Protein AF-A0A661AIF8-F1 (afdb_monomer)

Solvent-accessible surface area (backbone atoms only — not comparable to full-atom values): 35924 Å² total; per-residue (Å²): 98,77,45,81,47,76,45,78,47,66,63,60,77,74,46,79,47,80,55,96,82,24,40,41,60,45,42,84,80,50,46,64,66,91,54,62,65,46,52,59,51,44,30,36,75,43,85,43,46,78,59,19,40,72,77,43,78,48,73,46,81,78,38,71,49,78,54,89,66,42,64,42,67,14,37,36,91,88,70,48,78,46,82,89,68,74,41,76,70,62,63,56,47,79,78,42,81,46,87,27,39,34,32,35,35,36,39,38,53,30,34,52,93,80,39,40,34,38,45,44,28,38,39,36,38,34,39,21,39,52,62,65,62,43,69,55,76,79,77,84,59,64,65,38,35,41,36,30,32,59,64,61,47,42,34,48,45,46,40,66,46,39,43,65,24,74,44,67,35,66,77,40,33,64,43,14,51,49,34,28,26,40,68,51,70,76,73,61,68,84,52,58,73,59,57,54,60,47,58,39,58,74,37,62,44,46,54,48,76,49,67,83,86,72,60,55,44,48,89,91,25,36,39,35,33,64,46,64,20,27,60,47,83,38,75,38,85,89,66,72,72,54,68,64,26,66,41,59,39,36,61,52,21,35,36,39,37,28,30,81,49,75,76,62,82,66,74,65,46,78,25,65,50,91,67,57,35,89,48,77,28,70,48,74,52,78,50,73,49,75,70,47,44,77,24,66,20,35,60,36,62,24,39,46,75,40,64,9,76,58,52,20,77,50,74,49,76,50,74,42,66,59,45,45,33,51,37,33,41,35,40,38,28,40,48,64,59,88,46,81,41,46,40,39,35,29,49,69,90,40,77,64,49,70,51,80,47,63,36,88,49,52,66,56,68,51,74,48,82,40,69,47,71,75,50,43,50,69,40,37,46,37,41,36,37,66,42,62,81,40,56,44,36,38,35,38,38,33,43,42,36,35,21,48,44,56,37,77,55,52,46,79,47,50,27,89,50,62,46,35,30,39,35,37,35,61,34,78,45,40,30,44,42,65,48,57,59,61,35,35,45,50,36,63,33,78,42,100,60,15,30,23,32,57,44,49,54,80,35,31,35,39,35,25,50,66,71,44,76,58,82,39,55,32,54,55,62,58,64,69,76,81,62,55,52,20,38,34,36,38,40,25,23,74,87,36,45,77,47,48,50,56,54,42,57,49,42,47,76,66,42,86,95,41,96,76,44,41,60,41,82,43,39,49,63,59,36,14,29,46,48,40,27,47,27,57,46,60,54,14,55,30,40,47,47,52,47,37,59,48,63,24,64,52,41,58,63,34,42,33,38,44,24,18,50,38,43,50,46,64,41,75,88,63,51,8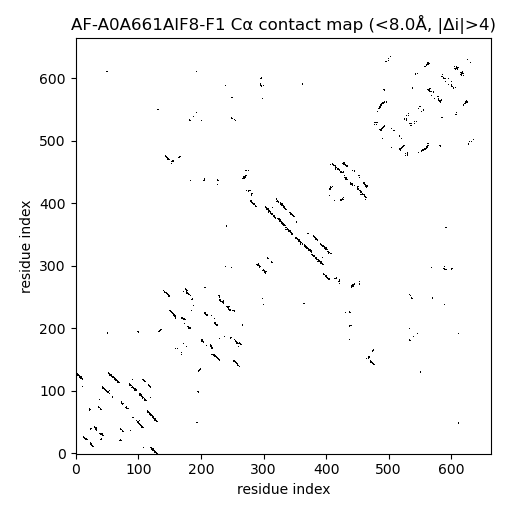3,66,53,54,36,46,34,68,55,47,55,38,46,48,36,55,43,94,91,44,34,72,81,50,23,42,73,46,65,46,60,52,34,27,66,64,75,80,85,50,53,76,42,61,67,50,74,46,78,29,80,47,42,65,55,47,46,59,50,46,53,52,50,54,52,55,73,74,57,85,63,77,66,82,79,62,84,88,87,86,82,83,82,96,77,77,80,91,129

Nearest PDB structures (foldseek):
  7ay3-assembly1_A  TM=5.079E-01  e=3.724E-04  uncultured bacterium
  8a28-assembly1_A  TM=5.120E-01  e=4.647E-04  Limulus polyphemus
  2xon-assembly1_A  TM=4.538E-01  e=6.476E-04  Thermotoga maritima
  8w7n-assembly1_A  TM=2.817E-01  e=7.911E-05  Bacillus thuringiensis
  2dck-assembly1_A  TM=2.478E-01  e=4.647E-04  Bacillus sp. 41M-1

Mean predicted aligned error: 10.21 Å

Radius of gyration: 31.33 Å; Cα contacts (8 Å, |Δi|>4): 1627; chains: 1; bounding box: 88×81×80 Å

Structure (mmCIF, N/CA/C/O backbone):
data_AF-A0A661AIF8-F1
#
_entry.id   AF-A0A661AIF8-F1
#
loop_
_atom_site.group_PDB
_atom_site.id
_atom_site.type_symbol
_atom_site.label_atom_id
_atom_site.label_alt_id
_atom_site.label_comp_id
_atom_site.label_asym_id
_atom_site.label_entity_id
_atom_site.label_seq_id
_atom_site.pdbx_PDB_ins_code
_atom_site.Cartn_x
_atom_site.Cartn_y
_atom_site.Cartn_z
_atom_site.occupancy
_atom_site.B_iso_or_equiv
_atom_site.auth_seq_id
_atom_site.auth_comp_id
_atom_site.auth_asym_id
_atom_site.auth_atom_id
_atom_site.pdbx_PDB_model_num
ATOM 1 N N . MET A 1 1 ? 27.104 -10.804 -14.751 1.00 61.03 1 MET A N 1
ATOM 2 C CA . MET A 1 1 ? 27.526 -9.611 -15.516 1.00 61.03 1 MET A CA 1
ATOM 3 C C . MET A 1 1 ? 28.514 -8.825 -14.665 1.00 61.03 1 MET A C 1
ATOM 5 O O . MET A 1 1 ? 28.313 -8.792 -13.455 1.00 61.03 1 MET A O 1
ATOM 9 N N . ILE A 1 2 ? 29.573 -8.264 -15.255 1.00 67.00 2 ILE A N 1
ATOM 10 C CA . ILE A 1 2 ? 30.492 -7.342 -14.566 1.00 67.00 2 ILE A CA 1
ATOM 11 C C . ILE A 1 2 ? 30.098 -5.927 -14.995 1.00 67.00 2 ILE A C 1
ATOM 13 O O . ILE A 1 2 ? 30.040 -5.660 -16.192 1.00 67.00 2 ILE A O 1
ATOM 17 N N . LEU A 1 3 ? 29.779 -5.063 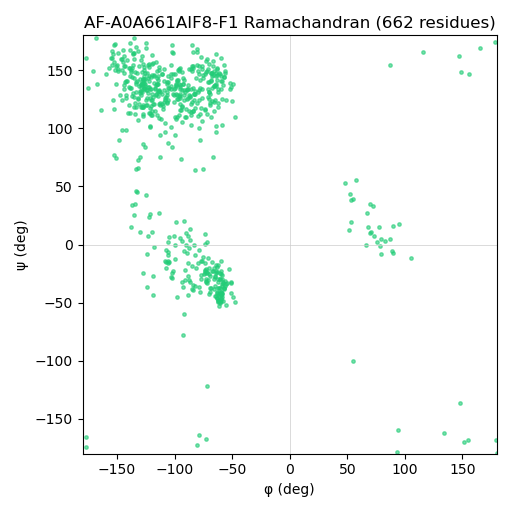-14.036 1.00 66.00 3 LEU A N 1
ATOM 18 C CA . LEU A 1 3 ? 29.579 -3.634 -14.245 1.00 66.00 3 LEU A CA 1
ATOM 19 C C . LEU A 1 3 ? 30.858 -2.869 -13.916 1.00 66.00 3 LEU A C 1
ATOM 21 O O . LEU A 1 3 ? 31.634 -3.286 -13.055 1.00 66.00 3 LEU A O 1
ATOM 25 N N . LEU A 1 4 ? 31.031 -1.734 -14.585 1.00 72.44 4 LEU A N 1
ATOM 26 C CA . LEU A 1 4 ? 32.047 -0.746 -14.260 1.00 72.44 4 LEU A CA 1
ATOM 27 C C . LEU A 1 4 ? 31.346 0.478 -13.678 1.00 72.44 4 LEU A C 1
ATOM 29 O O . LEU A 1 4 ? 30.475 1.050 -14.326 1.00 72.44 4 LEU A O 1
ATOM 33 N N . PHE A 1 5 ? 31.717 0.851 -12.462 1.00 72.25 5 PHE A N 1
ATOM 34 C CA . PHE A 1 5 ? 31.257 2.066 -11.791 1.00 72.25 5 PHE A CA 1
ATOM 35 C C . PHE A 1 5 ? 32.468 2.967 -11.532 1.00 72.25 5 PHE A C 1
ATOM 37 O O . PHE A 1 5 ? 33.556 2.451 -11.278 1.00 72.25 5 PHE A O 1
ATOM 44 N N . SER A 1 6 ? 32.297 4.287 -11.589 1.00 81.94 6 SER A N 1
ATOM 45 C CA . SER A 1 6 ? 33.368 5.255 -11.327 1.00 81.94 6 SER A CA 1
ATOM 46 C C . SER A 1 6 ? 32.898 6.298 -10.318 1.00 81.94 6 SER A C 1
ATOM 48 O O . SER A 1 6 ? 31.872 6.938 -10.520 1.00 81.94 6 SER A O 1
ATOM 50 N N . LEU A 1 7 ? 33.681 6.516 -9.266 1.00 88.25 7 LEU A N 1
ATOM 51 C CA . LEU A 1 7 ? 33.494 7.584 -8.290 1.00 88.25 7 LEU A CA 1
ATOM 52 C C . LEU A 1 7 ? 34.574 8.645 -8.492 1.00 88.25 7 LEU A C 1
ATOM 54 O O . LEU A 1 7 ? 35.765 8.329 -8.467 1.00 88.25 7 LEU A O 1
ATOM 58 N N . LEU A 1 8 ? 34.166 9.904 -8.638 1.00 91.38 8 LEU A N 1
ATOM 59 C CA . LEU A 1 8 ? 35.073 11.043 -8.549 1.00 91.38 8 LEU A CA 1
ATOM 60 C C . LEU A 1 8 ? 34.973 11.640 -7.145 1.00 91.38 8 LEU A C 1
ATOM 62 O O . LEU A 1 8 ? 33.957 12.229 -6.790 1.00 91.38 8 LEU A O 1
ATOM 66 N N . TRP A 1 9 ? 36.021 11.467 -6.345 1.00 94.38 9 TRP A N 1
ATOM 67 C CA . TRP A 1 9 ? 36.119 12.066 -5.021 1.00 94.38 9 TRP A CA 1
ATOM 68 C C . TRP A 1 9 ? 36.920 13.366 -5.088 1.00 94.38 9 TRP A C 1
ATOM 70 O O . TRP A 1 9 ? 38.050 13.372 -5.587 1.00 94.38 9 TRP A O 1
ATOM 80 N N . GLU A 1 10 ? 36.347 14.448 -4.560 1.00 95.25 10 GLU A N 1
ATOM 81 C CA . GLU A 1 10 ? 37.003 15.749 -4.429 1.00 95.25 10 GLU A CA 1
ATOM 82 C C . GLU A 1 10 ? 37.169 16.114 -2.951 1.00 95.25 10 GLU A C 1
ATOM 84 O O . GLU A 1 10 ? 36.264 15.909 -2.142 1.00 95.25 10 GLU A O 1
ATOM 89 N N . LEU A 1 11 ? 38.337 16.653 -2.598 1.00 93.31 11 LEU A N 1
ATOM 90 C CA . LEU A 1 11 ? 38.646 17.086 -1.240 1.00 93.31 11 LEU A CA 1
ATOM 91 C C . LEU A 1 11 ? 37.694 18.224 -0.821 1.00 93.31 11 LEU A C 1
ATOM 93 O O . LEU A 1 11 ? 37.711 19.281 -1.460 1.00 93.31 11 LEU A O 1
ATOM 97 N N . PRO A 1 12 ? 36.924 18.068 0.274 1.00 92.69 12 PRO A N 1
ATOM 98 C CA . PRO A 1 12 ? 36.088 19.148 0.788 1.00 92.69 12 PRO A CA 1
ATOM 99 C C . PRO A 1 12 ? 36.924 20.343 1.279 1.00 92.69 12 PRO A C 1
ATOM 101 O O . PRO A 1 12 ? 38.124 20.195 1.539 1.00 92.69 12 PRO A O 1
ATOM 104 N N . PRO A 1 13 ? 36.313 21.528 1.471 1.00 91.56 13 PRO A N 1
ATOM 105 C CA . PRO A 1 13 ? 37.019 22.715 1.946 1.00 91.56 13 PRO A CA 1
ATOM 106 C C . PRO A 1 13 ? 37.860 22.444 3.201 1.00 91.56 13 PRO A C 1
ATOM 108 O O . PRO A 1 13 ? 37.364 21.978 4.230 1.00 91.56 13 PRO A O 1
ATOM 111 N N . LEU A 1 14 ? 39.157 22.737 3.099 1.00 90.19 14 LEU A N 1
ATOM 112 C CA . LEU A 1 14 ? 40.134 22.406 4.127 1.00 90.19 14 LEU A CA 1
ATOM 113 C C . LEU A 1 14 ? 40.250 23.527 5.161 1.00 90.19 14 LEU A C 1
ATOM 115 O O . LEU A 1 14 ? 40.581 24.666 4.835 1.00 90.19 14 LEU A O 1
ATOM 119 N N . ARG A 1 15 ? 40.063 23.181 6.431 1.00 88.62 15 ARG A N 1
ATOM 120 C CA . ARG A 1 15 ? 40.399 24.020 7.576 1.00 88.62 15 ARG A CA 1
ATOM 121 C C . ARG A 1 15 ? 41.782 23.653 8.103 1.00 88.62 15 ARG A C 1
ATOM 123 O O . ARG A 1 15 ? 42.119 22.478 8.259 1.00 88.62 15 ARG A O 1
ATOM 130 N N . VAL A 1 16 ? 42.562 24.686 8.393 1.00 87.75 16 VAL A N 1
ATOM 131 C CA . VAL A 1 16 ? 43.957 24.583 8.813 1.00 87.75 16 VAL A CA 1
ATOM 132 C C . VAL A 1 16 ? 44.100 25.262 10.171 1.00 87.75 16 VAL A C 1
ATOM 134 O O . VAL A 1 16 ? 43.933 26.476 10.270 1.00 87.75 16 VAL A O 1
ATOM 137 N N . ASP A 1 17 ? 44.394 24.490 11.216 1.00 83.06 17 ASP A N 1
ATOM 138 C CA . ASP A 1 17 ? 44.581 25.004 12.575 1.00 83.06 17 ASP A CA 1
ATOM 139 C C . ASP A 1 17 ? 46.044 24.799 13.013 1.00 83.06 17 ASP A C 1
ATOM 141 O O . ASP A 1 17 ? 46.584 23.692 12.956 1.00 83.06 17 ASP A O 1
ATOM 145 N N . THR A 1 18 ? 46.701 25.859 13.485 1.00 82.94 18 THR A N 1
ATOM 146 C CA . THR A 1 18 ? 48.071 25.770 14.017 1.00 82.94 18 THR A CA 1
ATOM 147 C C . THR A 1 18 ? 48.034 25.388 15.494 1.00 82.94 18 THR A C 1
ATOM 149 O O . THR A 1 18 ? 47.485 26.121 16.318 1.00 82.94 18 THR A O 1
ATOM 152 N N . VAL A 1 19 ? 48.661 24.266 15.858 1.00 76.50 19 VAL A N 1
ATOM 153 C CA . VAL A 1 19 ? 48.765 23.794 17.246 1.00 76.50 19 VAL A CA 1
ATOM 154 C C . VAL A 1 19 ? 50.231 23.707 17.645 1.00 76.50 19 VAL A C 1
ATOM 156 O O . VAL A 1 19 ? 50.983 22.858 17.170 1.00 76.50 19 VAL A O 1
ATOM 159 N N . LYS A 1 20 ? 50.644 24.584 18.567 1.00 79.25 20 LYS A N 1
ATOM 160 C CA . LYS A 1 20 ? 52.051 24.766 18.963 1.00 79.25 20 LYS A CA 1
ATOM 161 C C . LYS A 1 20 ? 52.928 25.065 17.738 1.00 79.25 20 LYS A C 1
ATOM 163 O O . LYS A 1 20 ? 52.922 26.191 17.259 1.00 79.25 20 LYS A O 1
ATOM 168 N N . ASN A 1 21 ? 53.638 24.055 17.234 1.00 79.25 21 ASN A N 1
ATOM 169 C CA . ASN A 1 21 ? 54.608 24.168 16.145 1.00 79.25 21 ASN A CA 1
ATOM 170 C C . ASN A 1 21 ? 54.242 23.301 14.931 1.00 79.25 21 ASN A C 1
ATOM 172 O O . ASN A 1 21 ? 55.091 23.125 14.069 1.00 79.25 21 ASN A O 1
ATOM 176 N N . TYR A 1 22 ? 53.042 22.721 14.869 1.00 79.00 22 TYR A N 1
ATOM 177 C CA . TYR A 1 22 ? 52.587 21.922 13.729 1.00 79.00 22 TYR A CA 1
ATOM 178 C C . TYR A 1 22 ? 51.189 22.338 13.281 1.00 79.00 22 TYR A C 1
ATOM 180 O O . TYR A 1 22 ? 50.478 23.067 13.976 1.00 79.00 22 TYR A O 1
ATOM 188 N N . VAL A 1 23 ? 50.810 21.872 12.098 1.00 82.94 23 VAL A N 1
ATOM 189 C CA . VAL A 1 23 ? 49.530 22.177 11.468 1.00 82.94 23 VAL A CA 1
ATOM 190 C C . VAL A 1 23 ? 48.618 20.957 11.526 1.00 82.94 23 VAL A C 1
ATOM 192 O O . VAL A 1 23 ? 49.027 19.848 11.180 1.00 82.94 23 VAL A O 1
ATOM 195 N N . LEU A 1 24 ? 47.379 21.167 11.963 1.00 83.81 24 LEU A N 1
ATOM 196 C CA . LEU A 1 24 ? 46.298 20.198 11.859 1.00 83.81 24 LEU A CA 1
ATOM 197 C C . LEU A 1 24 ? 45.396 20.554 10.687 1.00 83.81 24 LEU A C 1
ATOM 199 O O . LEU A 1 24 ? 44.969 21.696 10.525 1.00 83.81 24 LEU A O 1
ATOM 203 N N . TYR A 1 25 ? 45.079 19.528 9.910 1.00 87.69 25 TYR A N 1
ATOM 204 C CA . TYR A 1 25 ? 44.157 19.609 8.793 1.00 87.69 25 TYR A CA 1
ATOM 205 C C . TYR A 1 25 ? 42.827 18.993 9.197 1.00 87.69 25 TYR A C 1
ATOM 207 O O . TYR A 1 25 ? 42.788 17.930 9.828 1.00 87.69 25 TYR A O 1
ATOM 215 N N . ARG A 1 26 ? 41.734 19.656 8.835 1.00 88.06 26 ARG A N 1
ATOM 216 C CA . ARG A 1 26 ? 40.372 19.179 9.057 1.00 88.06 26 ARG A CA 1
ATOM 217 C C . ARG A 1 26 ? 39.513 19.520 7.854 1.00 88.06 26 ARG A C 1
ATOM 219 O O . ARG A 1 26 ? 39.620 20.612 7.315 1.00 88.06 26 ARG A O 1
ATOM 226 N N . PHE A 1 27 ? 38.633 18.614 7.478 1.00 91.31 27 PHE A N 1
ATOM 227 C CA . PHE A 1 27 ? 37.577 18.874 6.511 1.00 91.31 27 PHE A CA 1
ATOM 228 C C . PHE A 1 27 ? 36.293 18.200 7.003 1.00 91.31 27 PHE A C 1
ATOM 230 O O . PHE A 1 27 ? 36.312 17.443 7.979 1.00 91.31 27 PHE A O 1
ATOM 237 N N . GLU A 1 28 ? 35.164 18.534 6.395 1.00 85.12 28 GLU A N 1
ATOM 238 C CA . GLU A 1 28 ? 33.870 18.003 6.813 1.00 85.12 28 GLU A CA 1
ATOM 239 C C . GLU A 1 28 ? 33.827 16.468 6.723 1.00 85.12 28 GLU A C 1
ATOM 241 O O . GLU A 1 28 ? 34.287 15.875 5.750 1.00 85.12 28 GLU A O 1
ATOM 246 N N . GLY A 1 29 ? 33.318 15.814 7.773 1.00 83.00 29 GLY A N 1
ATOM 247 C CA . GLY A 1 29 ? 33.211 14.352 7.829 1.00 83.00 29 GLY A CA 1
ATOM 248 C C . GLY A 1 29 ? 34.540 13.595 7.969 1.00 83.00 29 GLY A C 1
ATOM 249 O O . GLY A 1 29 ? 34.555 12.374 7.816 1.00 83.00 29 GLY A O 1
ATOM 250 N N . CYS A 1 30 ? 35.662 14.271 8.251 1.00 89.69 30 CYS A N 1
ATOM 251 C CA . CYS A 1 30 ? 36.952 13.594 8.364 1.00 89.69 30 CYS A CA 1
ATOM 252 C C . CYS A 1 30 ? 37.144 12.847 9.698 1.00 89.69 30 CYS A C 1
ATOM 254 O O . CYS A 1 30 ? 36.814 13.356 10.772 1.00 89.69 30 CYS A O 1
ATOM 256 N N . GLY A 1 31 ? 37.771 11.672 9.637 1.00 88.62 31 GLY A N 1
ATOM 257 C CA . GLY A 1 31 ? 38.291 10.934 10.788 1.00 88.62 31 GLY A CA 1
ATOM 258 C C . GLY A 1 31 ? 39.809 11.073 10.921 1.00 88.62 31 GLY A C 1
ATOM 259 O O . GLY A 1 31 ? 40.490 11.486 9.985 1.00 88.62 31 GLY A O 1
ATOM 260 N N . TYR A 1 32 ? 40.356 10.692 12.078 1.00 86.56 32 TYR A N 1
ATOM 261 C CA . TYR A 1 32 ? 41.802 10.665 12.327 1.00 86.56 32 TYR A CA 1
ATOM 262 C C . TYR A 1 32 ? 42.259 9.259 12.731 1.00 86.56 32 TYR A C 1
ATOM 264 O O . TYR A 1 32 ? 41.517 8.538 13.407 1.00 86.56 32 TYR A O 1
ATOM 272 N N . PRO A 1 33 ? 43.464 8.824 12.327 1.00 75.56 33 PRO A N 1
ATOM 273 C CA . PRO A 1 33 ? 43.963 7.499 12.667 1.00 75.56 33 PRO A CA 1
ATOM 274 C C . PRO A 1 33 ? 44.173 7.373 14.183 1.00 75.56 33 PRO A C 1
ATOM 276 O O . PRO A 1 33 ? 44.925 8.132 14.781 1.00 75.56 33 PRO A O 1
ATOM 279 N N . GLY A 1 34 ? 43.546 6.371 14.804 1.00 64.50 34 GLY A N 1
ATOM 280 C CA . GLY A 1 34 ? 43.712 6.057 16.233 1.00 64.50 34 GLY A CA 1
ATOM 281 C C . GLY A 1 34 ? 44.888 5.126 16.547 1.00 64.50 34 GLY A C 1
ATOM 282 O O . GLY A 1 34 ? 44.936 4.545 17.629 1.00 64.50 34 GLY A O 1
ATOM 283 N N . ARG A 1 35 ? 45.800 4.901 15.591 1.00 68.19 35 ARG A N 1
ATOM 284 C CA . ARG A 1 35 ? 46.923 3.968 15.751 1.00 68.19 35 ARG A CA 1
ATOM 285 C C . ARG A 1 35 ? 48.192 4.716 16.147 1.00 68.19 35 ARG A C 1
ATOM 287 O O . ARG A 1 35 ? 48.579 5.643 15.434 1.00 68.19 35 ARG A O 1
ATOM 294 N N . PRO A 1 36 ? 48.881 4.283 17.213 1.00 66.06 36 PRO A N 1
ATOM 295 C CA . PRO A 1 36 ? 50.170 4.851 17.552 1.00 66.06 36 PRO A CA 1
ATOM 296 C C . PRO A 1 36 ? 51.201 4.704 16.424 1.00 66.06 36 PRO A C 1
ATOM 298 O O . PRO A 1 36 ? 51.259 3.667 15.765 1.00 66.06 36 PRO A O 1
ATOM 301 N N . GLY A 1 37 ? 52.023 5.731 16.214 1.00 68.81 37 GLY A N 1
ATOM 302 C CA . GLY A 1 37 ? 53.075 5.774 15.193 1.00 68.81 37 GLY A CA 1
ATOM 303 C C . GLY A 1 37 ? 52.628 6.255 13.807 1.00 68.81 37 GLY A C 1
ATOM 304 O O . GLY A 1 37 ? 53.441 6.249 12.889 1.00 68.81 37 GLY A O 1
ATOM 305 N N . VAL A 1 38 ? 51.374 6.688 13.646 1.00 75.38 38 VAL A N 1
ATOM 306 C CA . VAL A 1 38 ? 50.842 7.266 12.397 1.00 75.38 38 VAL A CA 1
ATOM 307 C C . VAL A 1 38 ? 50.669 8.782 12.576 1.00 75.38 38 VAL A C 1
ATOM 309 O O . VAL A 1 38 ? 50.213 9.202 13.644 1.00 75.38 38 VAL A O 1
ATOM 312 N N . PRO A 1 39 ? 51.027 9.626 11.587 1.00 76.69 39 PRO A N 1
ATOM 313 C CA . PRO A 1 39 ? 50.783 11.062 11.686 1.00 76.69 39 PRO A CA 1
ATOM 314 C C . PRO A 1 39 ? 49.277 11.350 11.759 1.00 76.69 39 PRO A C 1
ATOM 316 O O . PRO A 1 39 ? 48.473 10.656 11.134 1.00 76.69 39 PRO A O 1
ATOM 319 N N . VAL A 1 40 ? 48.895 12.393 12.503 1.00 82.81 40 VAL A N 1
ATOM 320 C CA . VAL A 1 40 ? 47.491 12.817 12.688 1.00 82.81 40 VAL A CA 1
ATOM 321 C C . VAL A 1 40 ? 46.983 13.533 11.429 1.00 82.81 40 VAL A C 1
ATOM 323 O O . VAL A 1 40 ? 46.726 14.735 11.423 1.00 82.81 40 VAL A O 1
ATOM 326 N N . LEU A 1 41 ? 46.897 12.790 10.329 1.00 88.44 41 LEU A N 1
ATOM 327 C CA . LEU A 1 41 ? 46.400 13.247 9.038 1.00 88.44 41 LEU A CA 1
ATOM 328 C C . LEU A 1 41 ? 44.975 12.724 8.819 1.00 88.44 41 LEU A C 1
ATOM 330 O O . LEU A 1 41 ? 44.724 11.542 9.070 1.00 88.44 41 LEU A O 1
ATOM 334 N N . PRO A 1 42 ? 44.040 13.579 8.376 1.00 91.00 42 PRO A N 1
ATOM 335 C CA . PRO A 1 42 ? 42.644 13.192 8.253 1.00 91.00 42 PRO A CA 1
ATOM 336 C C . PRO A 1 42 ? 42.410 12.233 7.074 1.00 91.00 42 PRO A C 1
ATOM 338 O O . PRO A 1 42 ? 43.072 12.312 6.038 1.00 91.00 42 PRO A O 1
ATOM 341 N N . PHE A 1 43 ? 41.432 11.346 7.225 1.00 93.88 43 PHE A N 1
ATOM 342 C CA . PHE A 1 43 ? 40.876 10.489 6.173 1.00 93.88 43 PHE A CA 1
ATOM 343 C C . PHE A 1 43 ? 39.358 10.693 6.092 1.00 93.88 43 PHE A C 1
ATOM 345 O O . PHE A 1 43 ? 38.773 11.299 6.990 1.00 93.88 43 PHE A O 1
ATOM 352 N N . GLN A 1 44 ? 38.713 10.166 5.054 1.00 94.69 44 GLN A N 1
ATOM 353 C CA . GLN A 1 44 ? 37.250 10.132 4.963 1.00 94.69 44 GLN A CA 1
ATOM 354 C C . GLN A 1 44 ? 36.772 8.700 4.772 1.00 94.69 44 GLN A C 1
ATOM 356 O O . GLN A 1 44 ? 37.316 7.996 3.927 1.00 94.69 44 GLN A O 1
ATOM 361 N N . ASP A 1 45 ? 35.763 8.281 5.527 1.00 93.50 45 ASP A N 1
ATOM 362 C CA . ASP A 1 45 ? 35.069 7.022 5.265 1.00 93.50 45 ASP A CA 1
ATOM 363 C C . ASP A 1 45 ? 33.825 7.321 4.421 1.00 93.50 45 ASP A C 1
ATOM 365 O O . ASP A 1 45 ? 33.060 8.239 4.714 1.00 93.50 45 ASP A O 1
ATOM 369 N N . LEU A 1 46 ? 33.670 6.576 3.333 1.00 89.44 46 LEU A N 1
ATOM 370 C CA . LEU A 1 46 ? 32.548 6.633 2.412 1.00 89.44 46 LEU A CA 1
ATOM 371 C C . LEU A 1 46 ? 31.785 5.318 2.501 1.00 89.44 46 LEU A C 1
ATOM 373 O O . LEU A 1 46 ? 32.377 4.242 2.409 1.00 89.44 46 LEU A O 1
ATOM 377 N N . HIS A 1 47 ? 30.470 5.422 2.620 1.00 86.81 47 HIS A N 1
ATOM 378 C CA . HIS A 1 47 ? 29.560 4.288 2.573 1.00 86.81 47 HIS A C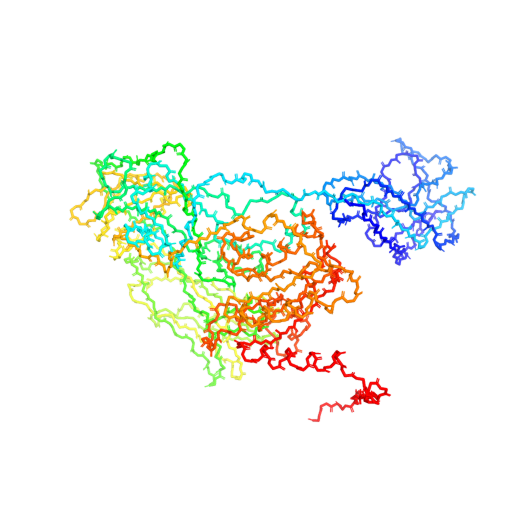A 1
ATOM 379 C C . HIS A 1 47 ? 28.898 4.280 1.198 1.00 86.81 47 HIS A C 1
ATOM 381 O O . HIS A 1 47 ? 28.014 5.086 0.914 1.00 86.81 47 HIS A O 1
ATOM 387 N N . LEU A 1 48 ? 29.389 3.413 0.319 1.00 80.56 48 LEU A N 1
ATOM 388 C CA . LEU A 1 48 ? 28.955 3.299 -1.068 1.00 80.56 48 LEU A CA 1
ATOM 389 C C . LEU A 1 48 ? 28.054 2.080 -1.239 1.00 80.56 48 LEU A C 1
ATOM 391 O O . LEU A 1 48 ? 28.164 1.094 -0.508 1.00 80.56 48 LEU A O 1
ATOM 395 N N . LYS A 1 49 ? 27.189 2.127 -2.250 1.00 72.31 49 LYS A N 1
ATOM 396 C CA . LYS A 1 49 ? 26.241 1.052 -2.549 1.00 72.31 49 LYS A CA 1
ATOM 397 C C . LYS A 1 49 ? 26.301 0.663 -4.027 1.00 72.31 49 LYS A C 1
ATOM 399 O O . LYS A 1 49 ? 25.432 1.029 -4.805 1.00 72.31 49 LYS A O 1
ATOM 404 N N . PRO A 1 50 ? 27.341 -0.075 -4.451 1.00 67.94 50 PRO A N 1
ATOM 405 C CA . PRO A 1 50 ? 27.615 -0.323 -5.868 1.00 67.94 50 PRO A CA 1
ATOM 406 C C . PRO A 1 50 ? 26.658 -1.330 -6.545 1.00 67.94 50 PRO A C 1
ATOM 408 O O . PRO A 1 50 ? 26.940 -1.780 -7.652 1.00 67.94 50 PRO A O 1
ATOM 411 N N . GLY A 1 51 ? 25.567 -1.748 -5.888 1.00 62.88 51 GLY A N 1
ATOM 412 C CA . GLY A 1 51 ? 24.566 -2.667 -6.457 1.00 62.88 51 GLY A CA 1
ATOM 413 C C . GLY A 1 51 ? 25.043 -4.114 -6.659 1.00 62.88 51 GLY A C 1
ATOM 414 O O . GLY A 1 51 ? 24.373 -4.923 -7.294 1.00 62.88 51 GLY A O 1
ATOM 415 N N . GLY A 1 52 ? 26.212 -4.487 -6.138 1.00 70.12 52 GLY A N 1
ATOM 416 C CA . GLY A 1 52 ? 26.752 -5.838 -6.274 1.00 70.12 52 GLY A CA 1
ATOM 417 C C . GLY A 1 52 ? 28.064 -6.022 -5.526 1.00 70.12 52 GLY A C 1
ATOM 418 O O . GLY A 1 52 ? 28.512 -5.135 -4.799 1.00 70.12 52 GLY A O 1
ATOM 419 N N . LYS A 1 53 ? 28.695 -7.186 -5.695 1.00 77.12 53 LYS A N 1
ATOM 420 C CA . LYS A 1 53 ? 29.973 -7.476 -5.042 1.00 77.12 53 LYS A CA 1
ATOM 421 C C . LYS A 1 53 ? 31.110 -6.834 -5.824 1.00 77.12 53 LYS A C 1
ATOM 423 O O . LYS A 1 53 ? 31.319 -7.166 -6.990 1.00 77.12 53 LYS A O 1
ATOM 428 N N . VAL A 1 54 ? 31.879 -5.961 -5.180 1.00 82.88 54 VAL A N 1
ATOM 429 C CA . VAL A 1 54 ? 33.068 -5.372 -5.808 1.00 82.88 54 VAL A CA 1
ATOM 430 C C . VAL A 1 54 ? 34.170 -6.425 -5.875 1.00 82.88 54 VAL A C 1
ATOM 432 O O . VAL A 1 54 ? 34.636 -6.909 -4.844 1.00 82.88 54 VAL A O 1
ATOM 435 N N . GLU A 1 55 ? 34.574 -6.807 -7.085 1.00 86.00 55 GLU A N 1
ATOM 436 C CA . GLU A 1 55 ? 35.646 -7.780 -7.326 1.00 86.00 55 GLU A CA 1
ATOM 437 C C . GLU A 1 55 ? 37.004 -7.097 -7.515 1.00 86.00 55 GLU A C 1
ATOM 439 O O . GLU A 1 55 ? 38.033 -7.652 -7.122 1.00 86.00 55 GLU A O 1
ATOM 444 N N . ARG A 1 56 ? 37.023 -5.884 -8.079 1.00 87.81 56 ARG A N 1
ATOM 445 C CA . ARG A 1 56 ? 38.252 -5.104 -8.259 1.00 87.81 56 ARG A CA 1
ATOM 446 C C . ARG A 1 56 ? 38.005 -3.618 -8.057 1.00 87.81 56 ARG A C 1
ATOM 448 O O . ARG A 1 56 ? 36.947 -3.109 -8.408 1.00 87.81 56 ARG A O 1
ATOM 455 N N . ILE A 1 57 ? 39.020 -2.932 -7.542 1.00 90.31 57 ILE A N 1
ATOM 456 C CA . ILE A 1 57 ? 39.069 -1.474 -7.439 1.00 90.31 57 ILE A CA 1
ATOM 457 C C . ILE A 1 57 ? 40.358 -0.995 -8.102 1.00 90.31 57 ILE A C 1
ATOM 459 O O . ILE A 1 57 ? 41.423 -1.579 -7.885 1.00 90.31 57 ILE A O 1
ATOM 463 N N . LYS A 1 58 ? 40.257 0.052 -8.915 1.00 93.25 58 LYS A N 1
ATOM 464 C CA . LYS A 1 58 ? 41.373 0.815 -9.477 1.00 93.25 58 LYS A CA 1
ATOM 465 C C . LYS A 1 58 ? 41.198 2.276 -9.090 1.00 93.25 58 LYS A C 1
ATOM 467 O O . LYS A 1 58 ? 40.084 2.719 -8.846 1.00 93.25 58 LYS A O 1
ATOM 472 N N . TRP A 1 59 ? 42.290 3.022 -9.026 1.00 94.56 59 TRP A N 1
ATOM 473 C CA . TRP A 1 59 ? 42.238 4.443 -8.705 1.00 94.56 59 TRP A CA 1
ATOM 474 C C . TRP A 1 59 ? 43.282 5.226 -9.490 1.00 94.56 59 TRP A C 1
ATOM 476 O O . TRP A 1 59 ? 44.345 4.705 -9.835 1.00 94.56 59 TRP A O 1
ATOM 486 N N . GLU A 1 60 ? 42.985 6.499 -9.705 1.00 95.81 60 GLU A N 1
ATOM 487 C CA . GLU A 1 60 ? 43.843 7.482 -10.349 1.00 95.81 60 GLU A CA 1
ATOM 488 C C . GLU A 1 60 ? 43.778 8.793 -9.555 1.00 95.81 60 GLU A C 1
ATOM 490 O O . GLU A 1 60 ? 42.697 9.297 -9.250 1.00 95.81 60 GLU A O 1
ATOM 495 N N . VAL A 1 61 ? 44.938 9.341 -9.184 1.00 95.94 61 VAL A N 1
ATOM 496 C CA . VAL A 1 61 ? 45.019 10.672 -8.567 1.00 95.94 61 VAL A CA 1
ATOM 497 C C . VAL A 1 61 ? 45.085 11.693 -9.696 1.00 95.94 61 VAL A C 1
ATOM 499 O O . VAL A 1 61 ? 46.053 11.703 -10.450 1.00 95.94 61 VAL A O 1
ATOM 502 N N . LEU A 1 62 ? 44.053 12.525 -9.813 1.00 95.75 62 LEU A N 1
ATOM 503 C CA . LEU A 1 62 ? 43.914 13.499 -10.898 1.00 95.75 62 LEU A CA 1
ATOM 504 C C . LEU A 1 62 ? 44.517 14.862 -10.543 1.00 95.75 62 LEU A C 1
ATOM 506 O O . LEU A 1 62 ? 44.990 15.576 -11.422 1.00 95.75 62 LEU A O 1
ATOM 510 N N . GLU A 1 63 ? 44.499 15.227 -9.260 1.00 96.75 63 GLU A N 1
ATOM 511 C CA . GLU A 1 63 ? 45.022 16.504 -8.776 1.00 96.75 63 GLU A CA 1
ATOM 512 C C . GLU A 1 63 ? 45.674 16.323 -7.404 1.00 96.75 63 GLU A C 1
ATOM 514 O O . GLU A 1 63 ? 45.101 15.695 -6.509 1.00 96.75 63 GLU A O 1
ATOM 519 N N . GLU A 1 64 ? 46.867 16.887 -7.224 1.00 95.62 64 GLU A N 1
ATOM 520 C CA . GLU A 1 64 ? 47.628 16.837 -5.978 1.00 95.62 64 GLU A CA 1
ATOM 521 C C . GLU A 1 64 ? 48.494 18.088 -5.789 1.00 95.62 64 GLU A C 1
ATOM 523 O O . GLU A 1 64 ? 48.968 18.682 -6.755 1.00 95.62 64 GLU A O 1
ATOM 528 N N . GLU A 1 65 ? 48.730 18.483 -4.539 1.00 94.19 65 GLU A N 1
ATOM 529 C CA . GLU A 1 65 ? 49.586 19.625 -4.208 1.00 94.19 65 GLU A CA 1
ATOM 530 C C . GLU A 1 65 ? 50.348 19.426 -2.895 1.00 94.19 65 GLU A C 1
ATOM 532 O O . GLU A 1 65 ? 49.956 18.631 -2.040 1.00 94.19 65 GLU A O 1
ATOM 537 N N . TYR A 1 66 ? 51.433 20.178 -2.715 1.00 92.38 66 TYR A N 1
ATOM 538 C CA . TYR A 1 66 ? 52.132 20.252 -1.434 1.00 92.38 66 TYR A CA 1
ATOM 539 C C . TYR A 1 66 ? 51.534 21.350 -0.560 1.00 92.38 66 TYR A C 1
ATOM 541 O O . TYR A 1 66 ? 51.358 22.482 -1.009 1.00 92.38 66 TYR A O 1
ATOM 549 N N . LEU A 1 67 ? 51.293 21.025 0.707 1.00 88.69 67 LEU A N 1
ATOM 550 C CA . LEU A 1 67 ? 50.776 21.968 1.688 1.00 88.69 67 LEU A CA 1
ATOM 551 C C . LEU A 1 67 ? 51.910 22.574 2.529 1.00 88.69 67 LEU A C 1
ATOM 553 O O . LEU A 1 67 ? 52.862 21.871 2.890 1.00 88.69 67 LEU A O 1
ATOM 557 N N . PRO A 1 68 ? 51.828 23.875 2.860 1.00 79.19 68 PRO A N 1
ATOM 558 C CA . PRO A 1 68 ? 52.792 24.530 3.732 1.00 79.19 68 PRO A CA 1
ATOM 559 C C . PRO A 1 68 ? 52.564 24.157 5.205 1.00 79.19 68 PRO A C 1
ATOM 561 O O . PRO A 1 68 ? 51.438 23.935 5.639 1.00 79.19 68 PRO A O 1
ATOM 564 N N . GLY A 1 69 ? 53.634 24.167 6.004 1.00 76.06 69 GLY A N 1
ATOM 565 C CA . GLY A 1 69 ? 53.567 23.965 7.455 1.00 76.06 69 GLY A CA 1
ATOM 566 C C . GLY A 1 69 ? 54.276 22.703 7.941 1.00 76.06 69 GLY A C 1
ATOM 567 O O . GLY A 1 69 ? 54.654 21.831 7.162 1.00 76.06 69 GLY A O 1
ATOM 568 N N . ILE A 1 70 ? 54.498 22.634 9.254 1.00 78.31 70 ILE A N 1
ATOM 569 C CA . ILE A 1 70 ? 55.160 21.493 9.895 1.00 78.31 70 ILE A CA 1
ATOM 570 C C . ILE A 1 70 ? 54.111 20.389 10.123 1.00 78.31 70 ILE A C 1
ATOM 572 O O . ILE A 1 70 ? 53.049 20.685 10.683 1.00 78.31 70 ILE A O 1
ATOM 576 N N . PRO A 1 71 ? 54.374 19.136 9.707 1.00 75.62 71 PRO A N 1
ATOM 577 C CA . PRO A 1 71 ? 53.434 18.032 9.866 1.00 75.62 71 PRO A CA 1
ATOM 578 C C . PRO A 1 71 ? 53.149 17.704 11.336 1.00 75.62 71 PRO A C 1
ATOM 580 O O . PRO A 1 71 ? 54.018 17.892 12.191 1.00 75.62 71 PRO A O 1
ATOM 583 N N . PRO A 1 72 ? 51.947 17.186 11.647 1.00 74.12 72 PRO A N 1
ATOM 584 C CA . PRO A 1 72 ? 51.626 16.757 12.997 1.00 74.12 72 PRO A CA 1
ATOM 585 C C . PRO A 1 72 ? 52.543 15.600 13.432 1.00 74.12 72 PRO A C 1
ATOM 587 O O . PRO A 1 72 ? 52.862 14.727 12.617 1.00 74.12 72 PRO A O 1
ATOM 590 N N . PRO A 1 73 ? 52.978 15.570 14.705 1.00 71.44 73 PRO A N 1
ATOM 591 C CA . PRO A 1 73 ? 53.864 14.527 15.201 1.00 71.44 73 PRO A CA 1
ATOM 592 C C . PRO A 1 73 ? 53.168 13.161 15.197 1.00 71.44 73 PRO A C 1
ATOM 594 O O . PRO A 1 73 ? 51.959 13.058 15.411 1.00 71.44 73 PRO A O 1
ATOM 597 N N . CYS A 1 74 ? 53.948 12.100 15.003 1.00 71.00 74 CYS A N 1
ATOM 598 C CA . CYS A 1 74 ? 53.492 10.734 15.242 1.00 71.00 74 CYS A CA 1
ATOM 599 C C . CYS A 1 74 ? 53.532 10.469 16.755 1.00 71.00 74 CYS A C 1
ATOM 601 O O . CYS A 1 74 ? 54.534 10.782 17.397 1.00 71.00 74 CYS A O 1
ATOM 603 N N . VAL A 1 75 ? 52.471 9.902 17.332 1.00 66.44 75 VAL A N 1
ATOM 604 C CA . VAL A 1 75 ? 52.390 9.626 18.781 1.00 66.44 75 VAL A CA 1
ATOM 605 C C . VAL A 1 75 ? 52.498 8.122 19.019 1.00 66.44 75 VAL A C 1
ATOM 607 O O . VAL A 1 75 ? 51.749 7.366 18.411 1.00 66.44 75 VAL A O 1
ATOM 610 N N . SER A 1 76 ? 53.420 7.661 19.860 1.00 58.34 76 SER A N 1
ATOM 611 C CA . SER A 1 76 ? 53.579 6.247 20.246 1.00 58.34 76 SER A CA 1
ATOM 612 C C . SER A 1 76 ? 52.574 5.821 21.333 1.00 58.34 76 SER A C 1
ATOM 614 O O . SER A 1 76 ? 51.897 6.674 21.908 1.00 58.34 76 SER A O 1
ATOM 616 N N . PRO A 1 77 ? 52.423 4.507 21.628 1.00 57.44 77 PRO A N 1
ATOM 617 C CA . PRO A 1 77 ? 51.409 4.028 22.577 1.00 57.44 77 PRO A CA 1
ATOM 618 C C . PRO A 1 77 ? 51.570 4.593 23.996 1.00 57.44 77 PRO A C 1
ATOM 620 O O . PRO A 1 77 ? 50.601 4.667 24.742 1.00 57.44 77 PRO A O 1
ATOM 623 N N . ASP A 1 78 ? 52.790 4.996 24.357 1.00 65.38 78 ASP A N 1
ATOM 624 C CA . ASP A 1 78 ? 53.153 5.628 25.630 1.00 65.38 78 ASP A CA 1
ATOM 625 C C . ASP A 1 78 ? 52.975 7.162 25.636 1.00 65.38 78 ASP A C 1
ATOM 627 O O . ASP A 1 78 ? 53.315 7.822 26.616 1.00 65.38 78 ASP A O 1
ATOM 631 N N . GLY A 1 79 ? 52.443 7.739 24.552 1.00 62.56 79 GLY A N 1
ATOM 632 C CA . GLY A 1 79 ? 52.183 9.172 24.415 1.00 62.56 79 GLY A CA 1
ATOM 633 C C . GLY A 1 79 ? 53.395 10.011 24.001 1.00 62.56 79 GLY A C 1
ATOM 634 O O . GLY A 1 79 ? 53.271 11.234 23.913 1.00 62.56 79 GLY A O 1
ATOM 635 N N . SER A 1 80 ? 54.554 9.398 23.735 1.00 67.69 80 SER A N 1
ATOM 636 C CA . SER A 1 80 ? 55.738 10.125 23.267 1.00 67.69 80 SER A CA 1
ATOM 637 C C . SER A 1 80 ? 55.695 10.422 21.759 1.00 67.69 80 SER A C 1
ATOM 639 O O . SER A 1 80 ? 54.991 9.779 20.980 1.00 67.69 80 SER A O 1
ATOM 641 N N . THR A 1 81 ? 56.392 11.476 21.326 1.00 65.75 81 THR A N 1
ATOM 642 C CA . THR A 1 81 ? 56.478 11.836 19.903 1.00 65.75 81 THR A CA 1
ATOM 643 C C . THR A 1 81 ? 57.590 11.036 19.232 1.00 65.75 81 THR A C 1
ATOM 645 O O . THR A 1 81 ? 58.748 11.146 19.638 1.00 65.75 81 THR A O 1
ATOM 648 N N . VAL A 1 82 ? 57.265 10.282 18.186 1.00 64.69 82 VAL A N 1
ATOM 649 C CA . VAL A 1 82 ? 58.230 9.511 17.386 1.00 64.69 82 VAL A CA 1
ATOM 650 C C . VAL A 1 82 ? 58.661 10.282 16.124 1.00 64.69 82 VAL A C 1
ATOM 652 O O . VAL A 1 82 ? 57.868 11.067 15.596 1.00 64.69 82 VAL A O 1
ATOM 655 N N . PRO A 1 83 ? 59.906 10.090 15.629 1.00 62.00 83 PRO A N 1
ATOM 656 C CA . PRO A 1 83 ? 60.400 10.730 14.406 1.00 62.00 83 PRO A CA 1
ATOM 657 C C . PRO A 1 83 ? 59.518 10.442 13.183 1.00 62.00 83 PRO A C 1
ATOM 659 O O . PRO A 1 83 ? 58.930 9.368 13.077 1.00 62.00 83 PRO A O 1
ATOM 662 N N . TYR A 1 84 ? 59.462 11.392 12.245 1.00 64.56 84 TYR A N 1
ATOM 663 C CA . TYR A 1 84 ? 58.634 11.315 11.039 1.00 64.56 84 TYR A CA 1
ATOM 664 C C . TYR A 1 84 ? 59.074 10.160 10.124 1.00 64.56 84 TYR A C 1
ATOM 666 O O . TYR A 1 84 ? 60.066 10.270 9.406 1.00 64.56 84 TYR A O 1
ATOM 674 N N . GLY A 1 85 ? 58.337 9.050 10.142 1.00 67.56 85 GLY A N 1
ATOM 675 C CA . GLY A 1 85 ? 58.369 8.080 9.049 1.00 67.56 85 GLY A CA 1
ATOM 676 C C . GLY A 1 85 ? 57.562 8.592 7.853 1.00 67.56 85 GLY A C 1
ATOM 677 O O . GLY A 1 85 ? 56.621 9.369 8.031 1.00 67.56 85 GLY A O 1
ATOM 678 N N . ASN A 1 86 ? 57.900 8.146 6.638 1.00 79.94 86 ASN A N 1
ATOM 679 C CA . ASN A 1 86 ? 57.049 8.396 5.473 1.00 79.94 86 ASN A CA 1
ATOM 680 C C . ASN A 1 86 ? 55.686 7.712 5.677 1.00 79.94 86 ASN A C 1
ATOM 682 O O . ASN A 1 86 ? 55.615 6.544 6.063 1.00 79.94 86 ASN A O 1
ATOM 686 N N . TYR A 1 87 ? 54.605 8.434 5.394 1.00 85.25 87 TYR A N 1
ATOM 687 C CA . TYR A 1 87 ? 53.233 7.937 5.426 1.00 85.25 87 TYR A CA 1
ATOM 688 C C . TYR A 1 87 ? 52.615 8.131 4.044 1.00 85.25 87 TYR A C 1
ATOM 690 O O . TYR A 1 87 ? 52.208 9.232 3.695 1.00 85.25 87 TYR A O 1
ATOM 698 N N . SER A 1 88 ? 52.555 7.062 3.252 1.00 88.81 88 SER A N 1
ATOM 699 C CA . SER A 1 88 ? 52.032 7.099 1.881 1.00 88.81 88 SER A CA 1
ATOM 700 C C . SER A 1 88 ? 51.026 5.957 1.674 1.00 88.81 88 SER A C 1
ATOM 702 O O . SER A 1 88 ? 51.353 4.933 1.071 1.00 88.81 88 SER A O 1
ATOM 704 N N . PRO A 1 89 ? 49.812 6.054 2.254 1.00 90.69 89 PRO A N 1
ATOM 705 C CA . PRO A 1 89 ? 48.763 5.059 2.038 1.00 90.69 89 PRO A CA 1
ATOM 706 C C . PRO A 1 89 ? 48.278 5.087 0.577 1.00 90.69 89 PRO A C 1
ATOM 708 O O . PRO A 1 89 ? 48.401 6.125 -0.094 1.00 90.69 89 PRO A O 1
ATOM 711 N N . PRO A 1 90 ? 47.668 3.997 0.069 1.00 93.56 90 PRO A N 1
ATOM 712 C CA . PRO A 1 90 ? 46.959 4.057 -1.207 1.00 93.56 90 PRO A CA 1
ATOM 713 C C . PRO A 1 90 ? 45.859 5.139 -1.153 1.00 93.56 90 PRO A C 1
ATOM 715 O O . PRO A 1 90 ? 45.375 5.444 -0.066 1.00 93.56 90 PRO A O 1
ATOM 718 N N . PRO A 1 91 ? 45.447 5.732 -2.287 1.00 95.06 91 PRO A N 1
ATOM 719 C CA . PRO A 1 91 ? 44.356 6.713 -2.352 1.00 95.06 91 PRO A CA 1
ATOM 720 C C . PRO A 1 91 ? 43.062 6.265 -1.675 1.00 95.06 91 PRO A C 1
ATOM 722 O O . PRO A 1 91 ? 42.377 7.086 -1.070 1.00 95.06 91 PRO A O 1
ATOM 725 N N . CYS A 1 92 ? 42.762 4.967 -1.708 1.00 94.06 92 CYS A N 1
ATOM 726 C CA . CYS A 1 92 ? 41.644 4.393 -0.979 1.00 94.06 92 CYS A CA 1
ATOM 727 C C . CYS A 1 92 ? 41.934 2.975 -0.468 1.00 94.06 92 CYS A C 1
ATOM 729 O O . CYS A 1 92 ? 42.786 2.268 -1.011 1.00 94.06 92 CYS A O 1
ATOM 731 N N . SER A 1 93 ? 41.187 2.528 0.542 1.00 92.62 93 SER A N 1
ATOM 732 C CA . SER A 1 93 ? 41.169 1.137 1.011 1.00 92.62 93 SER A CA 1
ATOM 733 C C . SER A 1 93 ? 39.759 0.671 1.350 1.00 92.62 93 SER A C 1
ATOM 735 O O . SER A 1 93 ? 38.982 1.434 1.916 1.00 92.62 93 SER A O 1
ATOM 737 N N . VAL A 1 94 ? 39.464 -0.601 1.096 1.00 91.50 94 VAL A N 1
ATOM 738 C CA . VAL A 1 94 ? 38.191 -1.224 1.479 1.00 91.50 94 VAL A CA 1
ATOM 739 C C . VAL A 1 94 ? 38.207 -1.578 2.962 1.00 91.50 94 VAL A C 1
ATOM 741 O O . VAL A 1 94 ? 39.096 -2.299 3.415 1.00 91.50 94 VAL A O 1
ATOM 744 N N . LEU A 1 95 ? 37.220 -1.084 3.702 1.00 89.12 95 LEU A N 1
ATOM 745 C CA . LEU A 1 95 ? 36.964 -1.441 5.097 1.00 89.12 95 LEU A CA 1
ATOM 746 C C . LEU A 1 95 ? 35.962 -2.597 5.201 1.00 89.12 95 LEU A C 1
ATOM 748 O O . LEU A 1 95 ? 36.123 -3.478 6.043 1.00 89.12 95 LEU A O 1
ATOM 752 N N . GLY A 1 96 ? 34.969 -2.613 4.312 1.00 85.75 96 GLY A N 1
ATOM 753 C CA . GLY A 1 96 ? 33.901 -3.604 4.256 1.00 85.75 96 GLY A CA 1
ATOM 754 C C . GLY A 1 96 ? 33.400 -3.769 2.825 1.00 85.75 96 GLY A C 1
ATOM 755 O O . GLY A 1 96 ? 33.284 -2.796 2.090 1.00 85.75 96 GLY A O 1
ATOM 756 N N . ASN A 1 97 ? 33.152 -5.009 2.408 1.00 84.44 97 ASN A N 1
ATOM 757 C CA . ASN A 1 97 ? 32.605 -5.340 1.090 1.00 84.44 97 ASN A CA 1
ATOM 758 C C . ASN A 1 97 ? 31.640 -6.511 1.264 1.00 84.44 97 ASN A C 1
ATOM 760 O O . ASN A 1 97 ? 32.056 -7.666 1.397 1.00 84.44 97 ASN A O 1
ATOM 764 N N . SER A 1 98 ? 30.357 -6.185 1.338 1.00 67.81 98 SER A N 1
ATOM 765 C CA . SER A 1 98 ? 29.256 -7.129 1.499 1.00 67.81 98 SER A CA 1
ATOM 766 C C . SER A 1 98 ? 28.241 -6.928 0.369 1.00 67.81 98 SER A C 1
ATOM 768 O O . SER A 1 98 ? 28.395 -6.046 -0.472 1.00 67.81 98 SER A O 1
ATOM 770 N N . HIS A 1 99 ? 27.235 -7.799 0.279 1.00 63.56 99 HIS A N 1
ATOM 771 C CA . HIS A 1 99 ? 26.281 -7.799 -0.833 1.00 63.56 99 HIS A CA 1
ATOM 772 C C . HIS A 1 99 ? 25.554 -6.443 -0.936 1.00 63.56 99 HIS A C 1
ATOM 774 O O . HIS A 1 99 ? 24.667 -6.162 -0.139 1.00 63.56 99 HIS A O 1
ATOM 780 N N . GLY A 1 100 ? 25.958 -5.607 -1.901 1.00 62.81 100 GLY A N 1
ATOM 781 C CA . GLY A 1 100 ? 25.364 -4.291 -2.158 1.00 62.81 100 GLY A CA 1
ATOM 782 C C . GLY A 1 100 ? 25.966 -3.118 -1.375 1.00 62.81 100 GLY A C 1
ATOM 783 O O . GLY A 1 100 ? 25.612 -1.985 -1.681 1.00 62.81 100 GLY A O 1
ATOM 784 N N . TYR A 1 101 ? 26.897 -3.351 -0.441 1.00 74.25 101 TYR A N 1
ATOM 785 C CA . TYR A 1 101 ? 27.526 -2.304 0.376 1.00 74.25 101 TYR A CA 1
ATOM 786 C C . TYR A 1 101 ? 29.051 -2.348 0.280 1.00 74.25 101 TYR A C 1
ATOM 788 O O . TYR A 1 101 ? 29.678 -3.411 0.341 1.00 74.25 101 TYR A O 1
ATOM 796 N N . LEU A 1 102 ? 29.653 -1.169 0.175 1.00 84.81 102 LEU A N 1
ATOM 797 C CA . LEU A 1 102 ? 31.091 -0.972 0.141 1.00 84.81 102 LEU A CA 1
ATOM 798 C C . LEU A 1 102 ? 31.478 0.178 1.071 1.00 84.81 102 LEU A C 1
ATOM 800 O O . LEU A 1 102 ? 31.225 1.342 0.773 1.00 84.81 102 LEU A O 1
ATOM 804 N N . ASP A 1 103 ? 32.176 -0.153 2.148 1.00 89.56 103 ASP A N 1
ATOM 805 C CA . ASP A 1 103 ? 32.792 0.836 3.022 1.00 89.56 103 ASP A CA 1
ATOM 806 C C . ASP A 1 103 ? 34.206 1.108 2.518 1.00 89.56 103 ASP A C 1
ATOM 808 O O . ASP A 1 103 ? 35.066 0.217 2.497 1.00 89.56 103 ASP A O 1
ATOM 812 N N . LEU A 1 104 ? 34.452 2.341 2.093 1.00 93.00 104 LEU A N 1
ATOM 813 C CA . LEU A 1 104 ? 35.698 2.769 1.482 1.00 93.00 104 LEU A CA 1
ATOM 814 C C . LEU A 1 104 ? 36.318 3.897 2.301 1.00 93.00 104 LEU A C 1
ATOM 816 O O . LEU A 1 104 ? 35.713 4.942 2.488 1.00 93.00 104 LEU A O 1
ATOM 820 N N . ARG A 1 105 ? 37.564 3.726 2.731 1.00 94.31 105 ARG A N 1
ATOM 821 C CA . ARG A 1 105 ? 38.354 4.812 3.312 1.00 94.31 105 ARG A CA 1
ATOM 822 C C . ARG A 1 105 ? 39.156 5.512 2.233 1.00 94.31 105 ARG A C 1
ATOM 824 O O . ARG A 1 105 ? 39.958 4.858 1.571 1.00 94.31 105 ARG A O 1
ATOM 831 N N . ILE A 1 106 ? 38.997 6.820 2.104 1.00 95.88 106 ILE A N 1
ATOM 832 C CA . ILE A 1 106 ? 39.811 7.698 1.265 1.00 95.88 106 ILE A CA 1
ATOM 833 C C . ILE A 1 106 ? 40.950 8.288 2.091 1.00 95.88 106 ILE A C 1
ATOM 835 O O . ILE A 1 106 ? 40.730 8.814 3.184 1.00 95.88 106 ILE A O 1
ATOM 839 N N . PHE A 1 107 ? 42.165 8.245 1.545 1.00 94.94 107 PHE A N 1
ATOM 840 C CA . PHE A 1 107 ? 43.354 8.855 2.135 1.00 94.94 107 PHE A CA 1
ATOM 841 C C . PHE A 1 107 ? 43.843 10.027 1.274 1.00 94.94 107 PHE A C 1
ATOM 843 O O . PHE A 1 107 ? 44.631 9.823 0.339 1.00 94.94 107 PHE A O 1
ATOM 850 N N . PRO A 1 108 ? 43.422 11.262 1.597 1.00 95.50 108 PRO A N 1
ATOM 851 C CA . PRO A 1 108 ? 43.851 12.437 0.855 1.00 95.50 108 PRO A CA 1
ATOM 852 C C . PRO A 1 108 ? 45.305 12.810 1.129 1.00 95.50 108 PRO A C 1
ATOM 854 O O . PRO A 1 108 ? 45.961 13.365 0.259 1.00 95.50 108 PRO A O 1
ATOM 857 N N . PHE A 1 109 ? 45.827 12.521 2.320 1.00 92.94 109 PHE A N 1
ATOM 858 C CA . PHE A 1 109 ? 47.103 13.069 2.771 1.00 92.94 109 PHE A CA 1
ATOM 859 C C . PHE A 1 109 ? 48.229 12.040 2.750 1.00 92.94 109 PHE A C 1
ATOM 861 O O . PHE A 1 109 ? 48.066 10.889 3.160 1.00 92.94 109 PHE A O 1
ATOM 868 N N . VAL A 1 110 ? 49.395 12.512 2.328 1.00 91.69 110 VAL A N 1
ATOM 869 C CA . VAL A 1 110 ? 50.661 11.792 2.269 1.00 91.69 110 VAL A CA 1
ATOM 870 C C . VAL A 1 110 ? 51.724 12.636 2.975 1.00 91.69 110 VAL A C 1
ATOM 872 O O . VAL A 1 110 ? 51.745 13.859 2.840 1.00 91.69 110 VAL A O 1
ATOM 875 N N . LEU A 1 111 ? 52.604 11.991 3.735 1.00 87.88 111 LEU A N 1
ATOM 876 C CA . LEU A 1 111 ? 53.792 12.591 4.334 1.00 87.88 111 LEU A CA 1
ATOM 877 C C . LEU A 1 111 ? 55.029 11.943 3.713 1.00 87.88 111 LEU A C 1
ATOM 879 O O . LEU A 1 111 ? 55.303 10.769 3.960 1.00 87.88 111 LEU A O 1
ATOM 883 N N . GLU A 1 112 ? 55.778 12.714 2.936 1.00 86.12 112 GLU A N 1
ATOM 884 C CA . GLU A 1 112 ? 57.006 12.277 2.268 1.00 86.12 112 GLU A CA 1
ATOM 885 C C . GLU A 1 112 ? 58.098 13.318 2.521 1.00 86.12 112 GLU A C 1
ATOM 887 O O . GLU A 1 112 ? 57.889 14.514 2.315 1.00 86.12 112 GLU A O 1
ATOM 892 N N . ASP A 1 113 ? 59.248 12.875 3.034 1.00 83.31 113 ASP A N 1
ATOM 893 C CA . ASP A 1 113 ? 60.414 13.725 3.318 1.00 83.31 113 ASP A CA 1
ATOM 894 C C . ASP A 1 113 ? 60.087 14.953 4.193 1.00 83.31 113 ASP A C 1
ATOM 896 O O . ASP A 1 113 ? 60.590 16.061 3.990 1.00 83.31 113 ASP A O 1
ATOM 900 N N . GLY A 1 114 ? 59.195 14.766 5.173 1.00 80.06 114 GLY A N 1
ATOM 901 C CA . GLY A 1 114 ? 58.759 15.822 6.093 1.00 80.06 114 GLY A CA 1
ATOM 902 C C . GLY A 1 114 ? 57.819 16.864 5.475 1.00 80.06 114 GLY A C 1
ATOM 903 O O . GLY A 1 114 ? 57.492 17.845 6.143 1.00 80.06 114 GLY A O 1
ATOM 904 N N . LYS A 1 115 ? 57.365 16.663 4.232 1.00 86.19 115 LYS A N 1
ATOM 905 C CA . LYS A 1 115 ? 56.395 17.519 3.541 1.00 86.19 115 LYS A CA 1
ATOM 906 C C . LYS A 1 115 ? 55.055 16.818 3.401 1.00 86.19 115 LYS A C 1
ATOM 908 O O . LYS A 1 115 ? 54.985 15.628 3.100 1.00 86.19 115 LYS A O 1
ATOM 913 N N . ILE A 1 116 ? 53.987 17.584 3.584 1.00 89.00 116 ILE A N 1
ATOM 914 C CA . ILE A 1 116 ? 52.625 17.088 3.417 1.00 89.00 116 ILE A CA 1
ATOM 915 C C . ILE A 1 116 ? 52.200 17.337 1.983 1.00 89.00 116 ILE A C 1
ATOM 917 O O . ILE A 1 116 ? 52.286 18.456 1.479 1.00 89.00 116 ILE A O 1
ATOM 921 N N . LYS A 1 117 ? 51.719 16.284 1.345 1.00 92.69 117 LYS A N 1
ATOM 922 C CA . LYS A 1 117 ? 51.123 16.310 0.023 1.00 92.69 117 LYS A CA 1
ATOM 923 C C . LYS A 1 117 ? 49.668 15.882 0.148 1.00 92.69 117 LYS A C 1
ATOM 925 O O . LYS A 1 117 ? 49.368 14.922 0.856 1.00 92.69 117 LYS A O 1
ATOM 930 N N . VAL A 1 118 ? 48.768 16.599 -0.510 1.00 94.75 118 VAL A N 1
ATOM 931 C CA . VAL A 1 118 ? 47.334 16.315 -0.502 1.00 94.75 118 VAL A CA 1
ATOM 932 C C . VAL A 1 118 ? 46.864 15.961 -1.907 1.00 94.75 118 VAL A C 1
ATOM 934 O O . VAL A 1 118 ? 47.206 16.634 -2.874 1.00 94.75 118 VAL A O 1
ATOM 937 N N . ARG A 1 119 ? 46.086 14.889 -2.016 1.00 96.38 119 ARG A N 1
ATOM 938 C CA . ARG A 1 119 ? 45.348 14.463 -3.205 1.00 96.38 119 ARG A CA 1
ATOM 939 C C . ARG A 1 119 ? 44.014 15.204 -3.180 1.00 96.38 119 ARG A C 1
ATOM 941 O O . ARG A 1 119 ? 43.199 14.955 -2.295 1.00 96.38 119 ARG A O 1
ATOM 948 N N . LYS A 1 120 ? 43.815 16.136 -4.107 1.00 95.50 120 LYS A N 1
ATOM 949 C CA . LYS A 1 120 ? 42.602 16.956 -4.215 1.00 95.50 120 LYS A CA 1
ATOM 950 C C . LYS A 1 120 ? 41.490 16.259 -4.978 1.00 95.50 120 LYS A C 1
ATOM 952 O O . LYS A 1 120 ? 40.330 16.436 -4.626 1.00 95.50 120 LYS A O 1
ATOM 957 N N . LYS A 1 121 ? 41.841 15.466 -5.993 1.00 96.62 121 LYS A N 1
ATOM 958 C CA . LYS A 1 121 ? 40.880 14.719 -6.811 1.00 96.62 121 LYS A CA 1
ATOM 959 C C . LYS A 1 121 ? 41.356 13.294 -7.032 1.00 96.62 121 LYS A C 1
ATOM 961 O O . LYS A 1 121 ? 42.482 13.076 -7.486 1.00 96.62 121 LYS A O 1
ATOM 966 N N . ILE A 1 122 ? 40.502 12.326 -6.714 1.00 96.38 122 ILE A N 1
ATOM 967 C CA . ILE A 1 122 ? 40.774 10.896 -6.871 1.00 96.38 122 ILE A CA 1
ATOM 968 C C . ILE A 1 122 ? 39.621 10.286 -7.664 1.00 96.38 122 ILE A C 1
ATOM 970 O O . ILE A 1 122 ? 38.476 10.313 -7.221 1.00 96.38 122 ILE A O 1
ATOM 974 N N . LYS A 1 123 ? 39.925 9.708 -8.825 1.00 94.56 123 LYS A N 1
ATOM 975 C CA . LYS A 1 123 ? 38.990 8.861 -9.563 1.00 94.56 123 LYS A CA 1
ATOM 976 C C . LYS A 1 123 ? 39.149 7.421 -9.095 1.00 94.56 123 LYS A C 1
ATOM 978 O O . LYS A 1 123 ? 40.273 6.933 -8.996 1.00 94.56 123 LYS A O 1
ATOM 983 N N . ILE A 1 124 ? 38.047 6.741 -8.811 1.00 93.56 124 ILE A N 1
ATOM 984 C CA . ILE A 1 124 ? 38.027 5.364 -8.314 1.00 93.56 124 ILE A CA 1
ATOM 985 C C . ILE A 1 124 ? 37.091 4.551 -9.198 1.00 93.56 124 ILE A C 1
ATOM 987 O O . ILE A 1 124 ? 35.906 4.848 -9.267 1.00 93.56 124 ILE A O 1
ATOM 991 N N . ASP A 1 125 ? 37.621 3.533 -9.865 1.00 89.56 125 ASP A N 1
ATOM 992 C CA . ASP A 1 125 ? 36.877 2.640 -10.747 1.00 89.56 125 ASP A CA 1
ATOM 993 C C . ASP A 1 125 ? 36.657 1.283 -10.063 1.00 89.56 125 ASP A C 1
ATOM 995 O O . ASP A 1 125 ? 37.586 0.691 -9.509 1.00 89.56 125 ASP A O 1
ATOM 999 N N . PHE A 1 126 ? 35.439 0.758 -10.141 1.00 86.75 126 PHE A N 1
ATOM 1000 C CA . PHE A 1 126 ? 35.013 -0.484 -9.502 1.00 86.75 126 PHE A CA 1
ATOM 1001 C C . PHE A 1 126 ? 34.572 -1.491 -10.568 1.00 86.75 126 PHE A C 1
ATOM 1003 O O . PHE A 1 126 ? 33.708 -1.188 -11.386 1.00 86.75 126 PHE A O 1
ATOM 1010 N N . GLU A 1 127 ? 35.129 -2.704 -10.539 1.00 86.75 127 GLU A N 1
ATOM 1011 C CA . GLU A 1 127 ? 34.581 -3.863 -11.254 1.00 86.75 127 GLU A CA 1
ATOM 1012 C C . GLU A 1 127 ? 33.622 -4.585 -10.302 1.00 86.75 127 GLU A C 1
ATOM 1014 O O . GLU A 1 127 ? 34.045 -5.177 -9.304 1.00 86.75 127 GLU A O 1
ATOM 1019 N N . VAL A 1 128 ? 32.325 -4.514 -10.590 1.00 78.06 128 VAL A N 1
ATOM 1020 C CA . VAL A 1 128 ? 31.256 -5.028 -9.731 1.00 78.06 128 VAL A CA 1
ATOM 1021 C C . VAL A 1 128 ? 30.615 -6.238 -10.387 1.00 78.06 128 VAL A C 1
ATOM 1023 O O . VAL A 1 128 ? 30.054 -6.151 -11.479 1.00 78.06 128 VAL A O 1
ATOM 1026 N N . ARG A 1 129 ? 30.640 -7.388 -9.718 1.00 75.75 129 ARG A N 1
ATOM 1027 C CA . ARG A 1 129 ? 29.891 -8.558 -10.166 1.00 75.75 129 ARG A CA 1
ATOM 1028 C C . ARG A 1 129 ? 28.443 -8.452 -9.704 1.00 75.75 129 ARG A C 1
ATOM 1030 O O . ARG A 1 129 ? 28.161 -8.492 -8.506 1.00 75.75 129 ARG A O 1
ATOM 1037 N N . LYS A 1 130 ? 27.522 -8.395 -10.673 1.00 68.44 130 LYS A N 1
ATOM 1038 C CA . LYS A 1 130 ? 26.085 -8.547 -10.416 1.00 68.44 130 LYS A CA 1
ATOM 1039 C C . LYS A 1 130 ? 25.783 -9.986 -10.012 1.00 68.44 130 LYS A C 1
ATOM 1041 O O . LYS A 1 130 ? 26.025 -10.914 -10.795 1.00 68.44 130 LYS A O 1
ATOM 1046 N N . GLU A 1 131 ? 25.234 -10.158 -8.818 1.00 72.81 131 GLU A N 1
ATOM 1047 C CA . GLU A 1 131 ? 24.640 -11.416 -8.373 1.00 72.81 131 GLU A CA 1
ATOM 1048 C C . GLU A 1 131 ? 23.138 -11.416 -8.655 1.00 72.81 131 GLU A C 1
ATOM 1050 O O . GLU A 1 131 ? 22.496 -10.372 -8.657 1.00 72.81 131 GLU A O 1
ATOM 1055 N N . ARG A 1 132 ? 22.576 -12.596 -8.929 1.00 81.25 132 ARG A N 1
ATOM 1056 C CA . ARG A 1 132 ? 21.130 -12.741 -9.117 1.00 81.25 132 ARG A CA 1
ATOM 1057 C C . ARG A 1 132 ? 20.402 -12.480 -7.804 1.00 81.25 132 ARG A C 1
ATOM 1059 O O . ARG A 1 132 ? 20.785 -13.048 -6.779 1.00 81.25 132 ARG A O 1
ATOM 1066 N N . ILE A 1 133 ? 19.332 -11.694 -7.870 1.00 84.94 133 ILE A N 1
ATOM 1067 C CA . ILE A 1 133 ? 18.423 -11.486 -6.739 1.00 84.94 133 ILE A CA 1
ATOM 1068 C C . ILE A 1 133 ? 17.643 -12.777 -6.517 1.00 84.94 133 ILE A C 1
ATOM 1070 O O . ILE A 1 133 ? 17.267 -13.460 -7.472 1.00 84.94 133 ILE A O 1
ATOM 1074 N N . ARG A 1 134 ? 17.430 -13.146 -5.257 1.00 86.94 134 ARG A N 1
ATOM 1075 C CA . ARG A 1 134 ? 16.745 -14.390 -4.896 1.00 86.94 134 ARG A CA 1
ATOM 1076 C C . ARG A 1 134 ? 15.392 -14.092 -4.273 1.00 86.94 134 ARG A C 1
ATOM 1078 O O . ARG A 1 134 ? 15.240 -13.138 -3.524 1.00 86.94 134 ARG A O 1
ATOM 1085 N N . ILE A 1 135 ? 14.437 -14.976 -4.519 1.00 86.50 135 ILE A N 1
ATOM 1086 C CA . ILE A 1 135 ? 13.169 -14.976 -3.792 1.00 86.50 135 ILE A CA 1
ATOM 1087 C C . ILE A 1 135 ? 13.318 -15.969 -2.652 1.00 86.50 135 ILE A C 1
ATOM 1089 O O . ILE A 1 135 ? 13.692 -17.130 -2.867 1.00 86.50 135 ILE A O 1
ATOM 1093 N N . LYS A 1 136 ? 13.055 -15.519 -1.432 1.00 84.00 136 LYS A N 1
ATOM 1094 C CA . LYS A 1 136 ? 13.019 -16.398 -0.271 1.00 84.00 136 LYS A CA 1
ATOM 1095 C C . LYS A 1 136 ? 11.773 -17.269 -0.368 1.00 84.00 136 LYS A C 1
ATOM 1097 O O . LYS A 1 136 ? 10.674 -16.769 -0.536 1.00 84.00 136 LYS A O 1
ATOM 1102 N N . GLY A 1 137 ? 11.970 -18.582 -0.268 1.00 68.62 137 GLY A N 1
ATOM 1103 C CA . GLY A 1 137 ? 10.867 -19.528 -0.138 1.00 68.62 137 GLY A CA 1
ATOM 1104 C C . GLY A 1 137 ? 9.850 -19.463 -1.276 1.00 68.62 137 GLY A C 1
ATOM 1105 O O . GLY A 1 137 ? 8.670 -19.318 -0.984 1.00 68.62 137 GLY A O 1
ATOM 1106 N N . LYS A 1 138 ? 10.282 -19.610 -2.545 1.00 78.88 138 LYS A N 1
ATOM 1107 C CA . LYS A 1 138 ? 9.347 -19.809 -3.671 1.00 78.88 138 LYS A CA 1
ATOM 1108 C C . LYS A 1 138 ? 8.338 -20.887 -3.273 1.00 78.88 138 LYS A C 1
ATOM 1110 O O . LYS A 1 138 ? 8.716 -22.053 -3.111 1.00 78.88 138 LYS A O 1
ATOM 1115 N N . ARG A 1 139 ? 7.088 -20.478 -3.055 1.00 82.44 139 ARG A N 1
ATOM 1116 C CA . ARG A 1 139 ? 6.045 -21.369 -2.567 1.00 82.44 139 ARG A CA 1
ATOM 1117 C C . ARG A 1 139 ? 5.726 -22.330 -3.706 1.00 82.44 139 ARG A C 1
ATOM 1119 O O . ARG A 1 139 ? 5.513 -21.917 -4.844 1.00 82.44 139 ARG A O 1
ATOM 1126 N N . LYS A 1 140 ? 5.816 -23.627 -3.420 1.00 73.06 140 LYS A N 1
ATOM 1127 C CA . LYS A 1 140 ? 5.262 -24.646 -4.314 1.00 73.06 140 LYS A CA 1
ATOM 1128 C C . LYS A 1 140 ? 3.748 -24.587 -4.162 1.00 73.06 140 LYS A C 1
ATOM 1130 O O . LYS A 1 140 ? 3.300 -24.310 -3.065 1.00 73.06 140 LYS A O 1
ATOM 1135 N N . GLY A 1 141 ? 3.014 -24.846 -5.224 1.00 66.94 141 GLY A N 1
ATOM 1136 C CA . GLY A 1 141 ? 1.558 -24.858 -5.249 1.00 66.94 141 GLY A CA 1
ATOM 1137 C C . GLY A 1 141 ? 1.123 -25.284 -6.642 1.00 66.94 141 GLY A C 1
ATOM 1138 O O . GLY A 1 141 ? 1.947 -25.254 -7.566 1.00 66.94 141 GLY A O 1
ATOM 1139 N N . GLY A 1 142 ? -0.117 -25.744 -6.767 1.00 78.62 142 GLY A N 1
ATOM 1140 C CA . GLY A 1 142 ? -0.759 -25.925 -8.061 1.00 78.62 142 GLY A CA 1
ATOM 1141 C C . GLY A 1 142 ? -1.096 -24.567 -8.667 1.00 78.62 142 GLY A C 1
ATOM 1142 O O . GLY A 1 142 ? -0.231 -23.712 -8.867 1.00 78.62 142 GLY A O 1
ATOM 1143 N N . GLU A 1 143 ? -2.372 -24.369 -8.942 1.00 91.56 143 GLU A N 1
ATOM 1144 C CA . GLU A 1 143 ? -2.890 -23.096 -9.416 1.00 91.56 143 GLU A CA 1
ATOM 1145 C C . GLU A 1 143 ? -3.093 -22.121 -8.247 1.00 91.56 143 GLU A C 1
ATOM 1147 O O . GLU A 1 143 ? -3.006 -22.495 -7.070 1.00 91.56 143 GLU A O 1
ATOM 1152 N N . TRP A 1 144 ? -3.284 -20.844 -8.573 1.00 95.62 144 TRP A N 1
ATOM 1153 C CA . TRP A 1 144 ? -3.360 -19.769 -7.589 1.00 95.62 144 TRP A CA 1
ATOM 1154 C C . TRP A 1 144 ? -4.612 -18.922 -7.793 1.00 95.62 144 TRP A C 1
ATOM 1156 O O . TRP A 1 144 ? -4.970 -18.559 -8.919 1.00 95.62 144 TRP A O 1
ATOM 1166 N N . ILE A 1 145 ? -5.240 -18.571 -6.674 1.00 97.38 145 ILE A N 1
ATOM 1167 C CA . ILE A 1 145 ? -6.389 -17.675 -6.580 1.00 97.38 145 ILE A CA 1
ATOM 1168 C C . ILE A 1 145 ? -5.968 -16.438 -5.790 1.00 97.38 145 ILE A C 1
ATOM 1170 O O . ILE A 1 145 ? -5.430 -16.547 -4.687 1.00 97.38 145 ILE A O 1
ATOM 1174 N N . LYS A 1 146 ? -6.231 -15.259 -6.350 1.00 97.81 146 LYS A N 1
ATOM 1175 C CA . LYS A 1 146 ? -6.075 -13.958 -5.701 1.00 97.81 146 LYS A CA 1
ATOM 1176 C C . LYS A 1 146 ? -7.416 -13.530 -5.108 1.00 97.81 146 LYS A C 1
ATOM 1178 O O . LYS A 1 146 ? -8.414 -13.480 -5.825 1.00 97.81 146 LYS A O 1
ATOM 1183 N N . ILE A 1 147 ? -7.411 -13.186 -3.825 1.00 98.38 147 ILE A N 1
ATOM 1184 C CA . ILE A 1 147 ? -8.580 -12.794 -3.031 1.00 98.38 147 ILE A CA 1
ATOM 1185 C C . ILE A 1 147 ? -8.363 -11.362 -2.540 1.00 98.38 147 ILE A C 1
ATOM 1187 O O . ILE A 1 147 ? -7.368 -11.096 -1.867 1.00 98.38 147 ILE A O 1
ATOM 1191 N N . GLY A 1 148 ? -9.256 -10.441 -2.895 1.00 97.88 148 GLY A N 1
ATOM 1192 C CA . GLY A 1 148 ? -9.227 -9.046 -2.450 1.00 97.88 148 GLY A CA 1
ATOM 1193 C C . GLY A 1 148 ? -10.112 -8.811 -1.230 1.00 97.88 148 GLY A C 1
ATOM 1194 O O . GLY A 1 148 ? -11.269 -9.233 -1.220 1.00 97.88 148 GLY A O 1
ATOM 1195 N N . VAL A 1 149 ? -9.587 -8.102 -0.230 1.00 97.19 149 VAL A N 1
ATOM 1196 C CA . VAL A 1 149 ? -10.303 -7.718 0.996 1.00 97.19 149 VAL A CA 1
ATOM 1197 C C . VAL A 1 149 ? -10.151 -6.214 1.250 1.00 97.19 149 VAL A C 1
ATOM 1199 O O . VAL A 1 149 ? -9.062 -5.669 1.063 1.00 97.19 149 VAL A O 1
ATOM 1202 N N . LEU A 1 150 ? -11.233 -5.544 1.659 1.00 94.69 150 LEU A N 1
ATOM 1203 C CA . LEU A 1 150 ? -11.229 -4.098 1.950 1.00 94.69 150 LEU A CA 1
ATOM 1204 C C . LEU A 1 150 ? -11.072 -3.800 3.439 1.00 94.69 150 LEU A C 1
ATOM 1206 O O . LEU A 1 150 ? -10.301 -2.933 3.823 1.00 94.69 150 LEU A O 1
ATOM 1210 N N . GLU A 1 151 ? -11.814 -4.522 4.274 1.00 94.12 151 GLU A N 1
ATOM 1211 C CA . GLU A 1 151 ? -11.864 -4.292 5.717 1.00 94.12 151 GLU A CA 1
ATOM 1212 C C . GLU A 1 151 ? -11.263 -5.478 6.464 1.00 94.12 151 GLU A C 1
ATOM 1214 O O . GLU A 1 151 ? -11.407 -6.621 6.026 1.00 94.12 151 GLU A O 1
ATOM 1219 N N . LYS A 1 152 ? -10.672 -5.255 7.637 1.00 94.25 152 LYS A N 1
ATOM 1220 C CA . LYS A 1 152 ? -10.319 -6.362 8.534 1.00 94.25 152 LYS A CA 1
ATOM 1221 C C . LYS A 1 152 ? -11.562 -7.143 8.977 1.00 94.25 152 LYS A C 1
ATOM 1223 O O . LYS A 1 152 ? -12.646 -6.571 9.131 1.00 94.25 152 LYS A O 1
ATOM 1228 N N . GLY A 1 153 ? -11.415 -8.446 9.194 1.00 96.38 153 GLY A N 1
ATOM 1229 C CA . GLY A 1 153 ? -12.494 -9.311 9.675 1.00 96.38 153 GLY A CA 1
ATOM 1230 C C . GLY A 1 153 ? -12.367 -10.762 9.226 1.00 96.38 153 GLY A C 1
ATOM 1231 O O . GLY A 1 153 ? -11.333 -11.169 8.703 1.00 96.38 153 GLY A O 1
ATOM 1232 N N . VAL A 1 154 ? -13.413 -11.562 9.446 1.00 98.06 154 VAL A N 1
ATOM 1233 C CA . VAL A 1 154 ? -13.444 -12.966 8.999 1.00 98.06 154 VAL A CA 1
ATOM 1234 C C . VAL A 1 154 ? -14.109 -13.042 7.632 1.00 98.06 154 VAL A C 1
ATOM 1236 O O . VAL A 1 154 ? -15.280 -12.696 7.503 1.00 98.06 154 VAL A O 1
ATOM 1239 N N . TYR A 1 155 ? -13.375 -13.510 6.628 1.00 98.19 155 TYR A N 1
ATOM 1240 C CA . TYR A 1 155 ? -13.862 -13.682 5.263 1.00 98.19 155 TYR A CA 1
ATOM 1241 C C . TYR A 1 155 ? -14.191 -15.135 4.980 1.00 98.19 155 TYR A C 1
ATOM 1243 O O . TYR A 1 155 ? -13.512 -16.032 5.485 1.00 98.19 155 TYR A O 1
ATOM 1251 N N . ARG A 1 156 ? -15.208 -15.342 4.148 1.00 97.25 156 ARG A N 1
ATOM 1252 C CA . ARG A 1 156 ? -15.618 -16.647 3.639 1.00 97.25 156 ARG A CA 1
ATOM 1253 C C . ARG A 1 156 ? -15.312 -16.756 2.145 1.00 97.25 156 ARG A C 1
ATOM 1255 O O . ARG A 1 156 ? -15.350 -15.758 1.434 1.00 97.25 156 ARG A O 1
ATOM 1262 N N . LEU A 1 157 ? -14.977 -17.964 1.711 1.00 97.81 157 LEU A N 1
ATOM 1263 C CA . LEU A 1 157 ? -14.944 -18.383 0.317 1.00 97.81 157 LEU A CA 1
ATOM 1264 C C . LEU A 1 157 ? -15.833 -19.608 0.176 1.00 97.81 157 LEU A C 1
ATOM 1266 O O . LEU A 1 157 ? -15.636 -20.582 0.907 1.00 97.81 157 LEU A O 1
ATOM 1270 N N . ASP A 1 158 ? -16.773 -19.542 -0.753 1.00 96.31 158 ASP A N 1
ATOM 1271 C CA . ASP A 1 158 ? -17.705 -20.623 -1.065 1.00 96.31 158 ASP A CA 1
ATOM 1272 C C . ASP A 1 158 ? -17.270 -21.365 -2.350 1.00 96.31 158 ASP A C 1
ATOM 1274 O O . ASP A 1 158 ? -16.345 -20.945 -3.058 1.00 96.31 158 ASP A O 1
ATOM 1278 N N . TYR A 1 159 ? -17.939 -22.479 -2.664 1.00 95.94 159 TYR A N 1
ATOM 1279 C CA . TYR A 1 159 ? -17.714 -23.281 -3.877 1.00 95.94 159 TYR A CA 1
ATOM 1280 C C . TYR A 1 159 ? -17.706 -22.415 -5.154 1.00 95.94 159 TYR A C 1
ATOM 1282 O O . TYR A 1 159 ? -16.800 -22.506 -5.988 1.00 95.94 159 TYR A O 1
ATOM 1290 N N . GLU A 1 160 ? -18.666 -21.495 -5.276 1.00 96.38 160 GLU A N 1
ATOM 1291 C CA . GLU A 1 160 ? -18.818 -20.618 -6.438 1.00 96.38 160 GLU A CA 1
ATOM 1292 C C . GLU A 1 160 ? -17.668 -19.616 -6.587 1.00 96.38 160 GLU A C 1
ATOM 1294 O O . GLU A 1 160 ? -17.437 -19.104 -7.682 1.00 96.38 160 GLU A O 1
ATOM 1299 N N . ASP A 1 161 ? -16.933 -19.296 -5.521 1.00 96.81 161 ASP A N 1
ATOM 1300 C CA . ASP A 1 161 ? -15.787 -18.388 -5.616 1.00 96.81 161 ASP A CA 1
ATOM 1301 C C . ASP A 1 161 ? -14.594 -19.049 -6.303 1.00 96.81 161 ASP A C 1
ATOM 1303 O O . ASP A 1 161 ? -13.851 -18.389 -7.036 1.00 96.81 161 ASP A O 1
ATOM 1307 N N . ILE A 1 162 ? -14.442 -20.362 -6.129 1.00 95.94 162 ILE A N 1
ATOM 1308 C CA . ILE A 1 162 ? -13.438 -21.157 -6.834 1.00 95.94 162 ILE A CA 1
ATOM 1309 C C . ILE A 1 162 ? -13.803 -21.264 -8.325 1.00 95.94 162 ILE A C 1
ATOM 1311 O O . ILE A 1 162 ? -12.938 -21.060 -9.181 1.00 95.94 162 ILE A O 1
ATOM 1315 N N . GLU A 1 163 ? -15.089 -21.448 -8.650 1.00 95.81 163 GLU A N 1
ATOM 1316 C CA . GLU A 1 163 ? -15.576 -21.407 -10.038 1.00 95.81 163 GLU A CA 1
ATOM 1317 C C . GLU A 1 163 ? -15.370 -20.032 -10.687 1.00 95.81 163 GLU A C 1
ATOM 1319 O O . GLU A 1 163 ? -14.850 -19.940 -11.802 1.00 95.81 163 GLU A O 1
ATOM 1324 N N . LYS A 1 164 ? -15.718 -18.941 -9.986 1.00 95.06 164 LYS A N 1
ATOM 1325 C CA . LYS A 1 164 ? -15.477 -17.559 -10.447 1.00 95.06 164 LYS A CA 1
ATOM 1326 C C . LYS A 1 164 ? -13.996 -17.294 -10.702 1.00 95.06 164 LYS A C 1
ATOM 1328 O O . LYS A 1 164 ? -13.663 -16.515 -11.595 1.00 95.06 164 LYS A O 1
ATOM 1333 N N . ALA A 1 165 ? -13.108 -17.941 -9.946 1.00 96.12 165 ALA A N 1
ATOM 1334 C CA . ALA A 1 165 ? -11.672 -17.849 -10.164 1.00 96.12 165 ALA A CA 1
ATOM 1335 C C . ALA A 1 165 ? -11.188 -18.577 -11.428 1.00 96.12 165 ALA A C 1
ATOM 1337 O O . ALA A 1 165 ? -10.052 -18.345 -11.848 1.00 96.12 165 ALA A O 1
ATOM 1338 N N . GLY A 1 166 ? -12.046 -19.387 -12.053 1.00 95.81 166 GLY A N 1
ATOM 1339 C CA . GLY A 1 166 ? -11.768 -20.133 -13.276 1.00 95.81 166 GLY A CA 1
ATOM 1340 C C . GLY A 1 166 ? -11.307 -21.571 -13.041 1.00 95.81 166 GLY A C 1
ATOM 1341 O O . GLY A 1 166 ? -10.742 -22.160 -13.961 1.00 95.81 166 GLY A O 1
ATOM 1342 N N . TYR A 1 167 ? -11.530 -22.128 -11.848 1.00 95.69 167 TYR A N 1
ATOM 1343 C CA . TYR A 1 167 ? -11.073 -23.467 -11.469 1.00 95.69 167 TYR A CA 1
ATOM 1344 C C . TYR A 1 167 ? -12.243 -24.387 -11.104 1.00 95.69 167 TYR A C 1
ATOM 1346 O O . TYR A 1 167 ? -13.310 -23.920 -10.716 1.00 95.69 167 TYR A O 1
ATOM 1354 N N . ASN A 1 168 ? -12.042 -25.702 -11.229 1.00 95.25 168 ASN A N 1
ATOM 1355 C CA . ASN A 1 168 ? -13.024 -26.707 -10.820 1.00 95.25 168 ASN A CA 1
ATOM 1356 C C . ASN A 1 168 ? -12.888 -26.986 -9.309 1.00 95.25 168 ASN A C 1
ATOM 1358 O O . ASN A 1 168 ? -11.845 -27.516 -8.910 1.00 95.25 168 ASN A O 1
ATOM 1362 N N . PRO A 1 169 ? -13.888 -26.678 -8.462 1.00 94.62 169 PRO A N 1
ATOM 1363 C CA . PRO A 1 169 ? -13.752 -26.858 -7.016 1.00 94.62 169 PRO A CA 1
ATOM 1364 C C . PRO A 1 169 ? -13.608 -28.331 -6.612 1.00 94.62 169 PRO A C 1
ATOM 1366 O O . PRO A 1 169 ? -12.865 -28.635 -5.682 1.00 94.62 169 PRO A O 1
ATOM 1369 N N . GLU A 1 170 ? -14.186 -29.265 -7.376 1.00 93.31 170 GLU A N 1
ATOM 1370 C CA . GLU A 1 170 ? -14.043 -30.708 -7.127 1.00 93.31 170 GLU A CA 1
ATOM 1371 C C . GLU A 1 170 ? -12.586 -31.207 -7.262 1.00 93.31 170 GLU A C 1
ATOM 1373 O O . GLU A 1 170 ? -12.229 -32.268 -6.747 1.00 93.31 170 GLU A O 1
ATOM 1378 N N . GLU A 1 171 ? -11.712 -30.450 -7.939 1.00 91.94 171 GLU A N 1
ATOM 1379 C CA . GLU A 1 171 ? -10.275 -30.748 -8.063 1.00 91.94 171 GLU A CA 1
ATOM 1380 C C . GLU A 1 171 ? -9.432 -30.126 -6.935 1.00 91.94 171 GLU A C 1
ATOM 1382 O O . GLU A 1 171 ? -8.232 -30.408 -6.807 1.00 91.94 171 GLU A O 1
ATOM 1387 N N . VAL A 1 172 ? -10.042 -29.294 -6.088 1.00 92.75 172 VAL A N 1
ATOM 1388 C CA . VAL A 1 172 ? -9.387 -28.626 -4.966 1.00 92.75 172 VAL A CA 1
ATOM 1389 C C . VAL A 1 172 ? -9.572 -29.463 -3.709 1.00 92.75 172 VAL A C 1
ATOM 1391 O O . VAL A 1 172 ? -10.622 -29.445 -3.086 1.00 92.75 172 VAL A O 1
ATOM 1394 N N . ASN A 1 173 ? -8.514 -30.153 -3.272 1.00 92.75 173 ASN A N 1
ATOM 1395 C CA . ASN A 1 173 ? -8.524 -30.828 -1.971 1.00 92.75 173 ASN A CA 1
ATOM 1396 C C . ASN A 1 173 ? -8.448 -29.791 -0.834 1.00 92.75 173 ASN A C 1
ATOM 1398 O O . ASN A 1 173 ? -7.356 -29.222 -0.642 1.00 92.75 173 ASN A O 1
ATOM 1402 N N . PRO A 1 174 ? -9.510 -29.615 -0.015 1.00 93.31 174 PRO A N 1
ATOM 1403 C CA . PRO A 1 174 ? -9.552 -28.575 1.009 1.00 93.31 174 PRO A CA 1
ATOM 1404 C C . PRO A 1 174 ? -8.416 -28.685 2.024 1.00 93.31 174 PRO A C 1
ATOM 1406 O O . PRO A 1 174 ? -7.817 -27.685 2.399 1.00 93.31 174 PRO A O 1
ATOM 1409 N N . LYS A 1 175 ? -8.003 -29.905 2.392 1.00 92.31 175 LYS A N 1
ATOM 1410 C CA . LYS A 1 175 ? -6.925 -30.147 3.374 1.00 92.31 175 LYS A CA 1
ATOM 1411 C C . LYS A 1 175 ? -5.537 -29.774 2.861 1.00 92.31 175 LYS A C 1
ATOM 1413 O O . LYS A 1 175 ? -4.615 -29.570 3.650 1.00 92.31 175 LYS A O 1
ATOM 1418 N N . SER A 1 176 ? -5.374 -29.683 1.543 1.00 93.56 176 SER A N 1
ATOM 1419 C CA . SER A 1 176 ? -4.109 -29.321 0.897 1.00 93.56 176 SER A CA 1
ATOM 1420 C C . SER A 1 176 ? -3.952 -27.816 0.669 1.00 93.56 176 SER A C 1
ATOM 1422 O O . SER A 1 176 ? -2.927 -27.385 0.135 1.00 93.56 176 SER A O 1
ATOM 1424 N N . ILE A 1 177 ? -4.948 -27.018 1.067 1.00 95.00 177 ILE A N 1
ATOM 1425 C CA . ILE A 1 177 ? -4.956 -25.572 0.863 1.00 95.00 177 ILE A CA 1
ATOM 1426 C C . ILE A 1 177 ? -3.871 -24.895 1.705 1.00 95.00 177 ILE A C 1
ATOM 1428 O O . ILE A 1 177 ? -3.565 -25.295 2.837 1.00 95.00 177 ILE A O 1
ATOM 1432 N N . ARG A 1 178 ? -3.285 -23.838 1.145 1.00 96.12 178 ARG A N 1
ATOM 1433 C CA . ARG A 1 178 ? -2.528 -22.809 1.858 1.00 96.12 178 ARG A CA 1
ATOM 1434 C C . ARG A 1 178 ? -2.993 -21.436 1.398 1.00 96.12 178 ARG A C 1
ATOM 1436 O O . ARG A 1 178 ? -3.205 -21.222 0.208 1.00 96.12 178 ARG A O 1
ATOM 1443 N N . ILE A 1 179 ? -3.091 -20.511 2.348 1.00 97.62 179 ILE A N 1
ATOM 1444 C CA . ILE A 1 179 ? -3.358 -19.098 2.087 1.00 97.62 179 ILE A CA 1
ATOM 1445 C C . ILE A 1 179 ? -2.118 -18.306 2.487 1.00 97.62 179 ILE A C 1
ATOM 1447 O O . ILE A 1 179 ? -1.558 -18.518 3.565 1.00 97.62 179 ILE A O 1
ATOM 1451 N N . PHE A 1 180 ? -1.679 -17.403 1.620 1.00 97.25 180 PHE A N 1
ATOM 1452 C CA . PHE A 1 180 ? -0.529 -16.538 1.839 1.00 97.25 180 PHE A CA 1
ATOM 1453 C C . PHE A 1 180 ? -0.913 -15.063 1.734 1.00 97.25 180 PHE A C 1
ATOM 1455 O O . PHE A 1 180 ? -1.869 -14.715 1.048 1.00 97.25 180 PHE A O 1
ATOM 1462 N N . SER A 1 181 ? -0.151 -14.186 2.383 1.00 96.31 181 SER A N 1
ATOM 1463 C CA . SER A 1 181 ? -0.326 -12.733 2.270 1.00 96.31 181 SER A CA 1
ATOM 1464 C C . SER A 1 181 ? 1.021 -12.025 2.167 1.00 96.31 181 SER A C 1
ATOM 1466 O O . SER A 1 181 ? 2.015 -12.478 2.746 1.00 96.31 181 SER A O 1
ATOM 1468 N N . GLY A 1 182 ? 1.031 -10.906 1.434 1.00 93.06 182 GLY A N 1
ATOM 1469 C CA . GLY A 1 182 ? 2.157 -9.972 1.358 1.00 93.06 182 GLY A CA 1
ATOM 1470 C C . GLY A 1 182 ? 2.307 -9.085 2.596 1.00 93.06 182 GLY A C 1
ATOM 1471 O O . GLY A 1 182 ? 3.340 -8.443 2.765 1.00 93.06 182 GLY A O 1
ATOM 1472 N N . GLY A 1 183 ? 1.313 -9.091 3.487 1.00 92.31 183 GLY A N 1
ATOM 1473 C CA . GLY A 1 183 ? 1.203 -8.142 4.589 1.00 92.31 183 GLY A CA 1
ATOM 1474 C C . GLY A 1 183 ? 0.340 -6.938 4.217 1.00 92.31 183 GLY A C 1
ATOM 1475 O O . GLY A 1 183 ? -0.189 -6.865 3.119 1.00 92.31 183 GLY A O 1
ATOM 1476 N N . ALA A 1 184 ? 0.203 -5.991 5.144 1.00 88.81 184 ALA A N 1
ATOM 1477 C CA . ALA A 1 184 ? -0.660 -4.814 4.980 1.00 88.81 184 ALA A CA 1
ATOM 1478 C C . ALA A 1 184 ? 0.110 -3.506 4.709 1.00 88.81 184 ALA A C 1
ATOM 1480 O O . ALA A 1 184 ? -0.485 -2.456 4.476 1.00 88.81 184 ALA A O 1
ATOM 1481 N N . ARG A 1 185 ? 1.446 -3.541 4.785 1.00 87.81 185 ARG A N 1
ATOM 1482 C CA . ARG A 1 185 ? 2.285 -2.339 4.721 1.00 87.81 185 ARG A CA 1
ATOM 1483 C C . ARG A 1 185 ? 2.844 -2.115 3.323 1.00 87.81 185 ARG A C 1
ATOM 1485 O O . ARG A 1 185 ? 3.293 -3.053 2.670 1.00 87.81 185 ARG A O 1
ATOM 1492 N N . ALA A 1 186 ? 2.866 -0.848 2.929 1.00 87.75 186 ALA A N 1
ATOM 1493 C CA . ALA A 1 186 ? 3.588 -0.349 1.773 1.00 87.75 186 ALA A CA 1
ATOM 1494 C C . ALA A 1 186 ? 5.068 -0.718 1.877 1.00 87.75 186 ALA A C 1
ATOM 1496 O O . ALA A 1 186 ? 5.649 -0.808 2.965 1.00 87.75 186 ALA A O 1
ATOM 1497 N N . ILE A 1 187 ? 5.671 -0.943 0.722 1.00 88.31 187 ILE A N 1
ATOM 1498 C CA . ILE A 1 187 ? 7.062 -1.343 0.621 1.00 88.31 187 ILE A CA 1
ATOM 1499 C C . ILE A 1 187 ? 7.941 -0.157 1.019 1.00 88.31 187 ILE A C 1
ATOM 1501 O O . ILE A 1 187 ? 7.780 0.952 0.511 1.00 88.31 187 ILE A O 1
ATOM 1505 N N . ASN A 1 188 ? 8.919 -0.392 1.895 1.00 81.75 188 ASN A N 1
ATOM 1506 C CA . ASN A 1 188 ? 9.894 0.638 2.220 1.00 81.75 188 ASN A CA 1
ATOM 1507 C C . ASN A 1 188 ? 10.789 0.911 0.997 1.00 81.75 188 ASN A C 1
ATOM 1509 O O . ASN A 1 188 ? 11.637 0.098 0.620 1.00 81.75 188 ASN A O 1
ATOM 1513 N N . MET A 1 189 ? 10.616 2.090 0.394 1.00 76.44 189 MET A N 1
ATOM 1514 C CA . MET A 1 189 ? 11.337 2.530 -0.805 1.00 76.44 189 MET A CA 1
ATOM 1515 C C . MET A 1 189 ? 12.862 2.495 -0.650 1.00 76.44 189 MET A C 1
ATOM 1517 O O . MET A 1 189 ? 13.579 2.235 -1.617 1.00 76.44 189 MET A O 1
ATOM 1521 N N . SER A 1 190 ? 13.372 2.728 0.562 1.00 68.56 190 SER A N 1
ATOM 1522 C CA . SER A 1 190 ? 14.810 2.706 0.831 1.00 68.56 190 SER A CA 1
ATOM 1523 C C . SER A 1 190 ? 15.395 1.292 0.855 1.00 68.56 190 SER A C 1
ATOM 1525 O O . SER A 1 190 ? 16.582 1.135 0.582 1.00 68.56 190 SER A O 1
ATOM 1527 N N . GLU A 1 191 ? 14.584 0.265 1.129 1.00 71.44 191 GLU A N 1
ATOM 1528 C CA . GLU A 1 191 ? 15.019 -1.138 1.163 1.00 71.44 191 GLU A CA 1
ATOM 1529 C C . GLU A 1 191 ? 15.069 -1.754 -0.240 1.00 71.44 191 GLU A C 1
ATOM 1531 O O . GLU A 1 191 ? 15.998 -2.492 -0.566 1.00 71.44 191 GLU A O 1
ATOM 1536 N N . VAL A 1 192 ? 14.135 -1.363 -1.115 1.00 77.94 192 VAL A N 1
ATOM 1537 C CA . VAL A 1 192 ? 13.974 -1.908 -2.477 1.00 77.94 192 VAL A CA 1
ATOM 1538 C C . VAL A 1 192 ? 15.269 -1.913 -3.285 1.00 77.94 192 VAL A C 1
ATOM 1540 O O . VAL A 1 192 ? 15.552 -2.881 -3.989 1.00 77.94 192 VAL A O 1
ATOM 1543 N N . LEU A 1 193 ? 16.055 -0.839 -3.193 1.00 72.94 193 LEU A N 1
ATOM 1544 C CA . LEU A 1 193 ? 17.311 -0.694 -3.935 1.00 72.94 193 LEU A CA 1
ATOM 1545 C C . LEU A 1 193 ? 18.372 -1.732 -3.538 1.00 72.94 193 LEU A C 1
ATOM 1547 O O . LEU A 1 193 ? 19.258 -2.035 -4.335 1.00 72.94 193 LEU A O 1
ATOM 1551 N N . TYR A 1 194 ? 18.296 -2.276 -2.322 1.00 68.00 194 TYR A N 1
ATOM 1552 C CA . TYR A 1 194 ? 19.349 -3.107 -1.729 1.00 68.00 194 TYR A CA 1
ATOM 1553 C C . TYR A 1 194 ? 18.898 -4.542 -1.434 1.00 68.00 194 TYR A C 1
ATOM 1555 O O . TYR A 1 194 ? 19.715 -5.369 -1.014 1.00 68.00 194 TYR A O 1
ATOM 1563 N N . ASP A 1 195 ? 17.631 -4.866 -1.696 1.00 73.62 195 ASP A N 1
ATOM 1564 C CA . ASP A 1 195 ? 17.067 -6.201 -1.525 1.00 73.62 195 ASP A CA 1
ATOM 1565 C C . ASP A 1 195 ? 17.742 -7.212 -2.468 1.00 73.62 195 ASP A C 1
ATOM 1567 O O . ASP A 1 195 ? 17.388 -7.385 -3.634 1.00 73.62 195 ASP A O 1
ATOM 1571 N N . THR A 1 196 ? 18.724 -7.945 -1.945 1.00 73.00 196 THR A N 1
ATOM 1572 C CA . THR A 1 196 ? 19.338 -9.086 -2.655 1.00 73.00 196 THR A CA 1
ATOM 1573 C C . THR A 1 196 ? 18.550 -10.382 -2.463 1.00 73.00 196 THR A C 1
ATOM 1575 O O . THR A 1 196 ? 18.689 -11.333 -3.243 1.00 73.00 196 THR A O 1
ATOM 1578 N N . ILE A 1 197 ? 17.703 -10.417 -1.434 1.00 81.38 197 ILE A N 1
ATOM 1579 C CA . ILE A 1 197 ? 16.760 -11.488 -1.136 1.00 81.38 197 ILE A CA 1
ATOM 1580 C C . ILE A 1 197 ? 15.481 -10.844 -0.601 1.00 81.38 197 ILE A C 1
ATOM 1582 O O . ILE A 1 197 ? 15.553 -10.128 0.390 1.00 81.38 197 ILE A O 1
ATOM 1586 N N . PHE A 1 198 ? 14.324 -11.149 -1.186 1.00 85.62 198 PHE A N 1
ATOM 1587 C CA . PHE A 1 198 ? 13.033 -10.699 -0.654 1.00 85.62 198 PHE A CA 1
ATOM 1588 C C . PHE A 1 198 ? 11.993 -11.823 -0.646 1.00 85.62 198 PHE A C 1
ATOM 1590 O O . PHE A 1 198 ? 12.140 -12.835 -1.336 1.00 85.62 198 PHE A O 1
ATOM 1597 N N . ASP A 1 199 ? 10.957 -11.651 0.171 1.00 89.88 199 ASP A N 1
ATOM 1598 C CA . ASP A 1 199 ? 9.774 -12.509 0.240 1.00 89.88 199 ASP A CA 1
ATOM 1599 C C . ASP A 1 199 ? 8.544 -11.612 0.105 1.00 89.88 199 ASP A C 1
ATOM 1601 O O . ASP A 1 199 ? 8.298 -10.777 0.971 1.00 89.88 199 ASP A O 1
ATOM 1605 N N . PHE A 1 200 ? 7.813 -11.738 -0.998 1.00 91.50 200 PHE A N 1
ATOM 1606 C CA . PHE A 1 200 ? 6.618 -10.932 -1.256 1.00 91.50 200 PHE A CA 1
ATOM 1607 C C . PHE A 1 200 ? 5.333 -11.615 -0.752 1.00 91.50 200 PHE A C 1
ATOM 1609 O O . PHE A 1 200 ? 4.274 -11.001 -0.797 1.00 91.50 200 PHE A O 1
ATOM 1616 N N . LEU A 1 201 ? 5.426 -12.864 -0.265 1.00 94.19 201 LEU A N 1
ATOM 1617 C CA . LEU A 1 201 ? 4.358 -13.608 0.416 1.00 94.19 201 LEU A CA 1
ATOM 1618 C C . LEU A 1 201 ? 4.915 -14.268 1.697 1.00 94.19 201 LEU A C 1
ATOM 1620 O O . LEU A 1 201 ? 5.008 -15.504 1.791 1.00 94.19 201 LEU A O 1
ATOM 1624 N N . PRO A 1 202 ? 5.343 -13.461 2.689 1.00 93.56 202 PRO A N 1
ATOM 1625 C CA . PRO A 1 202 ? 6.011 -13.976 3.879 1.00 93.56 202 PRO A CA 1
ATOM 1626 C C . PRO A 1 202 ? 5.058 -14.667 4.860 1.00 93.56 202 PRO A C 1
ATOM 1628 O O . PRO A 1 202 ? 5.501 -15.533 5.620 1.00 93.56 202 PRO A O 1
ATOM 1631 N N . TYR A 1 203 ? 3.769 -14.320 4.846 1.00 95.62 203 TYR A N 1
ATOM 1632 C CA . TYR A 1 203 ? 2.788 -14.802 5.817 1.00 95.62 203 TYR A CA 1
ATOM 1633 C C . TYR A 1 203 ? 2.020 -16.012 5.291 1.00 95.62 203 TYR A C 1
ATOM 1635 O O . TYR A 1 203 ? 1.616 -16.036 4.134 1.00 95.62 203 TYR A O 1
ATOM 1643 N N . THR A 1 204 ? 1.805 -17.014 6.148 1.00 95.88 204 THR A N 1
ATOM 1644 C CA . THR A 1 204 ? 0.906 -18.152 5.894 1.00 95.88 204 THR A CA 1
ATOM 1645 C C . THR A 1 204 ? -0.265 -18.060 6.860 1.00 95.88 204 THR A C 1
ATOM 1647 O O . THR A 1 204 ? -0.053 -18.074 8.071 1.00 95.88 204 THR A O 1
ATOM 1650 N N . ILE A 1 205 ? -1.475 -17.978 6.321 1.00 98.00 205 ILE A N 1
ATOM 1651 C CA . ILE A 1 205 ? -2.681 -17.596 7.049 1.00 98.00 205 ILE A CA 1
ATOM 1652 C C . ILE A 1 205 ? -3.452 -18.853 7.466 1.00 98.00 205 ILE A C 1
ATOM 1654 O O . ILE A 1 205 ? -3.750 -19.689 6.605 1.00 98.00 205 ILE A O 1
ATOM 1658 N N . PRO A 1 206 ? -3.761 -19.023 8.764 1.00 98.25 206 PRO A N 1
ATOM 1659 C CA . PRO A 1 206 ? -4.673 -20.062 9.220 1.00 98.25 206 PRO A CA 1
ATOM 1660 C C . PRO A 1 206 ? -6.063 -19.913 8.600 1.00 98.25 206 PRO A C 1
ATOM 1662 O O . PRO A 1 206 ? -6.584 -18.805 8.486 1.00 98.25 206 PRO A O 1
ATOM 1665 N N . TYR A 1 207 ? -6.672 -21.039 8.247 1.00 97.62 207 TYR A N 1
ATOM 1666 C CA . TYR A 1 207 ? -8.050 -21.102 7.770 1.00 97.62 207 TYR A CA 1
ATOM 1667 C C . TYR A 1 207 ? -8.786 -22.255 8.446 1.00 97.62 207 TYR A C 1
ATOM 1669 O O . TYR A 1 207 ? -8.172 -23.169 9.009 1.00 97.62 207 TYR A O 1
ATOM 1677 N N . TYR A 1 208 ? -10.106 -22.224 8.337 1.00 96.81 208 TYR A N 1
ATOM 1678 C CA . TYR A 1 208 ? -10.995 -23.277 8.790 1.00 96.81 208 TYR A CA 1
ATOM 1679 C C . TYR A 1 208 ? -11.945 -23.647 7.657 1.00 96.81 208 TYR A C 1
ATOM 1681 O O . TYR A 1 208 ? -12.436 -22.776 6.944 1.00 96.81 208 TYR A O 1
ATOM 1689 N N . PHE A 1 209 ? -12.170 -24.945 7.479 1.00 95.44 209 PHE A N 1
ATOM 1690 C CA . PHE A 1 209 ? -13.082 -25.475 6.473 1.00 95.44 209 PHE A CA 1
ATOM 1691 C C . PHE A 1 209 ? -14.354 -25.975 7.154 1.00 95.44 209 PHE A C 1
ATOM 1693 O O . PHE A 1 209 ? -14.285 -26.632 8.200 1.00 95.44 209 PHE A O 1
ATOM 1700 N N . HIS A 1 210 ? -15.500 -25.629 6.584 1.00 94.88 210 HIS A N 1
ATOM 1701 C CA . HIS A 1 210 ? -16.810 -26.125 6.957 1.00 94.88 210 HIS A CA 1
ATOM 1702 C C . HIS A 1 210 ? -17.337 -26.983 5.816 1.00 94.88 210 HIS A C 1
ATOM 1704 O O . HIS A 1 210 ? -17.718 -26.480 4.765 1.00 94.88 210 HIS A O 1
ATOM 1710 N N . GLY A 1 211 ? -17.348 -28.279 6.062 1.00 91.56 211 GLY A N 1
ATOM 1711 C CA . GLY A 1 211 ? -17.710 -29.294 5.098 1.00 91.56 211 GLY A CA 1
ATOM 1712 C C . GLY A 1 211 ? -17.574 -30.656 5.749 1.00 91.56 211 GLY A C 1
ATOM 1713 O O . GLY A 1 211 ? -17.420 -30.761 6.978 1.00 91.56 211 GLY A O 1
ATOM 1714 N N . ASP A 1 212 ? -17.633 -31.699 4.944 1.00 87.50 212 ASP A N 1
ATOM 1715 C CA . ASP A 1 212 ? -17.391 -33.042 5.413 1.00 87.50 212 ASP A CA 1
ATOM 1716 C C . ASP A 1 212 ? -15.877 -33.332 5.559 1.00 87.50 212 ASP A C 1
ATOM 1718 O O . ASP A 1 212 ? -15.046 -32.439 5.748 1.00 87.50 212 ASP A O 1
ATOM 1722 N N . THR A 1 213 ? -15.508 -34.608 5.664 1.00 81.69 213 THR A N 1
ATOM 1723 C CA . THR A 1 213 ? -14.112 -35.006 5.925 1.00 81.69 213 THR A CA 1
ATOM 1724 C C . THR A 1 213 ? -13.408 -35.563 4.702 1.00 81.69 213 THR A C 1
ATOM 1726 O O . THR A 1 213 ? -12.280 -36.067 4.832 1.00 81.69 213 THR A O 1
ATOM 1729 N N . ASP A 1 214 ? -14.050 -35.512 3.546 1.00 85.56 214 ASP A N 1
ATOM 1730 C CA . ASP A 1 214 ? -13.491 -35.976 2.304 1.00 85.56 214 ASP A CA 1
ATOM 1731 C C . ASP A 1 214 ? -12.397 -35.005 1.801 1.00 85.56 214 ASP A C 1
ATOM 1733 O O . ASP A 1 214 ? -11.776 -34.260 2.574 1.00 85.56 214 ASP A O 1
ATOM 1737 N N . LYS A 1 215 ? -11.983 -35.175 0.549 1.00 89.62 215 LYS A N 1
ATOM 1738 C CA . LYS A 1 215 ? -10.916 -34.378 -0.074 1.00 89.62 215 LYS A CA 1
ATOM 1739 C C . LYS A 1 215 ? -11.426 -33.662 -1.321 1.00 89.62 215 LYS A C 1
ATOM 1741 O O . LYS A 1 215 ? -10.629 -33.408 -2.223 1.00 89.62 215 LYS A O 1
ATOM 1746 N N . ILE A 1 216 ? -12.721 -33.401 -1.375 1.00 91.69 216 ILE A N 1
ATOM 1747 C CA . ILE A 1 216 ? -13.435 -32.756 -2.467 1.00 91.69 216 ILE A CA 1
ATOM 1748 C C . ILE A 1 216 ? -14.064 -31.498 -1.864 1.00 91.69 216 ILE A C 1
ATOM 1750 O O . ILE A 1 216 ? -14.393 -31.477 -0.687 1.00 91.69 216 ILE A O 1
ATOM 1754 N N . TRP A 1 217 ? -14.123 -30.410 -2.626 1.00 94.56 217 TRP A N 1
ATOM 1755 C CA . TRP A 1 217 ? -14.902 -29.246 -2.221 1.00 94.56 217 TRP A CA 1
ATOM 1756 C C . TRP A 1 217 ? -16.260 -29.336 -2.910 1.00 94.56 217 TRP A C 1
ATOM 1758 O O . TRP A 1 217 ? -16.328 -29.214 -4.132 1.00 94.56 217 TRP A O 1
ATOM 1768 N N . GLU A 1 218 ? -17.323 -29.564 -2.142 1.00 94.81 218 GLU A N 1
ATOM 1769 C CA . GLU A 1 218 ? -18.694 -29.728 -2.636 1.00 94.81 218 GLU A CA 1
ATOM 1770 C C . GLU A 1 218 ? -19.554 -28.457 -2.463 1.00 94.81 218 GLU A C 1
ATOM 1772 O O . GLU A 1 218 ? -19.218 -27.524 -1.728 1.00 94.81 218 GLU A O 1
ATOM 1777 N N . GLU A 1 219 ? -20.694 -28.402 -3.159 1.00 95.06 219 GLU A N 1
ATOM 1778 C CA . GLU A 1 219 ? -21.645 -27.289 -3.057 1.00 95.06 219 GLU A CA 1
ATOM 1779 C C . GLU A 1 219 ? -22.208 -27.172 -1.626 1.00 95.06 219 GLU A C 1
ATOM 1781 O O . GLU A 1 219 ? -22.677 -28.146 -1.034 1.00 95.06 219 GLU A O 1
ATOM 1786 N N . GLY A 1 220 ? -22.186 -25.960 -1.064 1.00 94.00 220 GLY A N 1
ATOM 1787 C CA . GLY A 1 220 ? -22.586 -25.689 0.322 1.00 94.00 220 GLY A CA 1
ATOM 1788 C C . GLY A 1 220 ? -21.455 -25.802 1.351 1.00 94.00 220 GLY A C 1
ATOM 1789 O O . GLY A 1 220 ? -21.656 -25.420 2.508 1.00 94.00 220 GLY A O 1
ATOM 1790 N N . GLU A 1 221 ? -20.272 -26.265 0.946 1.00 96.50 221 GLU A N 1
ATOM 1791 C CA . GLU A 1 221 ? -19.060 -26.208 1.758 1.00 96.50 221 GLU A CA 1
ATOM 1792 C C . GLU A 1 221 ? -18.313 -24.892 1.564 1.00 96.50 221 GLU A C 1
ATOM 1794 O O . GLU A 1 221 ? -18.344 -24.273 0.494 1.00 96.50 221 GLU A O 1
ATOM 1799 N N . TYR A 1 222 ? -17.600 -24.467 2.604 1.00 96.88 222 TYR A N 1
ATOM 1800 C CA . TYR A 1 222 ? -16.905 -23.190 2.584 1.00 96.88 222 TYR A CA 1
ATOM 1801 C C . TYR A 1 222 ? -15.653 -23.168 3.448 1.00 96.88 222 TYR A C 1
ATOM 1803 O O . TYR A 1 222 ? -15.523 -23.849 4.467 1.00 96.88 222 TYR A O 1
ATOM 1811 N N . LEU A 1 223 ? -14.731 -22.298 3.065 1.00 97.00 223 LEU A N 1
ATOM 1812 C CA . LEU A 1 223 ? -13.541 -21.959 3.825 1.00 97.00 223 LEU A CA 1
ATOM 1813 C C . LEU A 1 223 ? -13.719 -20.574 4.445 1.00 97.00 223 LEU A C 1
ATOM 1815 O O . LEU A 1 223 ? -14.270 -19.679 3.815 1.00 97.00 223 LEU A O 1
ATOM 1819 N N . TYR A 1 224 ? -13.196 -20.354 5.649 1.00 98.00 224 TYR A N 1
ATOM 1820 C CA . TYR A 1 224 ? -13.110 -19.018 6.233 1.00 98.00 224 TYR A CA 1
ATOM 1821 C C . TYR A 1 224 ? -11.778 -18.766 6.937 1.00 98.00 224 TYR A C 1
ATOM 1823 O O . TYR A 1 224 ? -11.128 -19.679 7.453 1.00 98.00 224 TYR A O 1
ATOM 1831 N N . PHE A 1 225 ? -11.358 -17.504 6.953 1.00 98.38 225 PHE A N 1
ATOM 1832 C CA . PHE A 1 225 ? -10.109 -17.060 7.567 1.00 98.38 225 PHE A CA 1
ATOM 1833 C C . PHE A 1 225 ? -10.213 -15.604 8.025 1.00 98.38 225 PHE A C 1
ATOM 1835 O O . PHE A 1 225 ? -11.028 -14.834 7.523 1.00 98.38 225 PHE A O 1
ATOM 1842 N N . TYR A 1 226 ? -9.381 -15.221 8.991 1.00 98.38 226 TYR A N 1
ATOM 1843 C CA . TYR A 1 226 ? -9.263 -13.827 9.406 1.00 98.38 226 TYR A CA 1
ATOM 1844 C C . TYR A 1 226 ? -8.296 -13.079 8.479 1.00 98.38 226 TYR A C 1
ATOM 1846 O O . TYR A 1 226 ? -7.206 -13.572 8.179 1.00 98.38 226 TYR A O 1
ATOM 1854 N N . ALA A 1 227 ? -8.690 -11.884 8.051 1.00 97.56 227 ALA A N 1
ATOM 1855 C CA . ALA A 1 227 ? -7.929 -11.017 7.169 1.00 97.56 227 ALA A CA 1
ATOM 1856 C C . ALA A 1 227 ? -7.762 -9.615 7.774 1.00 97.56 227 ALA A C 1
ATOM 1858 O O . ALA A 1 227 ? -8.624 -9.126 8.504 1.00 97.56 227 ALA A O 1
ATOM 1859 N N . GLU A 1 228 ? -6.653 -8.967 7.431 1.00 95.69 228 GLU A N 1
ATOM 1860 C CA . GLU A 1 228 ? -6.348 -7.571 7.734 1.00 95.69 228 GLU A CA 1
ATOM 1861 C C . GLU A 1 228 ? -6.632 -6.709 6.503 1.00 95.69 228 GLU A C 1
ATOM 1863 O O . GLU A 1 228 ? -6.412 -7.132 5.364 1.00 95.69 228 GLU A O 1
ATOM 1868 N N . ASP A 1 229 ? -7.060 -5.477 6.745 1.00 94.06 229 ASP A N 1
ATOM 1869 C CA . ASP A 1 229 ? -7.084 -4.404 5.757 1.00 94.06 229 ASP A CA 1
ATOM 1870 C C . ASP A 1 229 ? -5.692 -3.766 5.599 1.00 94.06 229 ASP A C 1
ATOM 1872 O O . ASP A 1 229 ? -4.686 -4.267 6.106 1.00 94.06 229 ASP A O 1
ATOM 1876 N N . LEU A 1 230 ? -5.618 -2.670 4.842 1.00 92.44 230 LEU A N 1
ATOM 1877 C CA . LEU A 1 230 ? -4.399 -1.881 4.643 1.00 92.44 230 LEU A CA 1
ATOM 1878 C C . LEU A 1 230 ? -4.252 -0.724 5.648 1.00 92.44 230 LEU A C 1
ATOM 1880 O O . LEU A 1 230 ? -3.493 0.220 5.410 1.00 92.44 230 LEU A O 1
ATOM 1884 N N . GLU A 1 231 ? -4.958 -0.805 6.777 1.00 87.75 231 GLU A N 1
ATOM 1885 C CA . GLU A 1 231 ? -4.979 0.214 7.824 1.00 87.75 231 GLU A CA 1
ATOM 1886 C C . GLU A 1 231 ? -4.661 -0.392 9.195 1.00 87.75 231 GLU A C 1
ATOM 1888 O O . GLU A 1 231 ? -5.090 -1.489 9.549 1.00 87.75 231 GLU A O 1
ATOM 1893 N N . GLY A 1 232 ? -3.926 0.323 10.040 1.00 77.50 232 GLY A N 1
ATOM 1894 C CA . GLY A 1 232 ? -3.623 -0.190 11.372 1.00 77.50 232 GLY A CA 1
ATOM 1895 C C . GLY A 1 232 ? -2.770 0.732 12.217 1.00 77.50 232 GLY A C 1
ATOM 1896 O O . GLY A 1 232 ? -2.368 1.804 11.797 1.00 77.50 232 GLY A O 1
ATOM 1897 N N . TRP A 1 233 ? -2.459 0.309 13.437 1.00 68.62 233 TRP A N 1
ATOM 1898 C CA . TRP A 1 233 ? -1.630 1.103 14.344 1.00 68.62 233 TRP A CA 1
ATOM 1899 C C . TRP A 1 233 ? -0.138 0.922 14.037 1.00 68.62 233 TRP A C 1
ATOM 1901 O O . TRP A 1 233 ? 0.358 -0.203 13.913 1.00 68.62 233 TRP A O 1
ATOM 1911 N N . GLY A 1 234 ? 0.600 2.028 13.950 1.00 61.72 234 GLY A N 1
ATOM 1912 C CA . GLY A 1 234 ? 2.037 2.028 13.685 1.00 61.72 234 GLY A CA 1
ATOM 1913 C C . GLY A 1 234 ? 2.496 3.243 12.884 1.00 61.72 234 GLY A C 1
ATOM 1914 O O . GLY A 1 234 ? 1.705 3.917 12.237 1.00 61.72 234 GLY A O 1
ATOM 1915 N N . LYS A 1 235 ? 3.806 3.512 12.911 1.00 54.53 235 LYS A N 1
ATOM 1916 C CA . LYS A 1 235 ? 4.387 4.601 12.121 1.00 54.53 235 LYS A CA 1
ATOM 1917 C C . LYS A 1 235 ? 4.360 4.253 10.635 1.00 54.53 235 LYS A C 1
ATOM 1919 O O . LYS A 1 235 ? 4.848 3.192 10.248 1.00 54.53 235 LYS A O 1
ATOM 1924 N N . ASN A 1 236 ? 3.872 5.180 9.817 1.00 61.19 236 ASN A N 1
ATOM 1925 C CA . ASN A 1 236 ? 4.128 5.168 8.384 1.00 61.19 236 ASN A CA 1
ATOM 1926 C C . ASN A 1 236 ? 5.547 5.703 8.125 1.00 61.19 236 ASN A C 1
ATOM 1928 O O . ASN A 1 236 ? 5.834 6.877 8.362 1.00 61.19 236 ASN A O 1
ATOM 1932 N N . GLU A 1 237 ? 6.448 4.836 7.665 1.00 59.28 237 GLU A N 1
ATOM 1933 C CA . GLU A 1 237 ? 7.842 5.200 7.367 1.00 59.28 237 GLU A CA 1
ATOM 1934 C C . GLU A 1 237 ? 7.964 6.149 6.160 1.00 59.28 237 GLU A C 1
ATOM 1936 O O . GLU A 1 237 ? 8.998 6.791 6.003 1.00 59.28 237 GLU A O 1
ATOM 1941 N N . ILE A 1 238 ? 6.904 6.290 5.353 1.00 62.59 238 ILE A N 1
ATOM 1942 C CA . ILE A 1 238 ? 6.855 7.163 4.172 1.00 62.59 238 ILE A CA 1
ATOM 1943 C C . ILE A 1 238 ? 6.495 8.609 4.560 1.00 62.59 238 ILE A C 1
ATOM 1945 O O . ILE A 1 238 ? 7.078 9.548 4.029 1.00 62.59 238 ILE A O 1
ATOM 1949 N N . THR A 1 239 ? 5.571 8.808 5.509 1.00 57.62 239 THR A N 1
ATOM 1950 C CA . THR A 1 239 ? 5.060 10.144 5.903 1.00 57.62 239 THR A CA 1
ATOM 1951 C C . THR A 1 239 ? 5.555 10.618 7.279 1.00 57.62 239 THR A C 1
ATOM 1953 O O . THR A 1 239 ? 5.335 11.764 7.672 1.00 57.62 239 THR A O 1
ATOM 1956 N N . SER A 1 240 ? 6.294 9.762 7.996 1.00 54.22 240 SER A N 1
ATOM 1957 C CA . SER A 1 240 ? 7.127 10.004 9.193 1.00 54.22 240 SER A CA 1
ATOM 1958 C C . SER A 1 240 ? 6.509 10.748 10.392 1.00 54.22 240 SER A C 1
ATOM 1960 O O . SER A 1 240 ? 7.195 11.055 11.365 1.00 54.22 240 SER A O 1
ATOM 1962 N N . SER A 1 241 ? 5.198 10.933 10.420 1.00 53.38 241 SER A N 1
ATOM 1963 C CA . SER A 1 241 ? 4.466 11.509 11.548 1.00 53.38 241 SER A CA 1
ATOM 1964 C C . SER A 1 241 ? 3.054 10.951 11.494 1.00 53.38 241 SER A C 1
ATOM 1966 O O . SER A 1 241 ? 2.427 11.171 10.472 1.00 53.38 241 SER A O 1
ATOM 1968 N N . ILE A 1 242 ? 2.625 10.185 12.515 1.00 50.22 242 ILE A N 1
ATOM 1969 C CA . ILE A 1 242 ? 1.242 9.780 12.894 1.00 50.22 242 ILE A CA 1
ATOM 1970 C C . ILE A 1 242 ? 1.254 8.381 13.573 1.00 50.22 242 ILE A C 1
ATOM 1972 O O . ILE A 1 242 ? 2.135 7.550 13.325 1.00 50.22 242 ILE A O 1
ATOM 1976 N N . SER A 1 243 ? 0.318 8.170 14.506 1.00 53.47 243 SER A N 1
ATOM 1977 C CA . SER A 1 243 ? 0.047 6.945 15.281 1.00 53.47 243 SER A CA 1
ATOM 1978 C C . SER A 1 243 ? -0.711 5.862 14.493 1.00 53.47 243 SER A C 1
ATOM 1980 O O . SER A 1 243 ? -0.486 4.672 14.746 1.00 53.47 243 SER A O 1
ATOM 1982 N N . LEU A 1 244 ? -1.550 6.254 13.529 1.00 69.25 244 LEU A N 1
ATOM 1983 C CA . LEU A 1 244 ? -2.258 5.372 12.600 1.00 69.25 244 LEU A CA 1
ATOM 1984 C C . LEU A 1 244 ? -1.582 5.302 11.214 1.00 69.25 244 LEU A C 1
ATOM 1986 O O . LEU A 1 244 ? -1.300 6.299 10.555 1.00 69.25 244 LEU A O 1
ATOM 1990 N N . TYR A 1 245 ? -1.334 4.085 10.757 1.00 78.31 245 TYR A N 1
ATOM 1991 C CA . TYR A 1 245 ? -0.897 3.763 9.412 1.00 78.31 245 TYR A CA 1
ATOM 1992 C C . TYR A 1 245 ? -2.109 3.565 8.494 1.00 78.31 245 TYR A C 1
ATOM 1994 O O . TYR A 1 245 ? -2.948 2.703 8.754 1.00 78.31 245 TYR A O 1
ATOM 2002 N N . LYS A 1 246 ? -2.122 4.292 7.378 1.00 84.44 246 LYS A N 1
ATOM 2003 C CA . LYS A 1 246 ? -3.004 4.079 6.229 1.00 84.44 246 LYS A CA 1
ATOM 2004 C C . LYS A 1 246 ? -2.145 3.922 4.987 1.00 84.44 246 LYS A C 1
ATOM 2006 O O . LYS A 1 246 ? -1.200 4.695 4.790 1.00 84.44 246 LYS A O 1
ATOM 2011 N N . ASN A 1 247 ? -2.419 2.908 4.172 1.00 89.50 247 ASN A N 1
ATOM 2012 C CA . ASN A 1 247 ? -1.653 2.708 2.950 1.00 89.50 247 ASN A CA 1
ATOM 2013 C C . ASN A 1 247 ? -1.931 3.855 1.954 1.00 89.50 247 ASN A C 1
ATOM 2015 O O . ASN A 1 247 ? -3.087 4.091 1.604 1.00 89.50 247 ASN A O 1
ATOM 2019 N N . PRO A 1 248 ? -0.898 4.585 1.490 1.00 88.00 248 PRO A N 1
ATOM 2020 C CA . PRO A 1 248 ? -1.101 5.751 0.629 1.00 88.00 248 PRO A CA 1
ATOM 2021 C C . PRO A 1 248 ? -1.521 5.379 -0.801 1.00 88.00 248 PRO A C 1
ATOM 2023 O O . PRO A 1 248 ? -2.095 6.207 -1.508 1.00 88.00 248 PRO A O 1
ATOM 2026 N N . TYR A 1 249 ? -1.251 4.144 -1.231 1.00 92.00 249 TYR A N 1
ATOM 2027 C CA . TYR A 1 249 ? -1.331 3.736 -2.634 1.00 92.00 249 TYR A CA 1
ATOM 2028 C C . TYR A 1 249 ? -2.528 2.837 -2.957 1.00 92.00 249 TYR A C 1
ATOM 2030 O O . TYR A 1 249 ? -2.906 2.728 -4.124 1.00 92.00 249 TYR A O 1
ATOM 2038 N N . ALA A 1 250 ? -3.116 2.186 -1.952 1.00 93.31 250 ALA A N 1
ATOM 2039 C CA . ALA A 1 250 ? -4.168 1.192 -2.135 1.00 93.31 250 ALA A CA 1
ATOM 2040 C C . ALA A 1 250 ? -5.131 1.147 -0.942 1.00 93.31 250 ALA A C 1
ATOM 2042 O O . ALA A 1 250 ? -4.748 1.453 0.183 1.00 93.31 250 ALA A O 1
ATOM 2043 N N . ASP A 1 251 ? -6.358 0.701 -1.199 1.00 92.50 251 ASP A N 1
ATOM 2044 C CA . ASP A 1 251 ? -7.408 0.422 -0.207 1.00 92.50 251 ASP A CA 1
ATOM 2045 C C . ASP A 1 251 ? -7.682 -1.085 -0.027 1.00 92.50 251 ASP A C 1
ATOM 2047 O O . ASP A 1 251 ? -8.308 -1.498 0.942 1.00 92.50 251 ASP A O 1
ATOM 2051 N N . THR A 1 252 ? -7.191 -1.917 -0.949 1.00 95.81 252 THR A N 1
ATOM 2052 C CA . THR A 1 252 ? -7.495 -3.349 -1.010 1.00 95.81 252 THR A CA 1
ATOM 2053 C C . THR A 1 252 ? -6.261 -4.187 -0.691 1.00 95.81 252 THR A C 1
ATOM 2055 O O . THR A 1 252 ? -5.257 -4.138 -1.410 1.00 95.81 252 THR A O 1
ATOM 2058 N N . ASN A 1 253 ? -6.348 -5.005 0.358 1.00 97.19 253 ASN A N 1
ATOM 2059 C CA . ASN A 1 253 ? -5.343 -6.014 0.679 1.00 97.19 253 ASN A CA 1
ATOM 2060 C C . ASN A 1 253 ? -5.610 -7.306 -0.108 1.00 97.19 253 ASN A C 1
ATOM 2062 O O . ASN A 1 253 ? -6.751 -7.604 -0.469 1.00 97.19 253 ASN A O 1
ATOM 2066 N N . PHE A 1 254 ? -4.566 -8.092 -0.370 1.00 97.88 254 PHE A N 1
ATOM 2067 C CA . PHE A 1 254 ? -4.673 -9.311 -1.162 1.00 97.88 254 PHE A CA 1
ATOM 2068 C C . PHE A 1 254 ? -4.086 -10.538 -0.470 1.00 97.88 254 PHE A C 1
ATOM 2070 O O . PHE A 1 254 ? -3.004 -10.522 0.123 1.00 97.88 254 PHE A O 1
ATOM 2077 N N . TYR A 1 255 ? -4.823 -11.632 -0.615 1.00 98.25 255 TYR A N 1
ATOM 2078 C CA . TYR A 1 255 ? -4.491 -12.959 -0.127 1.00 98.25 255 TYR A CA 1
ATOM 2079 C C . TYR A 1 255 ? -4.408 -13.921 -1.311 1.00 98.25 255 TYR A C 1
ATOM 2081 O O . TYR A 1 255 ? -5.132 -13.782 -2.296 1.00 98.25 255 TYR A O 1
ATOM 2089 N N . TRP A 1 256 ? -3.504 -14.889 -1.222 1.00 97.88 256 TRP A N 1
ATOM 2090 C CA . TRP A 1 256 ? -3.217 -15.844 -2.285 1.00 97.88 256 TRP A CA 1
ATOM 2091 C C . TRP A 1 256 ? -3.477 -17.258 -1.798 1.00 97.88 256 TRP A C 1
ATOM 2093 O O . TRP A 1 256 ? -2.749 -17.761 -0.942 1.00 97.88 256 TRP A O 1
ATOM 2103 N N . LEU A 1 257 ? -4.505 -17.893 -2.348 1.00 97.25 257 LEU A N 1
ATOM 2104 C CA . LEU A 1 257 ? -4.861 -19.278 -2.073 1.00 97.25 257 LEU A CA 1
ATOM 2105 C C . LEU A 1 257 ? -4.252 -20.190 -3.141 1.00 97.25 257 LEU A C 1
ATOM 2107 O O . LEU A 1 257 ? -4.291 -19.885 -4.330 1.00 97.25 257 LEU A O 1
ATOM 2111 N N . THR A 1 258 ? -3.699 -21.319 -2.712 1.00 96.19 258 THR A N 1
ATOM 2112 C CA . THR A 1 258 ? -3.262 -22.419 -3.582 1.00 96.19 258 THR A CA 1
ATOM 2113 C C . THR A 1 258 ? -3.504 -23.758 -2.886 1.00 96.19 258 THR A C 1
ATOM 2115 O O . THR A 1 258 ? -3.753 -23.801 -1.679 1.00 96.19 258 THR A O 1
ATOM 2118 N N . TRP A 1 259 ? -3.410 -24.859 -3.626 1.00 93.75 259 TRP A N 1
ATOM 2119 C CA . TRP A 1 259 ? -3.599 -26.223 -3.127 1.00 93.75 259 TRP A CA 1
ATOM 2120 C C . TRP A 1 259 ? -2.514 -27.176 -3.652 1.00 93.75 259 TRP A C 1
ATOM 2122 O O . TRP A 1 259 ? -1.609 -26.783 -4.394 1.00 93.75 259 TRP A O 1
ATOM 2132 N N . GLY A 1 260 ? -2.566 -28.440 -3.221 1.00 91.56 260 GLY A N 1
ATOM 2133 C CA . GLY A 1 260 ? -1.564 -29.461 -3.555 1.00 91.56 260 GLY A CA 1
ATOM 2134 C C . GLY A 1 260 ? -0.392 -29.551 -2.569 1.00 91.56 260 GLY A C 1
ATOM 2135 O O . GLY A 1 260 ? 0.640 -30.146 -2.886 1.00 91.56 260 GLY A O 1
ATOM 2136 N N . HIS A 1 261 ? -0.531 -28.966 -1.377 1.00 92.00 261 HIS A N 1
ATOM 2137 C CA . HIS A 1 261 ? 0.394 -29.174 -0.264 1.00 92.00 261 HIS A CA 1
ATOM 2138 C C . HIS A 1 261 ? 0.055 -30.428 0.550 1.00 92.00 261 HIS A C 1
ATOM 2140 O O . HIS A 1 261 ? -1.006 -31.027 0.390 1.00 92.00 261 HIS A O 1
ATOM 2146 N N . ASP A 1 262 ? 0.945 -30.786 1.479 1.00 92.19 262 ASP A N 1
ATOM 2147 C CA . ASP A 1 262 ? 0.628 -31.765 2.519 1.00 92.19 262 ASP A CA 1
ATOM 2148 C C . ASP A 1 262 ? -0.606 -31.319 3.321 1.00 92.19 262 ASP A C 1
ATOM 2150 O O . ASP A 1 262 ? -0.785 -30.119 3.583 1.00 92.19 262 ASP A O 1
ATOM 2154 N N . ASP A 1 263 ? -1.424 -32.294 3.727 1.00 92.44 263 ASP A N 1
ATOM 2155 C CA . ASP A 1 263 ? -2.621 -32.061 4.536 1.00 92.44 263 ASP A CA 1
ATOM 2156 C C . ASP A 1 263 ? -2.271 -31.213 5.782 1.00 92.44 263 ASP A C 1
ATOM 2158 O O . ASP A 1 263 ? -1.279 -31.475 6.473 1.00 92.44 263 ASP A O 1
ATOM 2162 N N . ILE A 1 264 ? -3.075 -30.187 6.073 1.00 92.06 264 ILE A N 1
ATOM 2163 C CA . ILE A 1 264 ? -2.945 -29.349 7.272 1.00 92.06 264 ILE A CA 1
ATOM 2164 C C . ILE A 1 264 ? -4.294 -29.161 7.954 1.00 92.06 264 ILE A C 1
ATOM 2166 O O . ILE A 1 264 ? -5.328 -29.069 7.301 1.00 92.06 264 ILE A O 1
ATOM 2170 N N . GLU A 1 265 ? -4.254 -29.046 9.275 1.00 91.69 265 GLU A N 1
ATOM 2171 C CA . GLU A 1 265 ? -5.382 -28.602 10.080 1.00 91.69 265 GLU A CA 1
ATOM 2172 C C . GLU A 1 265 ? -4.864 -27.611 11.123 1.00 91.69 265 GLU A C 1
ATOM 2174 O O . GLU A 1 265 ? -3.864 -27.868 11.804 1.00 91.69 265 GLU A O 1
ATOM 2179 N N . TYR A 1 266 ? -5.518 -26.456 11.226 1.00 94.88 266 TYR A N 1
ATOM 2180 C CA . TYR A 1 266 ? -5.166 -25.442 12.210 1.00 94.88 266 TYR A CA 1
ATOM 2181 C C . TYR A 1 266 ? -5.932 -25.691 13.513 1.00 94.88 266 TYR A C 1
ATOM 2183 O O . TYR A 1 266 ? -7.143 -25.924 13.489 1.00 94.88 266 TYR A O 1
ATOM 2191 N N . PRO A 1 267 ? -5.263 -25.644 14.678 1.00 96.38 267 PRO A N 1
ATOM 2192 C CA . PRO A 1 267 ? -5.932 -25.900 15.942 1.00 96.38 267 PRO A CA 1
ATOM 2193 C C . PRO A 1 267 ? -6.921 -24.778 16.279 1.00 96.38 267 PRO A C 1
ATOM 2195 O O . PRO A 1 267 ? -6.676 -23.602 16.002 1.00 96.38 267 PRO A O 1
ATOM 2198 N N . ARG A 1 268 ? -8.010 -25.140 16.964 1.00 96.56 268 ARG A N 1
ATOM 2199 C CA . ARG A 1 268 ? -8.870 -24.184 17.673 1.00 96.56 268 ARG A CA 1
ATOM 2200 C C . ARG A 1 268 ? -8.430 -24.056 19.126 1.00 96.56 268 ARG A C 1
ATOM 2202 O O . ARG A 1 268 ? -8.057 -25.040 19.769 1.00 96.56 268 ARG A O 1
ATOM 2209 N N . ILE A 1 269 ? -8.517 -22.852 19.678 1.00 96.62 269 ILE A N 1
ATOM 2210 C CA . ILE A 1 269 ? -8.227 -22.595 21.090 1.00 96.62 269 ILE A CA 1
ATOM 2211 C C . ILE A 1 269 ? -9.501 -22.861 21.897 1.00 96.62 269 ILE A C 1
ATOM 2213 O O . ILE A 1 269 ? -10.424 -22.052 21.911 1.00 96.62 269 ILE A O 1
ATOM 2217 N N . TYR A 1 270 ? -9.580 -23.998 22.589 1.00 95.50 270 TYR A N 1
ATOM 2218 C CA . TYR A 1 270 ? -10.722 -24.270 23.468 1.00 95.50 270 TYR A CA 1
ATOM 2219 C C . TYR A 1 270 ? -10.751 -23.295 24.655 1.00 95.50 270 TYR A C 1
ATOM 2221 O O . TYR A 1 270 ? -9.788 -23.215 25.422 1.00 95.50 270 TYR A O 1
ATOM 2229 N N . SER A 1 271 ? -11.856 -22.560 24.809 1.00 93.19 271 SER A N 1
ATOM 2230 C CA . SER A 1 271 ? -11.931 -21.388 25.689 1.00 93.19 271 SER A CA 1
ATOM 2231 C C . SER A 1 271 ? -13.212 -21.306 26.524 1.00 93.19 271 SER A C 1
ATOM 2233 O O . SER A 1 271 ? -13.669 -20.213 26.833 1.00 93.19 271 SER A O 1
ATOM 2235 N N . LYS A 1 272 ? -13.780 -22.442 26.954 1.00 88.56 272 LYS A N 1
ATOM 2236 C CA . LYS A 1 272 ? -15.011 -22.451 27.766 1.00 88.56 272 LYS A CA 1
ATOM 2237 C C . LYS A 1 272 ? -14.805 -21.822 29.159 1.00 88.56 272 LYS A C 1
ATOM 2239 O O . LYS A 1 272 ? -14.063 -22.399 29.972 1.00 88.56 272 LYS A O 1
ATOM 2244 N N . PRO A 1 273 ? -15.454 -20.688 29.480 1.00 91.00 273 PRO A N 1
ATOM 2245 C CA . PRO A 1 273 ? -15.354 -20.055 30.794 1.00 91.00 273 PRO A CA 1
ATOM 2246 C C . PRO A 1 273 ? -16.063 -20.861 31.884 1.00 91.00 273 PRO A C 1
ATOM 2248 O O . PRO A 1 273 ? -16.986 -21.630 31.623 1.00 91.00 273 PRO A O 1
ATOM 2251 N N . SER A 1 274 ? -15.630 -20.688 33.130 1.00 89.75 274 SER A N 1
ATOM 2252 C CA . SER A 1 274 ? -16.275 -21.255 34.320 1.00 89.75 274 SER A CA 1
ATOM 2253 C C . SER A 1 274 ? -17.101 -20.218 35.082 1.00 89.75 274 SER A C 1
ATOM 2255 O O . SER A 1 274 ? -18.073 -20.584 35.735 1.00 89.75 274 SER A O 1
ATOM 2257 N N . ASN A 1 275 ? -16.721 -18.940 35.019 1.00 91.31 275 ASN A N 1
ATOM 2258 C CA . ASN A 1 275 ? -17.440 -17.842 35.662 1.00 91.31 275 ASN A CA 1
ATOM 2259 C C . ASN A 1 275 ? -17.250 -16.532 34.870 1.00 91.31 275 ASN A C 1
ATOM 2261 O O . ASN A 1 275 ? -16.450 -15.696 35.300 1.00 91.31 275 ASN A O 1
ATOM 2265 N N . PRO A 1 276 ? -17.915 -16.371 33.708 1.00 90.56 276 PRO A N 1
ATOM 2266 C CA . PRO A 1 276 ? -17.766 -15.188 32.866 1.00 90.56 276 PRO A CA 1
ATOM 2267 C C . PRO A 1 276 ? -18.286 -13.929 33.568 1.00 90.56 276 PRO A C 1
ATOM 2269 O O . PRO A 1 276 ? -19.334 -13.953 34.213 1.00 90.56 276 PRO A O 1
ATOM 2272 N N . ARG A 1 277 ? -17.539 -12.827 33.454 1.00 91.06 277 ARG A N 1
ATOM 2273 C CA . ARG A 1 277 ? -17.840 -11.537 34.095 1.00 91.06 277 ARG A CA 1
ATOM 2274 C C . ARG A 1 277 ? -17.815 -10.396 33.089 1.00 91.06 277 ARG A C 1
ATOM 2276 O O . ARG A 1 277 ? -17.223 -10.523 32.018 1.00 91.06 277 ARG A O 1
ATOM 2283 N N . ASP A 1 278 ? -18.425 -9.283 33.476 1.00 90.62 278 ASP A N 1
ATOM 2284 C CA . ASP A 1 278 ? -18.267 -8.004 32.790 1.00 90.62 278 ASP A CA 1
ATOM 2285 C C . ASP A 1 278 ? -16.825 -7.499 32.923 1.00 90.62 278 ASP A C 1
ATOM 2287 O O . ASP A 1 278 ? -16.231 -7.557 34.004 1.00 90.62 278 ASP A O 1
ATOM 2291 N N . PHE A 1 279 ? -16.275 -7.005 31.817 1.00 90.88 279 PHE A N 1
ATOM 2292 C CA . PHE A 1 279 ? -14.962 -6.371 31.754 1.00 90.88 279 PHE A CA 1
ATOM 2293 C C . PHE A 1 279 ? -15.072 -5.008 31.079 1.00 90.88 279 PHE A C 1
ATOM 2295 O O . PHE A 1 279 ? -15.895 -4.796 30.185 1.00 90.88 279 PHE A O 1
ATOM 2302 N N . LEU A 1 280 ? -14.195 -4.110 31.518 1.00 91.88 280 LEU A N 1
ATOM 2303 C CA . LEU A 1 280 ? -13.932 -2.835 30.876 1.00 91.88 280 LEU A CA 1
ATOM 2304 C C . LEU A 1 280 ? -12.679 -2.959 30.013 1.00 91.88 280 LEU A C 1
ATOM 2306 O O . LEU A 1 280 ? -11.674 -3.541 30.436 1.00 91.88 280 LEU A O 1
ATOM 2310 N N . PHE A 1 281 ? -12.745 -2.402 28.812 1.00 93.19 281 PHE A N 1
ATOM 2311 C CA . PHE A 1 281 ? -11.692 -2.498 27.815 1.00 93.19 281 PHE A CA 1
ATOM 2312 C C . PHE A 1 281 ? -11.204 -1.112 27.425 1.00 93.19 281 PHE A C 1
ATOM 2314 O O . PHE A 1 281 ? -12.029 -0.304 26.998 1.00 93.19 281 PHE A O 1
ATOM 2321 N N . PRO A 1 282 ? -9.892 -0.836 27.516 1.00 91.94 282 PRO A N 1
ATOM 2322 C CA . PRO A 1 282 ? -9.346 0.330 26.847 1.00 91.94 282 PRO A CA 1
ATOM 2323 C C . PRO A 1 282 ? -9.513 0.142 25.340 1.00 91.94 282 PRO A C 1
ATOM 2325 O O . PRO A 1 282 ? -9.245 -0.942 24.806 1.00 91.94 282 PRO A O 1
ATOM 2328 N N . ASP A 1 283 ? -9.945 1.195 24.667 1.00 90.00 283 ASP A N 1
ATOM 2329 C CA . ASP A 1 283 ? -10.143 1.203 23.231 1.00 90.00 283 ASP A CA 1
ATOM 2330 C C . ASP A 1 283 ? -9.719 2.543 22.630 1.00 90.00 283 ASP A C 1
ATOM 2332 O O . ASP A 1 283 ? -9.597 3.567 23.311 1.00 90.00 283 ASP A O 1
ATOM 2336 N N . THR A 1 284 ? -9.451 2.514 21.332 1.00 90.31 284 THR A N 1
ATOM 2337 C CA . THR A 1 284 ? -9.112 3.706 20.567 1.00 90.31 284 THR A CA 1
A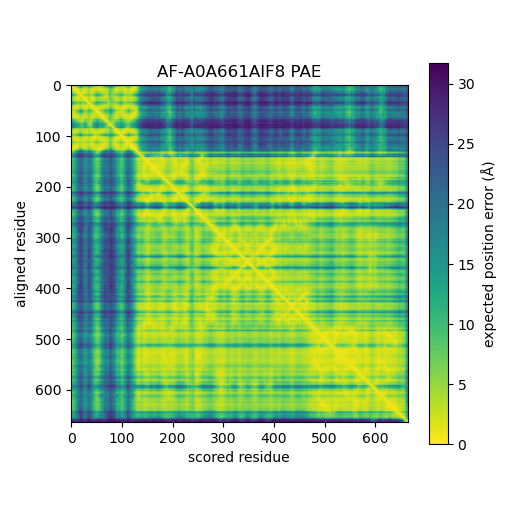TOM 2338 C C . THR A 1 284 ? -9.808 3.631 19.225 1.00 90.31 284 THR A C 1
ATOM 2340 O O . THR A 1 284 ? -9.566 2.701 18.454 1.00 90.31 284 THR A O 1
ATOM 2343 N N . VAL A 1 285 ? -10.666 4.611 18.946 1.00 90.19 285 VAL A N 1
ATOM 2344 C CA . VAL A 1 285 ? -11.294 4.761 17.629 1.00 90.19 285 VAL A CA 1
ATOM 2345 C C . VAL A 1 285 ? -10.661 5.945 16.926 1.00 90.19 285 VAL A C 1
ATOM 2347 O O . VAL A 1 285 ? -10.577 7.031 17.496 1.00 90.19 285 VAL A O 1
ATOM 2350 N N . HIS A 1 286 ? -10.219 5.715 15.697 1.00 90.31 286 HIS A N 1
ATOM 2351 C CA . HIS A 1 286 ? -9.696 6.742 14.814 1.00 90.31 286 HIS A CA 1
ATOM 2352 C C . HIS A 1 286 ? -10.783 7.170 13.827 1.00 90.31 286 HIS A C 1
ATOM 2354 O O . HIS A 1 286 ? -11.505 6.326 13.293 1.00 90.31 286 HIS A O 1
ATOM 2360 N N . PHE A 1 287 ? -10.889 8.473 13.592 1.00 91.88 287 PHE A N 1
ATOM 2361 C CA . PHE A 1 287 ? -11.835 9.072 12.665 1.00 91.88 287 PHE A CA 1
ATOM 2362 C C . PHE A 1 287 ? -11.089 9.983 11.695 1.00 91.88 287 PHE A C 1
ATOM 2364 O O . PHE A 1 287 ? -10.503 10.988 12.096 1.00 91.88 287 PHE A O 1
ATOM 2371 N N . GLU A 1 288 ? -11.170 9.637 10.417 1.00 90.25 288 GLU A N 1
ATOM 2372 C CA . GLU A 1 288 ? -10.563 10.350 9.299 1.00 90.25 288 GLU A CA 1
ATOM 2373 C C . GLU A 1 288 ? -11.379 10.053 8.040 1.00 90.25 288 GLU A C 1
ATOM 2375 O O . GLU A 1 288 ? -12.027 9.009 7.925 1.00 90.25 288 GLU A O 1
ATOM 2380 N N . GLN A 1 289 ? -11.335 10.959 7.074 1.00 90.88 289 GLN A N 1
ATOM 2381 C CA . GLN A 1 289 ? -11.778 10.692 5.715 1.00 90.88 289 GLN A CA 1
ATOM 2382 C C . GLN A 1 289 ? -10.830 11.412 4.775 1.00 90.88 289 GLN A C 1
ATOM 2384 O O . GLN A 1 289 ? -10.659 12.611 4.908 1.00 90.88 289 GLN A O 1
ATOM 2389 N N . ASP A 1 290 ? -10.267 10.734 3.786 1.00 90.44 290 ASP A N 1
ATOM 2390 C CA . ASP A 1 290 ? -9.414 11.431 2.826 1.00 90.44 290 ASP A CA 1
ATOM 2391 C C . ASP A 1 290 ? -10.297 12.194 1.842 1.00 90.44 290 ASP A C 1
ATOM 2393 O O . ASP A 1 290 ? -11.095 11.585 1.128 1.00 90.44 290 ASP A O 1
ATOM 2397 N N . SER A 1 291 ? -10.185 13.522 1.817 1.00 91.31 291 SER A N 1
ATOM 2398 C CA . SER A 1 291 ? -11.000 14.369 0.936 1.00 91.31 291 SER A CA 1
ATOM 2399 C C . SER A 1 291 ? -10.164 15.263 0.032 1.00 91.31 291 SER A C 1
ATOM 2401 O O . SER A 1 291 ? -10.528 15.492 -1.119 1.00 91.31 291 SER A O 1
ATOM 2403 N N . THR A 1 292 ? -9.036 15.765 0.531 1.00 90.06 292 THR A N 1
ATOM 2404 C CA . THR A 1 292 ? -8.155 16.681 -0.194 1.00 90.06 292 THR A CA 1
ATOM 2405 C C . THR A 1 292 ? -6.701 16.312 0.053 1.00 90.06 292 THR A C 1
ATOM 2407 O O . THR A 1 292 ? -6.362 15.755 1.094 1.00 90.06 292 THR A O 1
ATOM 2410 N N . CYS A 1 293 ? -5.829 16.624 -0.907 1.00 90.38 293 CYS A N 1
ATOM 2411 C CA . CYS A 1 293 ? -4.387 16.434 -0.780 1.00 90.38 293 CYS A CA 1
ATOM 2412 C C . CYS A 1 293 ? -3.671 17.764 -1.060 1.00 90.38 293 CYS A C 1
ATOM 2414 O O . CYS A 1 293 ? -3.240 17.986 -2.190 1.00 90.38 293 CYS A O 1
ATOM 2416 N N . PRO A 1 294 ? -3.537 18.665 -0.066 1.00 88.38 294 PRO A N 1
ATOM 2417 C CA . PRO A 1 294 ? -2.942 19.991 -0.275 1.00 88.38 294 PRO A CA 1
ATOM 2418 C C . PRO A 1 294 ? -1.495 19.954 -0.784 1.00 88.38 294 PRO A C 1
ATOM 2420 O O . PRO A 1 294 ? -1.016 20.911 -1.379 1.00 88.38 294 PRO A O 1
ATOM 2423 N N . SER A 1 295 ? -0.801 18.840 -0.545 1.00 87.38 295 SER A N 1
ATOM 2424 C CA . SER A 1 295 ? 0.566 18.616 -1.021 1.00 87.38 295 SER A CA 1
ATOM 2425 C C . SER A 1 295 ? 0.658 18.188 -2.489 1.00 87.38 295 SER A C 1
ATOM 2427 O O . SER A 1 295 ? 1.748 18.225 -3.050 1.00 87.38 295 SER A O 1
ATOM 2429 N N . PHE A 1 296 ? -0.442 17.744 -3.108 1.00 88.94 296 PHE A N 1
ATOM 2430 C CA . PHE A 1 296 ? -0.450 17.145 -4.450 1.00 88.94 296 PHE A CA 1
ATOM 2431 C C . PHE A 1 296 ? 0.539 15.975 -4.643 1.00 88.94 296 PHE A C 1
ATOM 2433 O O . PHE A 1 296 ? 0.841 15.618 -5.774 1.00 88.94 296 PHE A O 1
ATOM 2440 N N . SER A 1 297 ? 1.013 15.340 -3.562 1.00 88.62 297 SER A N 1
ATOM 2441 C CA . SER A 1 297 ? 1.941 14.198 -3.625 1.00 88.62 297 SER A CA 1
ATOM 2442 C C . SER A 1 297 ? 1.256 12.841 -3.455 1.00 88.62 297 SER A C 1
ATOM 2444 O O . SER A 1 297 ? 1.863 11.793 -3.669 1.00 88.62 297 SER A O 1
ATOM 2446 N N . GLY A 1 298 ? -0.007 12.834 -3.015 1.00 88.81 298 GLY A N 1
ATOM 2447 C CA . GLY A 1 298 ? -0.725 11.607 -2.662 1.00 88.81 298 GLY A CA 1
ATOM 2448 C C . GLY A 1 298 ? -0.304 11.023 -1.313 1.00 88.81 298 GLY A C 1
ATOM 2449 O O . GLY A 1 298 ? -0.799 9.973 -0.910 1.00 88.81 298 GLY A O 1
ATOM 2450 N N . LEU A 1 299 ? 0.604 11.698 -0.598 1.00 87.56 299 LEU A N 1
ATOM 2451 C CA . LEU A 1 299 ? 1.153 11.246 0.683 1.00 87.56 299 LEU A CA 1
ATOM 2452 C C . LEU A 1 299 ? 0.591 12.023 1.881 1.00 87.56 299 LEU A C 1
ATOM 2454 O O . LEU A 1 299 ? 0.747 11.586 3.018 1.00 87.56 299 LEU A O 1
ATOM 2458 N N . ARG A 1 300 ? -0.062 13.167 1.652 1.00 86.94 300 ARG A N 1
ATOM 2459 C CA . ARG A 1 300 ? -0.755 13.939 2.694 1.00 86.94 300 ARG A CA 1
ATOM 2460 C C . ARG A 1 300 ? -2.181 14.222 2.264 1.00 86.94 300 ARG A C 1
ATOM 2462 O O . ARG A 1 300 ? -2.441 15.257 1.648 1.00 86.94 300 ARG A O 1
ATOM 2469 N N . PHE A 1 301 ? -3.067 13.282 2.556 1.00 89.31 301 PHE A N 1
ATOM 2470 C CA . PHE A 1 301 ? -4.498 13.541 2.538 1.00 89.31 301 PHE A CA 1
ATOM 2471 C C . PHE A 1 301 ? -4.925 14.115 3.886 1.00 89.31 301 PHE A C 1
ATOM 2473 O O . PHE A 1 301 ? -4.264 13.864 4.887 1.00 89.31 301 PHE A O 1
ATOM 2480 N N . ILE A 1 302 ? -5.972 14.932 3.875 1.00 89.94 302 ILE A N 1
ATOM 2481 C CA . ILE A 1 302 ? -6.608 15.488 5.071 1.00 89.94 302 ILE A CA 1
ATOM 2482 C C . ILE A 1 302 ? -8.129 15.391 4.924 1.00 89.94 302 ILE A C 1
ATOM 2484 O O . ILE A 1 302 ? -8.646 15.238 3.807 1.00 89.94 302 ILE A O 1
ATOM 2488 N N . TRP A 1 303 ? -8.843 15.542 6.038 1.00 92.94 303 TRP A N 1
ATOM 2489 C CA . TRP A 1 303 ? -10.299 15.462 6.075 1.00 92.94 303 TRP A CA 1
ATOM 2490 C C . TRP A 1 303 ? -11.007 16.704 5.579 1.00 92.94 303 TRP A C 1
ATOM 2492 O O . TRP A 1 303 ? -12.000 16.588 4.860 1.00 92.94 303 TRP A O 1
ATOM 2502 N N . ASP A 1 304 ? -10.536 17.894 5.915 1.00 91.88 304 ASP A N 1
ATOM 2503 C CA . ASP A 1 304 ? -11.220 19.107 5.474 1.00 91.88 304 ASP A CA 1
ATOM 2504 C C . ASP A 1 304 ? -10.284 20.307 5.464 1.00 91.88 304 ASP A C 1
ATOM 2506 O O . ASP A 1 304 ? -9.351 20.383 6.267 1.00 91.88 304 ASP A O 1
ATOM 2510 N N . ASN A 1 305 ? -10.562 21.274 4.595 1.00 91.56 305 ASN A N 1
ATOM 2511 C CA . ASN A 1 305 ? -9.911 22.572 4.628 1.00 91.56 305 ASN A CA 1
ATOM 2512 C C . ASN A 1 305 ? -10.946 23.699 4.633 1.00 91.56 305 ASN A C 1
ATOM 2514 O O . ASN A 1 305 ? -11.735 23.873 3.710 1.00 91.56 305 ASN A O 1
ATOM 2518 N N . ILE A 1 306 ? -10.948 24.493 5.701 1.00 92.88 306 ILE A N 1
ATOM 2519 C CA . ILE A 1 306 ? -11.982 25.506 5.923 1.00 92.88 306 ILE A CA 1
ATOM 2520 C C . ILE A 1 306 ? -11.315 26.861 6.118 1.00 92.88 306 ILE A C 1
ATOM 2522 O O . ILE A 1 306 ? -10.536 27.051 7.051 1.00 92.88 306 ILE A O 1
ATOM 2526 N N . MET A 1 307 ? -11.644 27.817 5.249 1.00 93.50 307 MET A N 1
ATOM 2527 C CA . MET A 1 307 ? -11.235 29.211 5.414 1.00 93.50 307 MET A CA 1
ATOM 2528 C C . MET A 1 307 ? -12.152 29.919 6.417 1.00 93.50 307 MET A C 1
ATOM 2530 O O . MET A 1 307 ? -13.377 29.860 6.311 1.00 93.50 307 MET A O 1
ATOM 2534 N N . ALA A 1 308 ? -11.568 30.614 7.387 1.00 93.06 308 ALA A N 1
ATOM 2535 C CA . ALA A 1 308 ? -12.308 31.326 8.418 1.00 93.06 308 ALA A CA 1
ATOM 2536 C C . ALA A 1 308 ? -12.916 32.636 7.891 1.00 93.06 308 ALA A C 1
ATOM 2538 O O . ALA A 1 308 ? -12.209 33.505 7.376 1.00 93.06 308 ALA A O 1
ATOM 2539 N N . SER A 1 309 ? -14.232 32.801 8.072 1.00 91.31 309 SER A N 1
ATOM 2540 C CA . SER A 1 309 ? -14.960 34.033 7.737 1.00 91.31 309 SER A CA 1
ATOM 2541 C C . SER A 1 309 ? -16.153 34.268 8.682 1.00 91.31 309 SER A C 1
ATOM 2543 O O . SER A 1 309 ? -17.259 33.798 8.413 1.00 91.31 309 SER A O 1
ATOM 2545 N N . PRO A 1 310 ? -15.980 34.980 9.814 1.00 92.50 310 PRO A N 1
ATOM 2546 C CA . PRO A 1 310 ? -14.720 35.306 10.496 1.00 92.50 310 PRO A CA 1
ATOM 2547 C C . PRO A 1 310 ? -14.126 34.119 11.281 1.00 92.50 310 PRO A C 1
ATOM 2549 O O . PRO A 1 310 ? -12.965 34.168 11.674 1.00 92.50 310 PRO A O 1
ATOM 2552 N N . VAL A 1 311 ? -14.911 33.058 11.503 1.00 94.88 311 VAL A N 1
ATOM 2553 C CA . VAL A 1 311 ? -14.516 31.833 12.216 1.00 94.88 311 VAL A CA 1
ATOM 2554 C C . VAL A 1 311 ? -14.714 30.642 11.280 1.00 94.88 311 VAL A C 1
ATOM 2556 O O . VAL A 1 311 ? -15.745 30.558 10.613 1.00 94.88 311 VAL A O 1
ATOM 2559 N N . ALA A 1 312 ? -13.748 29.728 11.215 1.00 94.50 312 ALA A N 1
ATOM 2560 C CA . ALA A 1 312 ? -13.933 28.423 10.577 1.00 94.50 312 ALA A CA 1
ATOM 2561 C C . ALA A 1 312 ? -14.399 27.414 11.629 1.00 94.50 312 ALA A C 1
ATOM 2563 O O . ALA A 1 312 ? -13.818 27.348 12.709 1.00 94.50 312 ALA A O 1
ATOM 2564 N N . VAL A 1 313 ? -15.435 26.633 11.316 1.00 96.00 313 VAL A N 1
ATOM 2565 C CA . VAL A 1 313 ? -16.014 25.634 12.224 1.00 96.00 313 VAL A CA 1
ATOM 2566 C C . VAL A 1 313 ? -15.942 24.264 11.566 1.00 96.00 313 VAL A C 1
ATOM 2568 O O . VAL A 1 313 ? -16.630 24.008 10.581 1.00 96.00 313 VAL A O 1
ATOM 2571 N N . PHE A 1 314 ? -15.132 23.377 12.133 1.00 95.31 314 PHE A N 1
ATOM 2572 C CA . PHE A 1 314 ? -15.128 21.958 11.808 1.00 95.31 314 PHE A CA 1
ATOM 2573 C C . PHE A 1 314 ? -16.004 21.220 12.819 1.00 95.31 314 PHE A C 1
ATOM 2575 O O . PHE A 1 314 ? -15.740 21.274 14.017 1.00 95.31 314 PHE A O 1
ATOM 2582 N N . GLU A 1 315 ? -17.040 20.527 12.353 1.00 96.62 315 GLU A N 1
ATOM 2583 C CA . GLU A 1 315 ? -17.933 19.740 13.209 1.00 96.62 315 GLU A CA 1
ATOM 2584 C C . GLU A 1 315 ? -18.104 18.325 12.647 1.00 96.62 315 GLU A C 1
ATOM 2586 O O . GLU A 1 315 ? -18.357 18.146 11.450 1.00 96.62 315 GLU A O 1
ATOM 2591 N N . ARG A 1 316 ? -17.967 17.306 13.504 1.00 96.94 316 ARG A N 1
ATOM 2592 C CA . ARG A 1 316 ? -18.171 15.896 13.146 1.00 96.94 316 ARG A CA 1
ATOM 2593 C C . ARG A 1 316 ? -18.944 15.154 14.223 1.00 96.94 316 ARG A C 1
ATOM 2595 O O . ARG A 1 316 ? -18.636 15.241 15.410 1.00 96.94 316 ARG A O 1
ATOM 2602 N N . LYS A 1 317 ? -19.932 14.377 13.779 1.00 97.75 317 LYS A N 1
ATOM 2603 C CA . LYS A 1 317 ? -20.670 13.437 14.623 1.00 97.75 317 LYS A CA 1
ATOM 2604 C C . LYS A 1 317 ? -20.014 12.070 14.558 1.00 97.75 317 LYS A C 1
ATOM 2606 O O . LYS A 1 317 ? -19.650 11.625 13.473 1.00 97.75 317 LYS A O 1
ATOM 2611 N N . PHE A 1 318 ? -19.905 11.400 15.696 1.00 97.06 318 PHE A N 1
ATOM 2612 C CA . PHE A 1 318 ? -19.319 10.067 15.775 1.00 97.06 318 PHE A CA 1
ATOM 2613 C C . PHE A 1 318 ? -20.020 9.208 16.823 1.00 97.06 318 PHE A C 1
ATOM 2615 O O . PHE A 1 318 ? -20.659 9.724 17.745 1.00 97.06 318 PHE A O 1
ATOM 2622 N N . LYS A 1 319 ? -19.903 7.889 16.661 1.00 96.12 319 LYS A N 1
ATOM 2623 C CA . LYS A 1 319 ? -20.492 6.903 17.566 1.00 96.12 319 LYS A CA 1
ATOM 2624 C C . LYS A 1 319 ? -19.421 6.103 18.285 1.00 96.12 319 LYS A C 1
ATOM 2626 O O . LYS A 1 319 ? -18.382 5.803 17.704 1.00 96.12 319 LYS A O 1
ATOM 2631 N N . LEU A 1 320 ? -19.703 5.749 19.532 1.00 95.25 320 LEU A N 1
ATOM 2632 C CA . LEU A 1 320 ? -18.892 4.843 20.341 1.00 95.25 320 LEU A CA 1
ATOM 2633 C C . LEU A 1 320 ? -19.781 3.720 20.868 1.00 95.25 320 LEU A C 1
ATOM 2635 O O . LEU A 1 320 ? -20.941 3.947 21.210 1.00 95.25 320 LEU A O 1
ATOM 2639 N N . VAL A 1 321 ? -19.233 2.512 20.970 1.00 92.88 321 VAL A N 1
ATOM 2640 C CA . VAL A 1 321 ? -19.982 1.354 21.468 1.00 92.88 321 VAL A CA 1
ATOM 2641 C C . VAL A 1 321 ? -19.812 1.266 22.979 1.00 92.88 321 VAL A C 1
ATOM 2643 O O . VAL A 1 321 ? -18.735 0.929 23.461 1.00 92.88 321 VAL A O 1
ATOM 2646 N N . SER A 1 322 ? -20.886 1.552 23.719 1.00 94.31 322 SER A N 1
ATOM 2647 C CA . SER A 1 322 ? -20.947 1.453 25.185 1.00 94.31 322 SER A CA 1
ATOM 2648 C C . SER A 1 322 ? -19.757 2.105 25.927 1.00 94.31 322 SER A C 1
ATOM 2650 O O . SER A 1 322 ? -19.108 1.423 26.733 1.00 94.31 322 SER A O 1
ATOM 2652 N N . PRO A 1 323 ? -19.441 3.389 25.659 1.00 96.56 323 PRO A N 1
ATOM 2653 C CA . PRO A 1 323 ? -18.322 4.080 26.294 1.00 96.56 323 PRO A CA 1
ATOM 2654 C C . PRO A 1 323 ? -18.604 4.405 27.767 1.00 96.56 323 PRO A C 1
ATOM 2656 O O . PRO A 1 323 ? -19.736 4.709 28.144 1.00 96.56 323 PRO A O 1
ATOM 2659 N N . GLU A 1 324 ? -17.551 4.427 28.577 1.00 97.38 324 GLU A N 1
ATOM 2660 C CA . GLU A 1 324 ? -17.527 5.188 29.826 1.00 97.38 324 GLU A CA 1
ATOM 2661 C C . GLU A 1 324 ? -17.467 6.702 29.519 1.00 97.38 324 GLU A C 1
ATOM 2663 O O . GLU A 1 324 ? -16.912 7.086 28.484 1.00 97.38 324 GLU A O 1
ATOM 2668 N N . PRO A 1 325 ? -18.001 7.586 30.387 1.00 97.19 325 PRO A N 1
ATOM 2669 C CA . PRO A 1 325 ? -18.028 9.029 30.120 1.00 97.19 325 PRO A CA 1
ATOM 2670 C C . PRO A 1 325 ? -16.644 9.688 30.046 1.00 97.19 325 PRO A C 1
ATOM 2672 O O . PRO A 1 325 ? -16.491 10.714 29.382 1.00 97.19 325 PRO A O 1
ATOM 2675 N N . GLU A 1 326 ? -15.651 9.126 30.739 1.00 97.94 326 GLU A N 1
ATOM 2676 C CA . GLU A 1 326 ? -14.284 9.649 30.805 1.00 97.94 326 GLU A CA 1
ATOM 2677 C C . GLU A 1 326 ? -13.400 9.106 29.671 1.00 97.94 326 GLU A C 1
ATOM 2679 O O . GLU A 1 326 ? -13.403 7.910 29.365 1.00 97.94 326 GLU A O 1
ATOM 2684 N N . GLY A 1 327 ? -12.593 9.985 29.080 1.00 97.00 327 GLY A N 1
ATOM 2685 C CA . GLY A 1 327 ? -11.621 9.638 28.047 1.00 97.00 327 GLY A CA 1
ATOM 2686 C C . GLY A 1 327 ? -10.778 10.833 27.611 1.00 97.00 327 GLY A C 1
ATOM 2687 O O . GLY A 1 327 ? -10.772 11.885 28.253 1.00 97.00 327 GLY A O 1
ATOM 2688 N N . GLU A 1 328 ? -10.081 10.692 26.492 1.00 97.75 328 GLU A N 1
ATOM 2689 C CA . GLU A 1 328 ? -9.265 11.739 25.881 1.00 97.75 328 GLU A CA 1
ATOM 2690 C C . GLU A 1 328 ? -9.541 11.806 24.375 1.00 97.75 328 GLU A C 1
ATOM 2692 O O . GLU A 1 328 ? -9.683 10.778 23.709 1.00 97.75 328 GLU A O 1
ATOM 2697 N N . ILE A 1 329 ? -9.604 13.019 23.829 1.00 97.00 329 ILE A N 1
ATOM 2698 C CA . ILE A 1 329 ? -9.693 13.265 22.390 1.00 97.00 329 ILE A CA 1
ATOM 2699 C C . ILE A 1 329 ? -8.346 13.783 21.911 1.00 97.00 329 ILE A C 1
ATOM 2701 O O . ILE A 1 329 ? -7.852 14.804 22.393 1.00 97.00 329 ILE A O 1
ATOM 2705 N N . PHE A 1 330 ? -7.769 13.083 20.946 1.00 94.69 330 PHE A N 1
ATOM 2706 C CA . PHE A 1 330 ? -6.583 13.515 20.231 1.00 94.69 330 PHE A CA 1
ATOM 2707 C C . PHE A 1 330 ? -6.977 14.123 18.888 1.00 94.69 330 PHE A C 1
ATOM 2709 O O . PHE A 1 330 ? -7.799 13.552 18.179 1.00 94.69 330 PHE A O 1
ATOM 2716 N N . ILE A 1 331 ? -6.401 15.265 18.524 1.00 94.25 331 ILE A N 1
ATOM 2717 C CA . ILE A 1 331 ? -6.723 15.994 17.290 1.00 94.25 331 ILE A CA 1
ATOM 2718 C C . ILE A 1 331 ? -5.430 16.315 16.546 1.00 94.25 331 ILE A C 1
ATOM 2720 O O . ILE A 1 331 ? -4.497 16.842 17.154 1.00 94.25 331 ILE A O 1
ATOM 2724 N N . SER A 1 332 ? -5.407 16.042 15.240 1.00 91.75 332 SER A N 1
ATOM 2725 C CA . SER A 1 332 ? -4.332 16.392 14.306 1.00 91.75 332 SER A CA 1
ATOM 2726 C C . SER A 1 332 ? -4.839 17.413 13.286 1.00 91.75 332 SER A C 1
ATOM 2728 O O . SER A 1 332 ? -5.917 17.247 12.711 1.00 91.75 332 SER A O 1
ATOM 2730 N N . LEU A 1 333 ? -4.085 18.489 13.061 1.00 91.94 333 LEU A N 1
ATOM 2731 C CA . LEU A 1 333 ? -4.402 19.514 12.061 1.00 91.94 333 LEU A CA 1
ATOM 2732 C C . LEU A 1 333 ? -3.142 20.240 11.577 1.00 91.94 333 LEU A C 1
ATOM 2734 O O . LEU A 1 333 ? -2.127 20.268 12.266 1.00 91.94 333 LEU A O 1
ATOM 2738 N N . HIS A 1 334 ? -3.213 20.887 10.418 1.00 89.50 334 HIS A N 1
ATOM 2739 C CA . HIS A 1 334 ? -2.164 21.750 9.879 1.00 89.50 334 HIS A CA 1
ATOM 2740 C C . HIS A 1 334 ? -2.640 23.207 9.781 1.00 89.50 334 HIS A C 1
ATOM 2742 O O . HIS A 1 334 ? -3.822 23.489 9.576 1.00 89.50 334 HIS A O 1
ATOM 2748 N N . LEU A 1 335 ? -1.692 24.136 9.921 1.00 87.69 335 LEU A N 1
ATOM 2749 C CA . LEU A 1 335 ? -1.886 25.581 9.780 1.00 87.69 335 LEU A CA 1
ATOM 2750 C C . LEU A 1 335 ? -0.719 26.168 8.980 1.00 87.69 335 LEU A C 1
ATOM 2752 O O . LEU A 1 335 ? 0.403 25.656 9.060 1.00 87.69 335 LEU A O 1
ATOM 2756 N N . GLU A 1 336 ? -0.963 27.266 8.264 1.00 83.50 336 GLU A N 1
ATOM 2757 C CA . GLU A 1 336 ? 0.086 27.968 7.511 1.00 83.50 336 GLU A CA 1
ATOM 2758 C C . GLU A 1 336 ? 1.149 28.533 8.462 1.00 83.50 336 GLU A C 1
ATOM 2760 O O . GLU A 1 336 ? 0.845 28.954 9.589 1.00 83.50 336 GLU A O 1
ATOM 2765 N N . THR A 1 337 ? 2.399 28.591 8.011 1.00 82.12 337 THR A N 1
ATOM 2766 C CA . THR A 1 337 ? 3.496 29.088 8.844 1.00 82.12 337 THR A CA 1
ATOM 2767 C C . THR A 1 337 ? 3.460 30.602 9.061 1.00 82.12 337 THR A C 1
ATOM 2769 O O . THR A 1 337 ? 2.823 31.370 8.340 1.00 82.12 337 THR A O 1
ATOM 2772 N N . GLY A 1 338 ? 4.137 31.056 10.119 1.00 76.62 338 GLY A N 1
ATOM 2773 C CA . GLY A 1 338 ? 4.419 32.481 10.331 1.00 76.62 338 GLY A CA 1
ATOM 2774 C C . GLY A 1 338 ? 3.266 33.327 10.888 1.00 76.62 338 GLY A C 1
ATOM 2775 O O . GLY A 1 338 ? 3.434 34.535 11.044 1.00 76.62 338 GLY A O 1
ATOM 2776 N N . SER A 1 339 ? 2.123 32.724 11.230 1.00 82.94 339 SER A N 1
ATOM 2777 C CA . SER A 1 339 ? 0.988 33.400 11.885 1.00 82.94 339 SER A CA 1
ATOM 2778 C C . SER A 1 339 ? 0.675 32.790 13.260 1.00 82.94 339 SER A C 1
ATOM 2780 O O . SER A 1 339 ? 0.999 31.631 13.523 1.00 82.94 339 SER A O 1
ATOM 2782 N N . GLN A 1 340 ? 0.046 33.573 14.144 1.00 90.12 340 GLN A N 1
ATOM 2783 C CA . GLN A 1 340 ? -0.573 33.062 15.374 1.00 90.12 340 GLN A CA 1
ATOM 2784 C C . GLN A 1 340 ? -2.049 32.756 15.129 1.00 90.12 340 GLN A C 1
ATOM 2786 O O . GLN A 1 340 ? -2.748 33.558 14.511 1.00 90.12 340 GLN A O 1
ATOM 2791 N N . TYR A 1 341 ? -2.519 31.632 15.659 1.00 92.44 341 TYR A N 1
ATOM 2792 C CA . TYR A 1 341 ? -3.866 31.108 15.488 1.00 92.44 341 TYR A CA 1
ATOM 2793 C C . TYR A 1 341 ? -4.523 30.852 16.838 1.00 92.44 341 TYR A C 1
ATOM 2795 O O . TYR A 1 341 ? -3.859 30.380 17.756 1.00 92.44 341 TYR A O 1
ATOM 2803 N N . VAL A 1 342 ? -5.819 31.128 16.948 1.00 96.12 342 VAL A N 1
ATOM 2804 C CA . VAL A 1 342 ? -6.632 30.853 18.135 1.00 96.12 342 VAL A CA 1
ATOM 2805 C C . VAL A 1 342 ? -7.606 29.729 17.807 1.00 96.12 342 VAL A C 1
ATOM 2807 O O . VAL A 1 342 ? -8.444 29.873 16.912 1.00 96.12 342 VAL A O 1
ATOM 2810 N N . LEU A 1 343 ? -7.491 28.621 18.540 1.00 97.25 343 LEU A N 1
ATOM 2811 C CA . LEU A 1 343 ? -8.306 27.420 18.373 1.00 97.25 343 LEU A CA 1
ATOM 2812 C C . LEU A 1 343 ? -9.154 27.166 19.619 1.00 97.25 343 LEU A C 1
ATOM 2814 O O . LEU A 1 343 ? -8.652 27.260 20.735 1.00 97.25 343 LEU A O 1
ATOM 2818 N N . SER A 1 344 ? -10.423 26.805 19.438 1.00 98.12 344 SER A N 1
ATOM 2819 C CA . SER A 1 344 ? -11.305 26.327 20.514 1.00 98.12 344 SER A CA 1
ATOM 2820 C C . SER A 1 344 ? -11.854 24.941 20.197 1.00 98.12 344 SER A C 1
ATOM 2822 O O . SER A 1 344 ? -12.217 24.663 19.056 1.00 98.12 344 SER A O 1
ATOM 2824 N N . PHE A 1 345 ? -11.948 24.090 21.218 1.00 98.31 345 PHE A N 1
ATOM 2825 C CA . PHE A 1 345 ? -12.343 22.688 21.086 1.00 98.31 345 PHE A CA 1
ATOM 2826 C C . PHE A 1 345 ? -13.552 22.380 21.967 1.00 98.31 345 PHE A C 1
ATOM 2828 O O . PHE A 1 345 ? -13.583 22.766 23.139 1.00 98.31 345 PHE A O 1
ATOM 2835 N N . TYR A 1 346 ? -14.524 21.650 21.423 1.00 98.44 346 TYR A N 1
ATOM 2836 C CA . TYR A 1 346 ? -15.760 21.290 22.111 1.00 98.44 346 TYR A CA 1
ATOM 2837 C C . TYR A 1 346 ? -16.138 19.828 21.869 1.00 98.44 346 TYR A C 1
ATOM 2839 O O . TYR A 1 346 ? -15.995 19.320 20.757 1.00 98.44 346 TYR A O 1
ATOM 2847 N N . LEU A 1 347 ? -16.706 19.186 22.887 1.00 98.50 347 LEU A N 1
ATOM 2848 C CA . LEU A 1 347 ? -17.367 17.886 22.799 1.00 98.50 347 LEU A CA 1
ATOM 2849 C C . LEU A 1 347 ? -18.787 18.025 23.342 1.00 98.50 347 LEU A C 1
ATOM 2851 O O . LEU A 1 347 ? -18.965 18.416 24.490 1.00 98.50 347 LEU A O 1
ATOM 2855 N N . ASN A 1 348 ? -19.804 17.670 22.555 1.00 97.62 348 ASN A N 1
ATOM 2856 C CA . ASN A 1 348 ? -21.205 17.690 23.003 1.00 97.62 348 ASN A CA 1
ATOM 2857 C C . ASN A 1 348 ? -21.619 19.051 23.609 1.00 97.62 348 ASN A C 1
ATOM 2859 O O . ASN A 1 348 ? -22.257 19.096 24.662 1.00 97.62 348 ASN A O 1
ATOM 2863 N N . ASP A 1 349 ? -21.206 20.141 22.948 1.00 95.44 349 ASP A N 1
ATOM 2864 C CA . ASP A 1 349 ? -21.348 21.551 23.359 1.00 95.44 349 ASP A CA 1
ATOM 2865 C C . ASP A 1 349 ? -20.565 21.980 24.618 1.00 95.44 349 ASP A C 1
ATOM 2867 O O . ASP A 1 349 ? -20.576 23.156 24.989 1.00 95.44 349 ASP A O 1
ATOM 2871 N N . GLU A 1 350 ? -19.822 21.073 25.249 1.00 97.00 350 GLU A N 1
ATOM 2872 C CA . GLU A 1 350 ? -18.924 21.366 26.364 1.00 97.00 350 GLU A CA 1
ATOM 2873 C C . GLU A 1 350 ? -17.540 21.780 25.851 1.00 97.00 350 GLU A C 1
ATOM 2875 O O . GLU A 1 350 ? -16.938 21.080 25.037 1.00 97.00 350 GLU A O 1
ATOM 2880 N N . LYS A 1 351 ? -17.017 22.922 26.317 1.00 97.56 351 LYS A N 1
ATOM 2881 C CA . LYS A 1 351 ? -15.687 23.409 25.918 1.00 97.56 351 LYS A CA 1
ATOM 2882 C C . LYS A 1 351 ? -14.601 22.571 26.595 1.00 97.56 351 LYS A C 1
ATOM 2884 O O . LYS A 1 351 ? -14.467 22.622 27.814 1.00 97.56 351 LYS A O 1
ATOM 2889 N N . LEU A 1 352 ? -13.804 21.863 25.799 1.00 97.56 352 LEU A N 1
ATOM 2890 C CA . LEU A 1 352 ? -12.650 21.088 26.266 1.00 97.56 352 LEU A CA 1
ATOM 2891 C C . LEU A 1 352 ? -11.438 21.985 26.539 1.00 97.56 352 LEU A C 1
ATOM 2893 O O . LEU A 1 352 ? -10.683 21.752 27.478 1.00 97.56 352 LEU A O 1
ATOM 2897 N N . GLY A 1 353 ? -11.249 23.021 25.717 1.00 96.50 353 GLY A N 1
ATOM 2898 C CA . GLY A 1 353 ? -10.108 23.924 25.831 1.00 96.50 353 GLY A CA 1
ATOM 2899 C C . GLY A 1 353 ? -10.067 25.006 24.756 1.00 96.50 353 GLY A C 1
ATOM 2900 O O . GLY A 1 353 ? -10.879 25.029 23.830 1.00 96.50 353 GLY A O 1
ATOM 2901 N N . GLU A 1 354 ? -9.111 25.916 24.908 1.00 97.19 354 GLU A N 1
ATOM 2902 C CA . GLU A 1 354 ? -8.726 26.930 23.925 1.00 97.19 354 GLU A CA 1
ATOM 2903 C C . GLU A 1 354 ? -7.210 27.092 23.977 1.00 97.19 354 GLU A C 1
ATOM 2905 O O . GLU A 1 354 ? -6.633 27.061 25.066 1.00 97.19 354 GLU A O 1
ATOM 2910 N N . ASP A 1 355 ? -6.582 27.261 22.819 1.00 96.19 355 ASP A N 1
ATOM 2911 C CA . ASP A 1 355 ? -5.139 27.454 22.719 1.00 96.19 355 ASP A CA 1
ATOM 2912 C C . ASP A 1 355 ? -4.788 28.513 21.666 1.00 96.19 355 ASP A C 1
ATOM 2914 O O . ASP A 1 355 ? -5.521 28.728 20.696 1.00 96.19 355 ASP A O 1
ATOM 2918 N N . THR A 1 356 ? -3.656 29.187 21.865 1.00 95.44 356 THR A N 1
ATOM 2919 C CA . THR A 1 356 ? -3.064 30.115 20.898 1.00 95.44 356 THR A CA 1
ATOM 2920 C C . THR A 1 356 ? -1.750 29.534 20.394 1.00 95.44 356 THR A C 1
ATOM 2922 O O . THR A 1 356 ? -0.752 29.503 21.112 1.00 95.44 356 THR A O 1
ATOM 2925 N N . VAL A 1 357 ? -1.741 29.103 19.137 1.00 92.75 357 VAL A N 1
ATOM 2926 C CA . VAL A 1 357 ? -0.650 28.328 18.535 1.00 92.75 357 VAL A CA 1
ATOM 2927 C C . VAL A 1 357 ? -0.034 29.048 17.341 1.00 92.75 357 VAL A C 1
ATOM 2929 O O . VAL A 1 357 ? -0.615 29.964 16.768 1.00 92.75 357 VAL A O 1
ATOM 2932 N N . SER A 1 358 ? 1.158 28.631 16.935 1.00 87.31 358 SER A N 1
ATOM 2933 C CA . SER A 1 358 ? 1.787 29.071 15.687 1.00 87.31 358 SER A CA 1
ATOM 2934 C C . SER A 1 358 ? 2.458 27.880 15.022 1.00 87.31 358 SER A C 1
ATOM 2936 O O . SER A 1 358 ? 3.168 27.136 15.701 1.00 87.31 358 SER A O 1
ATOM 2938 N N . SER A 1 359 ? 2.277 27.719 13.713 1.00 81.38 359 SER A N 1
ATOM 2939 C CA . SER A 1 359 ? 3.000 26.705 12.942 1.00 81.38 359 SER A CA 1
ATOM 2940 C C . SER A 1 359 ? 4.383 27.227 12.545 1.00 81.38 359 SER A C 1
ATOM 2942 O O . SER A 1 359 ? 4.513 28.338 12.021 1.00 81.38 359 SER A O 1
ATOM 2944 N N . SER A 1 360 ? 5.424 26.436 12.814 1.00 76.81 360 SER A N 1
ATOM 2945 C CA . SER A 1 360 ? 6.810 26.724 12.419 1.00 76.81 360 SER A CA 1
ATOM 2946 C C . SER A 1 360 ? 7.288 25.883 11.234 1.00 76.81 360 SER A C 1
ATOM 2948 O O . SER A 1 360 ? 8.315 26.217 10.646 1.00 76.81 360 SER A O 1
ATOM 2950 N N . VAL A 1 361 ? 6.569 24.808 10.887 1.00 77.44 361 VAL A N 1
ATOM 2951 C CA . VAL A 1 361 ? 6.929 23.871 9.816 1.00 77.44 361 VAL A CA 1
ATOM 2952 C C . VAL A 1 361 ? 5.658 23.351 9.140 1.00 77.44 361 VAL A C 1
ATOM 2954 O O . VAL A 1 361 ? 4.805 22.766 9.797 1.00 77.44 361 VAL A O 1
ATOM 2957 N N . GLU A 1 362 ? 5.551 23.504 7.822 1.00 76.94 362 GLU A N 1
ATOM 2958 C CA . GLU A 1 362 ? 4.349 23.145 7.038 1.00 76.94 362 GLU A CA 1
ATOM 2959 C C . GLU A 1 362 ? 4.156 21.635 6.858 1.00 76.94 362 GLU A C 1
ATOM 2961 O O . GLU A 1 362 ? 3.069 21.175 6.516 1.00 76.94 362 GLU A O 1
ATOM 2966 N N . THR A 1 363 ? 5.196 20.842 7.114 1.00 76.44 363 THR A N 1
ATOM 2967 C CA . THR A 1 363 ? 5.156 19.378 7.002 1.00 76.44 363 THR A CA 1
ATOM 2968 C C . THR A 1 363 ? 4.703 18.679 8.283 1.00 76.44 363 THR A C 1
ATOM 2970 O O . THR A 1 363 ? 4.353 17.500 8.226 1.00 76.44 363 THR A O 1
ATOM 2973 N N . VAL A 1 364 ? 4.711 19.364 9.434 1.00 80.81 364 VAL A N 1
ATOM 2974 C CA . VAL A 1 364 ? 4.428 18.757 10.744 1.00 80.81 364 VAL A CA 1
ATOM 2975 C C . VAL A 1 364 ? 3.036 19.177 11.227 1.00 80.81 364 VAL A C 1
ATOM 2977 O O . VAL A 1 364 ? 2.784 20.378 11.336 1.00 80.81 364 VAL A O 1
ATOM 2980 N N . PRO A 1 365 ? 2.135 18.228 11.543 1.00 85.69 365 PRO A N 1
ATOM 2981 C CA . PRO A 1 365 ? 0.835 18.567 12.109 1.00 85.69 365 PRO A CA 1
ATOM 2982 C C . PRO A 1 365 ? 0.969 19.119 13.534 1.00 85.69 365 PRO A C 1
ATOM 2984 O O . PRO A 1 365 ? 1.817 18.685 14.319 1.00 85.69 365 PRO A O 1
ATOM 2987 N N . LEU A 1 366 ? 0.075 20.036 13.892 1.00 89.00 366 LEU A N 1
ATOM 2988 C CA . LEU A 1 366 ? -0.215 20.405 15.271 1.00 89.00 366 LEU A CA 1
ATOM 2989 C C . LEU A 1 366 ? -1.113 19.341 15.898 1.00 89.00 366 LEU A C 1
ATOM 2991 O O . LEU A 1 366 ? -2.094 18.905 15.295 1.00 89.00 366 LEU A O 1
ATOM 2995 N N . GLN A 1 367 ? -0.763 18.937 17.117 1.00 91.06 367 GLN A N 1
ATOM 2996 C CA . GLN A 1 367 ? -1.407 17.835 17.821 1.00 91.06 367 GLN A CA 1
ATOM 2997 C C . GLN A 1 367 ? -1.884 18.285 19.197 1.00 91.06 367 GLN A C 1
ATOM 2999 O O . GLN A 1 367 ? -1.129 18.905 19.949 1.00 91.06 367 GLN A O 1
ATOM 3004 N N . PHE A 1 368 ? -3.121 17.935 19.536 1.00 93.88 368 PHE A N 1
ATOM 3005 C CA . PHE A 1 368 ? -3.752 18.260 20.814 1.00 93.88 368 PHE A CA 1
ATOM 3006 C C . PHE A 1 368 ? -4.261 16.981 21.463 1.00 93.88 368 PHE A C 1
ATOM 3008 O O . PHE A 1 368 ? -4.874 16.168 20.783 1.00 93.88 368 PHE A O 1
ATOM 3015 N N . LEU A 1 369 ? -4.036 16.820 22.767 1.00 95.75 369 LEU A N 1
ATOM 3016 C CA . LEU A 1 369 ? -4.623 15.752 23.576 1.00 95.75 369 LEU A CA 1
ATOM 3017 C C . LEU A 1 369 ? -5.459 16.399 24.680 1.00 95.75 369 LEU A C 1
ATOM 3019 O O . LEU A 1 369 ? -4.924 17.120 25.524 1.00 95.75 369 LEU A O 1
ATOM 3023 N N . LEU A 1 370 ? -6.770 16.185 24.634 1.00 97.25 370 LEU A N 1
ATOM 3024 C CA . LEU A 1 370 ? -7.749 16.901 25.444 1.00 97.25 370 LEU A CA 1
ATOM 3025 C C . LEU A 1 370 ? -8.553 15.907 26.294 1.00 97.25 370 LEU A C 1
ATOM 3027 O O . LEU A 1 370 ? -9.268 15.081 25.724 1.00 97.25 370 LEU A O 1
ATOM 3031 N N . PRO A 1 371 ? -8.485 15.968 27.635 1.00 97.69 371 PRO A N 1
ATOM 3032 C CA . PRO A 1 371 ? -9.320 15.128 28.485 1.00 97.69 371 PRO A CA 1
ATOM 3033 C C . PRO A 1 371 ? -10.796 15.524 28.360 1.00 97.69 371 PRO A C 1
ATOM 3035 O O . PRO A 1 371 ? -11.129 16.697 28.182 1.00 97.69 371 PRO A O 1
ATOM 3038 N N . CYS A 1 372 ? -11.691 14.550 28.490 1.00 96.75 372 CYS A N 1
ATOM 3039 C CA . CYS A 1 372 ? -13.135 14.745 28.434 1.00 96.75 372 CYS A CA 1
ATOM 3040 C C . CYS A 1 372 ? -13.862 13.820 29.424 1.00 96.75 372 CYS A C 1
ATOM 3042 O O . CYS A 1 372 ? -13.355 12.763 29.794 1.00 96.75 372 CYS A O 1
ATOM 3044 N N . THR A 1 373 ? -15.046 14.235 29.879 1.00 96.56 373 THR A N 1
ATOM 3045 C CA . THR A 1 373 ? -15.840 13.540 30.919 1.00 96.56 373 THR A CA 1
ATOM 3046 C C . THR A 1 373 ? -17.299 13.313 30.508 1.00 96.56 373 THR A C 1
ATOM 3048 O O . THR A 1 373 ? -18.142 12.944 31.325 1.00 96.56 373 THR A O 1
ATOM 3051 N N . ASN A 1 374 ? -17.612 13.553 29.234 1.00 96.44 374 ASN A N 1
ATOM 3052 C CA . ASN A 1 374 ? -18.968 13.586 28.695 1.00 96.44 374 ASN A CA 1
ATOM 3053 C C . ASN A 1 374 ? -19.072 12.808 27.370 1.00 96.44 374 ASN A C 1
ATOM 3055 O O . ASN A 1 374 ? -19.803 13.212 26.460 1.00 96.44 374 ASN A O 1
ATOM 3059 N N . LEU A 1 375 ? -18.320 11.707 27.247 1.00 98.12 375 LEU A N 1
ATOM 3060 C CA . LEU A 1 375 ? -18.477 10.748 26.154 1.00 98.12 375 LEU A CA 1
ATOM 3061 C C . LEU A 1 375 ? -19.811 10.004 26.277 1.00 98.12 375 LEU A C 1
ATOM 3063 O O . LEU A 1 375 ? -20.279 9.671 27.366 1.00 98.12 375 LEU A O 1
ATOM 3067 N N . ARG A 1 376 ? -20.446 9.769 25.131 1.00 97.31 376 ARG A N 1
ATOM 3068 C CA . ARG A 1 376 ? -21.757 9.121 24.995 1.00 97.31 376 ARG A CA 1
ATOM 3069 C C . ARG A 1 376 ? -21.732 8.152 23.817 1.00 97.31 376 ARG A C 1
ATOM 3071 O O . ARG A 1 376 ? -20.769 8.127 23.059 1.00 97.31 376 ARG A O 1
ATOM 3078 N N . GLU A 1 377 ? -22.792 7.373 23.616 1.00 95.88 377 GLU A N 1
ATOM 3079 C CA . GLU A 1 377 ? -22.900 6.545 22.403 1.00 95.88 377 GLU A CA 1
ATOM 3080 C C . GLU A 1 377 ? -22.952 7.398 21.125 1.00 95.88 377 GLU A C 1
ATOM 3082 O O . GLU A 1 377 ? -22.406 6.998 20.102 1.00 95.88 377 GLU A O 1
ATOM 3087 N N . GLU A 1 378 ? -23.538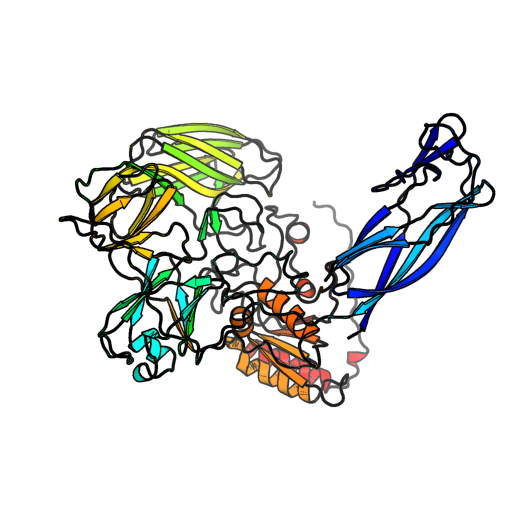 8.599 21.192 1.00 97.81 378 GLU A N 1
ATOM 3088 C CA . GLU A 1 378 ? -23.542 9.587 20.109 1.00 97.81 378 GLU A CA 1
ATOM 3089 C C . GLU A 1 378 ? -22.873 10.881 20.571 1.00 97.81 378 GLU A C 1
ATOM 3091 O O . GLU A 1 378 ? -23.282 11.480 21.568 1.00 97.81 378 GLU A O 1
ATOM 3096 N N . ASN A 1 379 ? -21.857 11.324 19.831 1.00 98.38 379 ASN A N 1
ATOM 3097 C CA . ASN A 1 379 ? -21.063 12.499 20.167 1.00 98.38 379 ASN A CA 1
ATOM 3098 C C . ASN A 1 379 ? -20.954 13.471 18.996 1.00 98.38 379 ASN A C 1
ATOM 3100 O O . ASN A 1 379 ? -21.095 13.088 17.834 1.00 98.38 379 ASN A O 1
ATOM 3104 N N . THR A 1 380 ? -20.645 14.727 19.307 1.00 98.44 380 THR A N 1
ATOM 3105 C CA . THR A 1 380 ? -20.269 15.760 18.336 1.00 98.44 380 THR A CA 1
ATOM 3106 C C . THR A 1 380 ? -18.969 16.428 18.779 1.00 98.44 380 THR A C 1
ATOM 3108 O O . THR A 1 380 ? -18.930 17.028 19.854 1.00 98.44 380 THR A O 1
ATOM 3111 N N . LEU A 1 381 ? -17.919 16.321 17.962 1.00 98.38 381 LEU A N 1
ATOM 3112 C CA . LEU A 1 381 ? -16.676 17.084 18.098 1.00 98.38 381 LEU A CA 1
ATOM 3113 C C . LEU A 1 381 ? -16.802 18.374 17.285 1.00 98.38 381 LEU A C 1
ATOM 3115 O O . LEU A 1 381 ? -17.165 18.311 16.108 1.00 98.38 381 LEU A O 1
ATOM 3119 N N . ARG A 1 382 ? -16.462 19.519 17.883 1.00 98.19 382 ARG A N 1
ATOM 3120 C CA . ARG A 1 382 ? -16.380 20.809 17.188 1.00 98.19 382 ARG A CA 1
ATOM 3121 C C . ARG A 1 382 ? -15.036 21.490 17.447 1.00 98.19 382 ARG A C 1
ATOM 3123 O O . ARG A 1 382 ? -14.615 21.609 18.597 1.00 98.19 382 ARG A O 1
ATOM 3130 N N . VAL A 1 383 ? -14.386 21.950 16.382 1.00 97.94 383 VAL A N 1
ATOM 3131 C CA . VAL A 1 383 ? -13.139 22.725 16.409 1.00 97.94 383 VAL A CA 1
ATOM 3132 C C . VAL A 1 383 ? -13.361 24.047 15.689 1.00 97.94 383 VAL A C 1
ATOM 3134 O O . VAL A 1 383 ? -13.881 24.074 14.576 1.00 97.94 383 VAL A O 1
ATOM 3137 N N . GLU A 1 384 ? -12.977 25.145 16.328 1.00 97.62 384 GLU A N 1
ATOM 3138 C CA . GLU A 1 384 ? -13.174 26.499 15.815 1.00 97.62 384 GLU A CA 1
ATOM 3139 C C . GLU A 1 384 ? -11.830 27.209 15.646 1.00 97.62 384 GLU A C 1
ATOM 3141 O O . GLU A 1 384 ? -11.046 27.254 16.593 1.00 97.62 384 GLU A O 1
ATOM 3146 N N . LEU A 1 385 ? -11.588 27.795 14.471 1.00 96.50 385 LEU A N 1
ATOM 3147 C CA . LEU A 1 385 ? -10.455 28.680 14.194 1.00 96.50 385 LEU A CA 1
ATOM 3148 C C . LEU A 1 385 ? -10.939 30.132 14.086 1.00 96.50 385 LEU A C 1
ATOM 3150 O O . LEU A 1 385 ? -11.749 30.445 13.215 1.00 96.50 385 LEU A O 1
ATOM 3154 N N . HIS A 1 386 ? -10.400 31.028 14.917 1.00 95.88 386 HIS A N 1
ATOM 3155 C CA . HIS A 1 386 ? -10.882 32.415 15.080 1.00 95.88 386 HIS A CA 1
ATOM 3156 C C . HIS A 1 386 ? -10.079 33.472 14.298 1.00 95.88 386 HIS A C 1
ATOM 3158 O O . HIS A 1 386 ? -10.121 34.660 14.618 1.00 95.88 386 HIS A O 1
ATOM 3164 N N . ASN A 1 387 ? -9.324 33.056 13.279 1.00 93.38 387 ASN A N 1
ATOM 3165 C CA . ASN A 1 387 ? -8.445 33.928 12.498 1.00 93.38 387 ASN A CA 1
ATOM 3166 C C . ASN A 1 387 ? -9.002 34.165 11.093 1.00 93.38 387 ASN A C 1
ATOM 3168 O O . ASN A 1 387 ? -8.762 33.358 10.202 1.00 93.38 387 ASN A O 1
ATOM 3172 N N . GLU A 1 388 ? -9.701 35.280 10.883 1.00 93.50 388 GLU A N 1
ATOM 3173 C CA . GLU A 1 388 ? -10.294 35.632 9.585 1.00 93.50 388 GLU A CA 1
ATOM 3174 C C . GLU A 1 388 ? -9.284 35.553 8.422 1.00 93.50 388 GLU A C 1
ATOM 3176 O O . GLU A 1 388 ? -8.145 36.016 8.524 1.00 93.50 388 GLU A O 1
ATOM 3181 N N . GLY A 1 389 ? -9.712 34.952 7.307 1.00 90.94 389 GLY A N 1
ATOM 3182 C CA . GLY A 1 389 ? -8.915 34.793 6.089 1.00 90.94 389 GLY A CA 1
ATOM 3183 C C . GLY A 1 389 ? -7.887 33.661 6.133 1.00 90.94 389 GLY A C 1
ATOM 3184 O O . GLY A 1 389 ? -7.200 33.439 5.140 1.00 90.94 389 GLY A O 1
ATOM 3185 N N . LYS A 1 390 ? -7.772 32.936 7.252 1.00 91.12 390 LYS A N 1
ATOM 3186 C CA . LYS A 1 390 ? -6.866 31.790 7.390 1.00 91.12 390 LYS A CA 1
ATOM 3187 C C . LYS A 1 390 ? -7.561 30.457 7.168 1.00 91.12 390 LYS A C 1
ATOM 3189 O O . LYS A 1 390 ? -8.745 30.317 7.468 1.00 91.12 390 LYS A O 1
ATOM 3194 N N . ILE A 1 391 ? -6.808 29.480 6.670 1.00 90.00 391 ILE A N 1
ATOM 3195 C CA . ILE A 1 391 ? -7.297 28.128 6.392 1.00 90.00 391 ILE A CA 1
ATOM 3196 C C . ILE A 1 391 ? -6.912 27.184 7.537 1.00 90.00 391 ILE A C 1
ATOM 3198 O O . ILE A 1 391 ? -5.754 27.120 7.950 1.00 90.00 391 ILE A O 1
ATOM 3202 N N . LEU A 1 392 ? -7.897 26.441 8.038 1.00 91.44 392 LEU A N 1
ATOM 3203 C CA . LEU A 1 392 ? -7.713 25.283 8.906 1.00 91.44 392 LEU A CA 1
ATOM 3204 C C . LEU A 1 392 ? -7.672 24.024 8.040 1.00 91.44 392 LEU A C 1
ATOM 3206 O O . LEU A 1 392 ? -8.675 23.722 7.403 1.00 91.44 392 LEU A O 1
ATOM 3210 N N . TYR A 1 393 ? -6.568 23.279 8.063 1.00 92.12 393 TYR A N 1
ATOM 3211 C CA . TYR A 1 393 ? -6.447 21.974 7.409 1.00 92.12 393 TYR A CA 1
ATOM 3212 C C . TYR A 1 393 ? -6.633 20.873 8.463 1.00 92.12 393 TYR A C 1
ATOM 3214 O O . TYR A 1 393 ? -5.692 20.530 9.179 1.00 92.12 393 TYR A O 1
ATOM 3222 N N . PHE A 1 394 ? -7.851 20.363 8.623 1.00 93.44 394 PHE A N 1
ATOM 3223 C CA . PHE A 1 394 ? -8.165 19.338 9.617 1.00 93.44 394 PHE A CA 1
ATOM 3224 C C . PHE A 1 394 ? -7.819 17.949 9.079 1.00 93.44 394 PHE A C 1
ATOM 3226 O O . PHE A 1 394 ? -8.320 17.558 8.028 1.00 93.44 394 PHE A O 1
ATOM 3233 N N . ASP A 1 395 ? -6.986 17.210 9.807 1.00 90.94 395 ASP A N 1
ATOM 3234 C CA . ASP A 1 395 ? -6.459 15.910 9.392 1.00 90.94 395 ASP A CA 1
ATOM 3235 C C . ASP A 1 395 ? -7.358 14.783 9.925 1.00 90.94 395 ASP A C 1
ATOM 3237 O O . ASP A 1 395 ? -8.253 14.317 9.228 1.00 90.94 395 ASP A O 1
ATOM 3241 N N . TYR A 1 396 ? -7.238 14.441 11.208 1.00 92.38 396 TYR A N 1
ATOM 3242 C CA . TYR A 1 396 ? -8.049 13.406 11.855 1.00 92.38 396 TYR A CA 1
ATOM 3243 C C . TYR A 1 396 ? -8.220 13.684 13.350 1.00 92.38 396 TYR A C 1
ATOM 3245 O O . TYR A 1 396 ? -7.573 14.564 13.930 1.00 92.38 396 TYR A O 1
ATOM 3253 N N . PHE A 1 397 ? -9.073 12.892 13.997 1.00 94.00 397 PHE A N 1
ATOM 3254 C CA . PHE A 1 397 ? -9.106 12.803 15.453 1.00 94.00 397 PHE A CA 1
ATOM 3255 C C . PHE A 1 397 ? -9.230 11.356 15.933 1.00 94.00 397 PHE A C 1
ATOM 3257 O O . PHE A 1 397 ? -9.746 10.485 15.238 1.00 94.00 397 PHE A O 1
ATOM 3264 N N . GLU A 1 398 ? -8.761 11.103 17.149 1.00 94.12 398 GLU A N 1
ATOM 3265 C CA . GLU A 1 398 ? -8.850 9.807 17.818 1.00 94.12 398 GLU A CA 1
ATOM 3266 C C . GLU A 1 398 ? -9.517 9.983 19.178 1.00 94.12 398 GLU A C 1
ATOM 3268 O O . GLU A 1 398 ? -9.353 11.008 19.840 1.00 94.12 398 GLU A O 1
ATOM 3273 N N . VAL A 1 399 ? -10.263 8.970 19.608 1.00 95.75 399 VAL A N 1
ATOM 3274 C CA . VAL A 1 399 ? -10.882 8.939 20.933 1.00 95.75 399 VAL A CA 1
ATOM 3275 C C . VAL A 1 399 ? -10.302 7.774 21.715 1.00 95.75 399 VAL A C 1
ATOM 3277 O O . VAL A 1 399 ? -10.510 6.615 21.351 1.00 95.75 399 V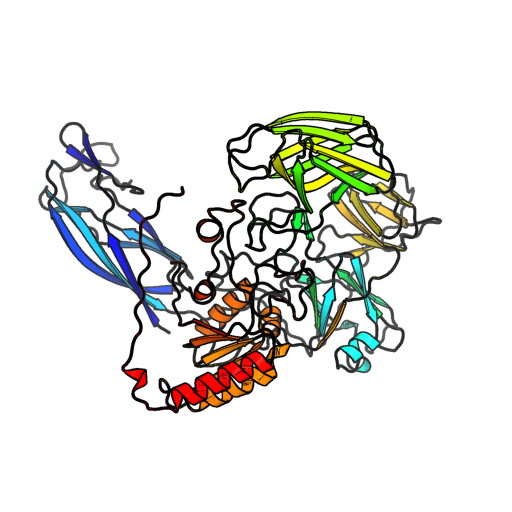AL A O 1
ATOM 3280 N N . TYR A 1 400 ? -9.591 8.091 22.792 1.00 94.94 400 TYR A N 1
ATOM 3281 C CA . TYR A 1 400 ? -9.055 7.148 23.765 1.00 94.94 400 TYR A CA 1
ATOM 3282 C C . TYR A 1 400 ? -10.042 7.044 24.921 1.00 94.94 400 TYR A C 1
ATOM 3284 O O . TYR A 1 400 ? -10.302 8.021 25.619 1.00 94.94 400 TYR A O 1
ATOM 3292 N N . TYR A 1 401 ? -10.631 5.872 25.119 1.00 95.50 401 TYR A N 1
ATOM 3293 C CA . TYR A 1 401 ? -11.707 5.699 26.089 1.00 95.50 401 TYR A CA 1
ATOM 3294 C C . TYR A 1 401 ? -11.738 4.269 26.612 1.00 95.50 401 TYR A C 1
ATOM 3296 O O . TYR A 1 401 ? -11.028 3.382 26.135 1.00 95.50 401 TYR A O 1
ATOM 3304 N N . THR A 1 402 ? -12.564 4.048 27.625 1.00 95.50 402 THR A N 1
ATOM 3305 C CA . THR A 1 402 ? -12.870 2.706 28.113 1.00 95.50 402 THR A CA 1
ATOM 3306 C C . THR A 1 402 ? -14.285 2.340 27.686 1.00 95.50 402 THR A C 1
ATOM 3308 O O . THR A 1 402 ? -15.174 3.186 27.727 1.00 95.50 402 THR A O 1
ATOM 3311 N N . LYS A 1 403 ? -14.509 1.091 27.277 1.00 94.19 403 LYS A N 1
ATOM 3312 C CA . LYS A 1 403 ? -15.830 0.576 26.894 1.00 94.19 403 LYS A CA 1
ATOM 3313 C C . LYS A 1 403 ? -16.190 -0.700 27.636 1.00 94.19 403 LYS A C 1
ATOM 3315 O O . LYS A 1 403 ? -15.309 -1.470 28.029 1.00 94.19 403 LYS A O 1
ATOM 3320 N N . HIS A 1 404 ? -17.483 -0.966 27.762 1.00 93.81 404 HIS A N 1
ATOM 3321 C CA . HIS A 1 404 ? -17.962 -2.279 28.190 1.00 93.81 404 HIS A CA 1
ATOM 3322 C C . HIS A 1 404 ? -17.790 -3.324 27.080 1.00 93.81 404 HIS A C 1
ATOM 3324 O O . HIS A 1 404 ? -17.713 -3.001 25.893 1.00 93.81 404 HIS A O 1
ATOM 3330 N N . GLY A 1 405 ? -17.747 -4.601 27.467 1.00 93.25 405 GLY A N 1
ATOM 3331 C CA . GLY A 1 405 ? -17.744 -5.739 26.549 1.00 93.25 405 GLY A CA 1
ATOM 3332 C C . GLY A 1 405 ? -19.055 -5.877 25.780 1.00 93.25 405 GLY A C 1
ATOM 3333 O O . GLY A 1 405 ? -19.848 -6.757 26.091 1.00 93.25 405 GLY A O 1
ATOM 3334 N N . LYS A 1 406 ? -19.281 -5.025 24.782 1.00 93.88 406 LYS A N 1
ATOM 3335 C CA . LYS A 1 406 ? -20.447 -5.057 23.899 1.00 93.88 406 LYS A CA 1
ATOM 3336 C C . LYS A 1 406 ? -20.008 -4.874 22.451 1.00 93.88 406 LYS A C 1
ATOM 3338 O O . LYS A 1 406 ? -19.086 -4.106 22.175 1.00 93.88 406 LYS A O 1
ATOM 3343 N N . ILE A 1 407 ? -20.672 -5.565 21.537 1.00 92.81 407 ILE A N 1
ATOM 3344 C CA . ILE A 1 407 ? -20.547 -5.358 20.093 1.00 92.81 407 ILE A CA 1
ATOM 3345 C C . ILE A 1 407 ? -21.922 -5.138 19.471 1.00 92.81 407 ILE A C 1
ATOM 3347 O O . ILE A 1 407 ? -22.930 -5.630 19.975 1.00 92.81 407 ILE A O 1
ATOM 3351 N N . GLU A 1 408 ? -21.950 -4.419 18.353 1.00 87.44 408 GLU A N 1
ATOM 3352 C CA . GLU A 1 408 ? -23.126 -4.376 17.478 1.00 87.44 408 GLU A CA 1
ATOM 3353 C C . GLU A 1 408 ? -23.013 -5.458 16.400 1.00 87.44 408 GLU A C 1
ATOM 3355 O O . GLU A 1 408 ? -23.826 -6.376 16.367 1.00 87.44 408 GLU A O 1
ATOM 3360 N N . LYS A 1 409 ? -21.957 -5.383 15.579 1.00 88.56 409 LYS A N 1
ATOM 3361 C CA . LYS A 1 409 ? -21.635 -6.358 14.523 1.00 88.56 409 LYS A CA 1
ATOM 3362 C C . LYS A 1 409 ? -20.283 -7.030 14.754 1.00 88.56 409 LYS A C 1
ATOM 3364 O O . LYS A 1 409 ? -20.136 -8.235 14.613 1.00 88.56 409 LYS A O 1
ATOM 3369 N N . GLU A 1 410 ? -19.278 -6.251 15.128 1.00 93.88 410 GLU A N 1
ATOM 3370 C CA . GLU A 1 410 ? -17.927 -6.748 15.362 1.00 93.88 410 GLU A CA 1
ATOM 3371 C C . GLU A 1 410 ? -17.184 -5.851 16.351 1.00 93.88 410 GLU A C 1
ATOM 3373 O O . GLU A 1 410 ? -17.610 -4.727 16.628 1.00 93.88 410 GLU A O 1
ATOM 3378 N N . GLY A 1 411 ? -16.082 -6.343 16.913 1.00 92.56 411 GLY A N 1
ATOM 3379 C CA . GLY A 1 411 ? -15.282 -5.547 17.833 1.00 92.56 411 GLY A CA 1
ATOM 3380 C C . GLY A 1 411 ? -13.949 -6.173 18.213 1.00 92.56 411 GLY A C 1
ATOM 3381 O O . GLY A 1 411 ? -13.804 -7.393 18.304 1.00 92.56 411 GLY A O 1
ATOM 3382 N N . PHE A 1 412 ? -12.979 -5.300 18.480 1.00 93.25 412 PHE A N 1
ATOM 3383 C CA . PHE A 1 412 ? -11.685 -5.672 19.037 1.00 93.25 412 PHE A CA 1
ATOM 3384 C C . PHE A 1 412 ? -11.652 -5.456 20.547 1.00 93.25 412 PHE A C 1
ATOM 3386 O O . PHE A 1 412 ? -12.169 -4.459 21.062 1.00 93.25 412 PHE A O 1
ATOM 3393 N N . PHE A 1 413 ? -10.987 -6.382 21.236 1.00 94.19 413 PHE A N 1
ATOM 3394 C CA . PHE A 1 413 ? -10.837 -6.385 22.686 1.00 94.19 413 PHE A CA 1
ATOM 3395 C C . PHE A 1 413 ? -9.394 -6.705 23.062 1.00 94.19 413 PHE A C 1
ATOM 3397 O O . PHE A 1 413 ? -8.883 -7.789 22.767 1.00 94.19 413 PHE A O 1
ATOM 3404 N N . ARG A 1 414 ? -8.724 -5.764 23.733 1.00 92.44 414 ARG A N 1
ATOM 3405 C CA . ARG A 1 414 ? -7.373 -5.967 24.263 1.00 92.44 414 ARG A CA 1
ATOM 3406 C C . ARG A 1 414 ? -7.442 -6.343 25.738 1.00 92.44 414 ARG A C 1
ATOM 3408 O O . ARG A 1 414 ? -8.009 -5.619 26.549 1.00 92.44 414 ARG A O 1
ATOM 3415 N N . ALA A 1 415 ? -6.831 -7.467 26.091 1.00 90.31 415 ALA A N 1
ATOM 3416 C CA . ALA A 1 415 ? -6.793 -7.947 27.463 1.00 90.31 415 ALA A CA 1
ATOM 3417 C C . ALA A 1 415 ? -5.782 -7.165 28.307 1.00 90.31 415 ALA A C 1
ATOM 3419 O O . ALA A 1 415 ? -4.574 -7.380 28.191 1.00 90.31 415 ALA A O 1
ATOM 3420 N N . SER A 1 416 ? -6.278 -6.302 29.194 1.00 87.00 416 SER A N 1
ATOM 3421 C CA . SER A 1 416 ? -5.474 -5.665 30.248 1.00 87.00 416 SER A CA 1
ATOM 3422 C C . SER A 1 416 ? -5.121 -6.631 31.386 1.00 87.00 416 SER A C 1
ATOM 3424 O O . SER A 1 416 ? -4.136 -6.423 32.083 1.00 87.00 416 SER A O 1
ATOM 3426 N N . ALA A 1 417 ? -5.898 -7.703 31.554 1.00 88.81 417 ALA A N 1
ATOM 3427 C CA . ALA A 1 417 ? -5.667 -8.779 32.510 1.00 88.81 417 ALA A CA 1
ATOM 3428 C C . ALA A 1 417 ? -6.219 -10.108 31.966 1.00 88.81 417 ALA A C 1
ATOM 3430 O O . ALA A 1 417 ? -6.995 -10.135 31.008 1.00 88.81 417 ALA A O 1
ATOM 3431 N N . GLY A 1 418 ? -5.821 -11.226 32.575 1.00 91.00 418 GLY A N 1
ATOM 3432 C CA . GLY A 1 418 ? -6.436 -12.528 32.307 1.00 91.00 418 GLY A CA 1
ATOM 3433 C C . GLY A 1 418 ? -7.761 -12.709 33.054 1.00 91.00 418 GLY A C 1
ATOM 3434 O O . GLY A 1 418 ? -7.926 -12.198 34.162 1.00 91.00 418 GLY A O 1
ATOM 3435 N N . GLY A 1 419 ? -8.692 -13.474 32.483 1.00 92.94 419 GLY A N 1
ATOM 3436 C CA . GLY A 1 419 ? -9.969 -13.758 33.138 1.00 92.94 419 GLY A CA 1
ATOM 3437 C C . GLY A 1 419 ? -11.037 -14.344 32.224 1.00 92.94 419 GLY A C 1
ATOM 3438 O O . GLY A 1 419 ? -10.888 -14.381 31.007 1.00 92.94 419 GLY A O 1
ATOM 3439 N N . ASP A 1 420 ? -12.115 -14.810 32.843 1.00 94.62 420 ASP A N 1
ATOM 3440 C CA . ASP A 1 420 ? -13.312 -15.297 32.163 1.00 94.62 420 ASP A CA 1
ATOM 3441 C C . ASP A 1 420 ? -14.212 -14.096 31.833 1.00 94.62 420 ASP A C 1
ATOM 3443 O O . ASP A 1 420 ? -14.728 -13.444 32.745 1.00 94.62 420 ASP A O 1
ATOM 3447 N N . VAL A 1 421 ? -14.412 -13.803 30.548 1.00 94.88 421 VAL A N 1
ATOM 3448 C CA . VAL A 1 421 ? -15.172 -12.634 30.085 1.00 94.88 421 VAL A CA 1
ATOM 3449 C C . VAL A 1 421 ? -16.457 -13.035 29.376 1.00 94.88 421 VAL A C 1
ATOM 3451 O O . VAL A 1 421 ? -16.513 -14.108 28.774 1.00 94.88 421 VAL A O 1
ATOM 3454 N N . LYS A 1 422 ? -17.463 -12.160 29.410 1.00 93.75 422 LYS A N 1
ATOM 3455 C CA . LYS A 1 422 ? -18.580 -12.148 28.456 1.00 93.75 422 LYS A CA 1
ATOM 3456 C C . LYS A 1 422 ? -18.546 -10.862 27.628 1.00 93.75 422 LYS A C 1
ATOM 3458 O O . LYS A 1 422 ? -18.195 -9.804 28.147 1.00 93.75 422 LYS A O 1
ATOM 3463 N N . ILE A 1 423 ? -18.901 -10.982 26.356 1.00 95.31 423 ILE A N 1
ATOM 3464 C CA . ILE A 1 423 ? -19.112 -9.884 25.419 1.00 95.31 423 ILE A CA 1
ATOM 3465 C C . ILE A 1 423 ? -20.560 -9.983 24.938 1.00 95.31 423 ILE A C 1
ATOM 3467 O O . ILE A 1 423 ? -20.952 -11.002 24.369 1.00 95.31 423 ILE A O 1
ATOM 3471 N N . GLU A 1 424 ? -21.349 -8.948 25.196 1.00 95.06 424 GLU A N 1
ATOM 3472 C CA . GLU A 1 424 ? -22.764 -8.871 24.835 1.00 95.06 424 GLU A CA 1
ATOM 3473 C C . GLU A 1 424 ? -22.937 -8.456 23.365 1.00 95.06 424 GLU A C 1
ATOM 3475 O O . GLU A 1 424 ? -22.184 -7.626 22.852 1.00 95.06 424 GLU A O 1
ATOM 3480 N N . GLY A 1 425 ? -23.931 -9.017 22.676 1.00 91.56 425 GLY A N 1
ATOM 3481 C CA . GLY A 1 425 ? -24.250 -8.692 21.280 1.00 91.56 425 GLY A CA 1
ATOM 3482 C C . GLY A 1 425 ? -24.485 -9.933 20.419 1.00 91.56 425 GLY A C 1
ATOM 3483 O O . GLY A 1 425 ? -24.707 -11.020 20.942 1.00 91.56 425 GLY A O 1
ATOM 3484 N N . ASN A 1 426 ? -24.416 -9.775 19.096 1.00 87.31 426 ASN A N 1
ATOM 3485 C CA . ASN A 1 426 ? -24.690 -10.853 18.133 1.00 87.31 426 ASN A CA 1
ATOM 3486 C C . ASN A 1 426 ? -23.451 -11.687 17.752 1.00 87.31 426 ASN A C 1
ATOM 3488 O O . ASN A 1 426 ? -23.490 -12.475 16.814 1.00 87.31 426 ASN A O 1
ATOM 3492 N N . GLY A 1 427 ? -22.328 -11.517 18.453 1.00 86.81 427 GLY A N 1
ATOM 3493 C CA . GLY A 1 427 ? -21.095 -12.233 18.127 1.00 86.81 427 GLY A CA 1
ATOM 3494 C C . GLY A 1 427 ? -21.271 -13.746 18.163 1.00 86.81 427 GLY A C 1
ATOM 3495 O O . GLY A 1 427 ? -21.863 -14.285 19.096 1.00 86.81 427 GLY A O 1
ATOM 3496 N N . SER A 1 428 ? -20.700 -14.427 17.175 1.00 90.50 428 SER A N 1
ATOM 3497 C CA . SER A 1 428 ? -20.692 -15.892 17.074 1.00 90.50 428 SER A CA 1
ATOM 3498 C C . SER A 1 428 ? -19.288 -16.463 16.877 1.00 90.50 428 SER A C 1
ATOM 3500 O O . SER A 1 428 ? -19.025 -17.597 17.274 1.00 90.50 428 SER A O 1
ATOM 3502 N N . LEU A 1 429 ? -18.364 -15.666 16.337 1.00 95.31 429 LEU A N 1
ATOM 3503 C CA . LEU A 1 429 ? -16.979 -16.055 16.085 1.00 95.31 429 LEU A CA 1
ATOM 3504 C C . LEU A 1 429 ? -16.032 -15.243 16.961 1.00 95.31 429 LEU A C 1
ATOM 3506 O O . LEU A 1 429 ? -16.194 -14.031 17.108 1.00 95.31 429 LEU A O 1
ATOM 3510 N N . VAL A 1 430 ? -15.014 -15.905 17.516 1.00 97.56 430 VAL A N 1
ATOM 3511 C CA . VAL A 1 430 ? -13.965 -15.253 18.309 1.00 97.56 430 VAL A CA 1
ATOM 3512 C C . VAL A 1 430 ? -12.603 -15.725 17.827 1.00 97.56 430 VAL A C 1
ATOM 3514 O O . VAL A 1 430 ? -12.327 -16.921 17.830 1.00 97.56 430 VAL A O 1
ATOM 3517 N N . PHE A 1 431 ? -11.733 -14.790 17.461 1.00 98.25 431 PHE A N 1
ATOM 3518 C CA . PHE A 1 431 ? -10.359 -15.062 17.049 1.00 98.25 431 PHE A CA 1
ATOM 3519 C C . PHE A 1 431 ? -9.370 -14.400 18.005 1.00 98.25 431 PHE A C 1
ATOM 3521 O O . PHE A 1 431 ? -9.555 -13.254 18.416 1.00 98.25 431 PHE A O 1
ATOM 3528 N N . ASP A 1 432 ? -8.294 -15.108 18.340 1.00 98.00 432 ASP A N 1
ATOM 3529 C CA . ASP A 1 432 ? -7.085 -14.495 18.888 1.00 98.00 432 ASP A CA 1
ATOM 3530 C C . ASP A 1 432 ? -6.289 -13.897 17.729 1.00 98.00 432 ASP A C 1
ATOM 3532 O O . ASP A 1 432 ? -5.753 -14.629 16.901 1.00 98.00 432 ASP A O 1
ATOM 3536 N N . VAL A 1 433 ? -6.236 -12.569 17.675 1.00 97.06 433 VAL A N 1
ATOM 3537 C CA . VAL A 1 433 ? -5.608 -11.771 16.609 1.00 97.06 433 VAL A CA 1
ATOM 3538 C C . VAL A 1 433 ? -4.389 -11.017 17.143 1.00 97.06 433 VAL A C 1
ATOM 3540 O O . VAL A 1 433 ? -4.046 -9.931 16.678 1.00 97.06 433 VAL A O 1
ATOM 3543 N N . THR A 1 434 ? -3.749 -11.562 18.184 1.00 95.62 434 THR A N 1
ATOM 3544 C CA . THR A 1 434 ? -2.519 -10.983 18.744 1.00 95.62 434 THR A CA 1
ATOM 3545 C C . THR A 1 434 ? -1.407 -10.933 17.691 1.00 95.62 434 THR A C 1
ATOM 3547 O O . THR A 1 434 ? -0.699 -9.933 17.604 1.00 95.62 434 THR A O 1
ATOM 3550 N N . ASP A 1 435 ? -1.288 -11.989 16.882 1.00 95.38 435 ASP A N 1
ATOM 3551 C CA . ASP A 1 435 ? -0.603 -11.966 15.589 1.00 95.38 435 ASP A CA 1
ATOM 3552 C C . ASP A 1 435 ? -1.681 -12.070 14.499 1.00 95.38 435 ASP A C 1
ATOM 3554 O O . ASP A 1 435 ? -2.252 -13.150 14.321 1.00 95.38 435 ASP A O 1
ATOM 3558 N N . PRO A 1 436 ? -2.016 -10.975 13.798 1.00 94.31 436 PRO A N 1
ATOM 3559 C CA . PRO A 1 436 ? -3.140 -10.972 12.868 1.00 94.31 436 PRO A CA 1
ATOM 3560 C C . PRO A 1 436 ? -2.912 -11.862 11.637 1.00 94.31 436 PRO A C 1
ATOM 3562 O O . PRO A 1 436 ? -3.875 -12.342 11.046 1.00 94.31 436 PRO A O 1
ATOM 3565 N N . PHE A 1 437 ? -1.657 -12.153 11.273 1.00 95.81 437 PHE A N 1
ATOM 3566 C CA . PHE A 1 437 ? -1.336 -13.081 10.182 1.00 95.81 437 PHE A CA 1
ATOM 3567 C C . PHE A 1 437 ? -1.256 -14.544 10.644 1.00 95.81 437 PHE A C 1
ATOM 3569 O O . PHE A 1 437 ? -1.071 -15.446 9.825 1.00 95.81 437 PHE A O 1
ATOM 3576 N N . HIS A 1 438 ? -1.422 -14.792 11.945 1.00 97.00 438 HIS A N 1
ATOM 3577 C CA . HIS A 1 438 ? -1.530 -16.118 12.544 1.00 97.00 438 HIS A CA 1
ATOM 3578 C C . HIS A 1 438 ? -2.720 -16.194 13.514 1.00 97.00 438 HIS A C 1
ATOM 3580 O O . HIS A 1 438 ? -2.608 -16.696 14.635 1.00 97.00 438 HIS A O 1
ATOM 3586 N N . ALA A 1 439 ? -3.866 -15.670 13.079 1.00 98.06 439 ALA A N 1
ATOM 3587 C CA . ALA A 1 439 ? -5.076 -15.638 13.884 1.00 98.06 439 ALA A CA 1
ATOM 3588 C C . ALA A 1 439 ? -5.680 -17.041 14.058 1.00 98.06 439 ALA A C 1
ATOM 3590 O O . ALA A 1 439 ? -5.823 -17.788 13.090 1.00 98.06 439 ALA A O 1
ATOM 3591 N N . LEU A 1 440 ? -6.061 -17.393 15.288 1.00 98.12 440 LEU A N 1
ATOM 3592 C CA . LEU A 1 440 ? -6.650 -18.697 15.612 1.00 98.12 440 LEU A CA 1
ATOM 3593 C C . LEU A 1 440 ? -8.043 -18.531 16.220 1.00 98.12 440 LEU A C 1
ATOM 3595 O O . LEU A 1 440 ? -8.235 -17.739 17.144 1.00 98.12 440 LEU A O 1
ATOM 3599 N N . GLU A 1 441 ? -8.995 -19.322 15.737 1.00 98.00 441 GLU A N 1
ATOM 3600 C CA . GLU A 1 441 ? -10.368 -19.358 16.231 1.00 98.00 441 GLU A CA 1
ATOM 3601 C C . GLU A 1 441 ? -10.435 -19.983 17.634 1.00 98.00 441 GLU A C 1
ATOM 3603 O O . GLU A 1 441 ? -9.782 -20.989 17.945 1.00 98.00 441 GLU A O 1
ATOM 3608 N N . LEU A 1 442 ? -11.265 -19.397 18.492 1.00 97.81 442 LEU A N 1
ATOM 3609 C CA . LEU A 1 442 ? -11.633 -19.939 19.789 1.00 97.81 442 LEU A CA 1
ATOM 3610 C C . LEU A 1 442 ? -12.899 -20.793 19.668 1.00 97.81 442 LEU A C 1
ATOM 3612 O O . LEU A 1 442 ? -13.848 -20.438 18.982 1.00 97.81 442 LEU A O 1
ATOM 3616 N N . SER A 1 443 ? -12.944 -21.898 20.411 1.00 95.94 443 SER A N 1
ATOM 3617 C CA . SER A 1 443 ? -14.120 -22.776 20.496 1.00 95.94 443 SER A CA 1
ATOM 3618 C C . SER A 1 443 ? -14.704 -22.821 21.907 1.00 95.94 443 SER A C 1
ATOM 3620 O O . SER A 1 443 ? -14.007 -22.569 22.896 1.00 95.94 443 SER A O 1
ATOM 3622 N N . GLY A 1 444 ? -15.989 -23.176 22.008 1.00 93.94 444 GLY A N 1
ATOM 3623 C CA . GLY A 1 444 ? -16.716 -23.218 23.281 1.00 93.94 444 GLY A CA 1
ATOM 3624 C C . GLY A 1 444 ? -17.032 -21.830 23.837 1.00 93.94 444 GLY A C 1
ATOM 3625 O O . GLY A 1 444 ? -17.017 -21.660 25.055 1.00 93.94 444 GLY A O 1
ATOM 3626 N N . VAL A 1 445 ? -17.266 -20.863 22.943 1.00 94.75 445 VAL A N 1
ATOM 3627 C CA . VAL A 1 445 ? -17.448 -19.442 23.273 1.00 94.75 445 VAL A CA 1
ATOM 3628 C C . VAL A 1 445 ? -18.908 -19.009 23.423 1.00 94.75 445 VAL A C 1
ATOM 3630 O O . VAL A 1 445 ? -19.184 -17.830 23.581 1.00 94.75 445 VAL A O 1
ATOM 3633 N N . GLU A 1 446 ? -19.855 -19.939 23.361 1.00 90.00 446 GLU A N 1
ATOM 3634 C CA . GLU A 1 446 ? -21.290 -19.639 23.361 1.00 90.00 446 GLU A CA 1
ATOM 3635 C C . GLU A 1 446 ? -21.759 -18.986 24.673 1.00 90.00 446 GLU A C 1
ATOM 3637 O O . GLU A 1 446 ? -21.386 -19.413 25.772 1.00 90.00 446 GLU A O 1
ATOM 3642 N N . TYR A 1 447 ? -22.618 -17.971 24.561 1.00 88.81 447 TYR A N 1
ATOM 3643 C CA . TYR A 1 447 ? -23.303 -17.324 25.677 1.00 88.81 447 TYR A CA 1
ATOM 3644 C C . TYR A 1 447 ? -24.716 -16.890 25.245 1.00 88.81 447 TYR A C 1
ATOM 3646 O O . TYR A 1 447 ? -24.945 -16.609 24.075 1.00 88.81 447 TYR A O 1
ATOM 3654 N N . GLU A 1 448 ? -25.683 -16.846 26.170 1.00 84.88 448 GLU A N 1
ATOM 3655 C CA . GLU A 1 448 ? -27.116 -16.659 25.845 1.00 84.88 448 GLU A CA 1
ATOM 3656 C C . GLU A 1 448 ? -27.399 -15.397 25.004 1.00 84.88 448 GLU A C 1
ATOM 3658 O O . GLU A 1 448 ? -28.267 -15.411 24.131 1.00 84.88 448 GLU A O 1
ATOM 3663 N N . HIS A 1 449 ? -26.627 -14.328 25.227 1.00 87.06 449 HIS A N 1
ATOM 3664 C CA . HIS A 1 449 ? -26.729 -13.049 24.515 1.00 87.06 449 HIS A CA 1
ATOM 3665 C C . HIS A 1 449 ? -25.355 -12.527 24.053 1.00 87.06 449 HIS A C 1
ATOM 3667 O O . HIS A 1 449 ? -25.018 -11.363 24.279 1.00 87.06 449 HIS A O 1
ATOM 3673 N N . GLY A 1 450 ? -24.536 -13.407 23.468 1.00 91.75 450 GLY A N 1
ATOM 3674 C CA . GLY A 1 450 ? -23.254 -13.055 22.853 1.00 91.75 450 GLY A CA 1
ATOM 3675 C C . GLY A 1 450 ? -22.220 -14.165 22.979 1.00 91.75 450 GLY A C 1
ATOM 3676 O O . GLY A 1 450 ? -22.536 -15.343 22.820 1.00 91.75 450 GLY A O 1
ATOM 3677 N N . VAL A 1 451 ? -20.983 -13.798 23.313 1.00 95.06 451 VAL A N 1
ATOM 3678 C CA . VAL A 1 451 ? -19.887 -14.761 23.494 1.00 95.06 451 VAL A CA 1
ATOM 3679 C C . VAL A 1 451 ? -19.269 -14.667 24.879 1.00 95.06 451 VAL A C 1
ATOM 3681 O O . VAL A 1 451 ? -19.251 -13.612 25.508 1.00 95.06 451 VAL A O 1
ATOM 3684 N N . CYS A 1 452 ? -18.702 -15.766 25.360 1.00 95.50 452 CYS A N 1
ATOM 3685 C CA . CYS A 1 452 ? -17.879 -15.788 26.555 1.00 95.50 452 CYS A CA 1
ATOM 3686 C C . CYS A 1 452 ? -16.599 -16.590 26.318 1.00 95.50 452 CYS A C 1
ATOM 3688 O O . CYS A 1 452 ? -16.619 -17.641 25.693 1.00 95.50 452 CYS A O 1
ATOM 3690 N N . PHE A 1 453 ? -15.456 -16.108 26.797 1.00 96.12 453 PHE A N 1
ATOM 3691 C CA . PHE A 1 453 ? -14.182 -16.800 26.591 1.00 96.12 453 PHE A CA 1
ATOM 3692 C C . PHE A 1 453 ? -13.157 -16.464 27.674 1.00 96.12 453 PHE A C 1
ATOM 3694 O O . PHE A 1 453 ? -13.334 -15.548 28.477 1.00 96.12 453 PHE A O 1
ATOM 3701 N N . LYS A 1 454 ? -12.074 -17.241 27.733 1.00 95.56 454 LYS A N 1
ATOM 3702 C CA . LYS A 1 454 ? -10.937 -16.977 28.619 1.00 95.56 454 LYS A CA 1
ATOM 3703 C C . LYS A 1 454 ? -9.938 -16.050 27.946 1.00 95.56 454 LYS A C 1
ATOM 3705 O O . LYS A 1 454 ? -9.276 -16.431 26.981 1.00 95.56 454 LYS A O 1
ATOM 3710 N N . MET A 1 455 ? -9.778 -14.861 28.505 1.00 94.19 455 MET A N 1
ATOM 3711 C CA . MET A 1 455 ? -8.762 -13.901 28.105 1.00 94.19 455 MET A CA 1
ATOM 3712 C C . MET A 1 455 ? -7.432 -14.183 28.798 1.00 94.19 455 MET A C 1
ATOM 3714 O O . MET A 1 455 ? -7.366 -14.644 29.941 1.00 94.19 455 MET A O 1
ATOM 3718 N N . LYS A 1 456 ? -6.354 -13.844 28.100 1.00 94.44 456 LYS A N 1
ATOM 3719 C CA . LYS A 1 456 ? -4.980 -13.828 28.605 1.00 94.44 456 LYS A CA 1
ATOM 3720 C C . LYS A 1 456 ? -4.431 -12.424 28.442 1.00 94.44 456 LYS A C 1
ATOM 3722 O O . LYS A 1 456 ? -4.584 -11.852 27.366 1.00 94.44 456 LYS A O 1
ATOM 3727 N N . GLU A 1 457 ? -3.794 -11.913 29.488 1.00 93.88 457 GLU A N 1
ATOM 3728 C CA . GLU A 1 457 ? -3.173 -10.589 29.506 1.00 93.88 457 GLU A CA 1
ATOM 3729 C C . GLU A 1 457 ? -2.274 -10.362 28.281 1.00 93.88 457 GLU A C 1
ATOM 3731 O O . GLU A 1 457 ? -1.557 -11.265 27.839 1.00 93.88 457 GLU A O 1
ATOM 3736 N N . GLY A 1 458 ? -2.349 -9.159 27.711 1.00 91.31 458 GLY A N 1
ATOM 3737 C CA . GLY A 1 458 ? -1.555 -8.741 26.558 1.00 91.31 458 GLY A CA 1
ATOM 3738 C C . GLY A 1 458 ? -2.064 -9.240 25.203 1.00 91.31 458 GLY A C 1
ATOM 3739 O O . GLY A 1 458 ? -1.558 -8.781 24.181 1.00 91.31 458 GLY A O 1
ATOM 3740 N N . ARG A 1 459 ? -3.065 -10.129 25.164 1.00 94.94 459 ARG A N 1
ATOM 3741 C CA . ARG A 1 459 ? -3.649 -10.626 23.909 1.00 94.94 459 ARG A CA 1
ATOM 3742 C C . ARG A 1 459 ? -4.723 -9.702 23.342 1.00 94.94 459 ARG A C 1
ATOM 3744 O O . ARG A 1 459 ? -5.386 -8.974 24.087 1.00 94.94 459 ARG A O 1
ATOM 3751 N N . LYS A 1 460 ? -4.907 -9.765 22.024 1.00 95.25 460 LYS A N 1
ATOM 3752 C CA . LYS A 1 460 ? -5.956 -9.060 21.278 1.00 95.25 460 LYS A CA 1
ATOM 3753 C C . LYS A 1 460 ? -6.933 -10.083 20.706 1.00 95.25 460 LYS A C 1
ATOM 3755 O O . LYS A 1 460 ? -6.509 -11.053 20.087 1.00 95.25 460 LYS A O 1
ATOM 3760 N N . TYR A 1 461 ? -8.223 -9.853 20.905 1.00 96.62 461 TYR A N 1
ATOM 3761 C CA . TYR A 1 461 ? -9.291 -10.699 20.383 1.00 96.62 461 TYR A CA 1
ATOM 3762 C C . TYR A 1 461 ? -10.170 -9.903 19.427 1.00 96.62 461 TYR A C 1
ATOM 3764 O O . TYR A 1 461 ? -10.390 -8.708 19.641 1.00 96.62 461 TYR A O 1
ATOM 3772 N N . TYR A 1 462 ? -10.667 -10.573 18.397 1.00 97.00 462 TYR A N 1
ATOM 3773 C CA . TYR A 1 462 ? -11.675 -10.060 17.480 1.00 97.00 462 TYR A CA 1
ATOM 3774 C C . TYR A 1 462 ? -12.932 -10.914 17.612 1.00 97.00 462 TYR A C 1
ATOM 3776 O O . TYR A 1 462 ? -12.848 -12.143 17.593 1.00 97.00 462 TYR A O 1
ATOM 3784 N N . VAL A 1 463 ? -14.077 -10.261 17.787 1.00 96.88 463 VAL A N 1
ATOM 3785 C CA . VAL A 1 463 ? -15.395 -10.899 17.860 1.00 96.88 463 VAL A CA 1
ATOM 3786 C C . VAL A 1 463 ? -16.209 -10.439 16.658 1.00 96.88 463 VAL A C 1
ATOM 3788 O O . VAL A 1 463 ? -16.266 -9.236 16.407 1.00 96.88 463 VAL A O 1
ATOM 3791 N N . ALA A 1 464 ? -16.836 -11.375 15.947 1.00 96.06 464 ALA A N 1
ATOM 3792 C CA . ALA A 1 464 ? -17.601 -11.107 14.728 1.00 96.06 464 ALA A CA 1
ATOM 3793 C C . ALA A 1 464 ? -18.999 -11.747 14.762 1.00 96.06 464 ALA A C 1
ATOM 3795 O O . ALA A 1 464 ? -19.171 -12.871 15.245 1.00 96.06 464 ALA A O 1
ATOM 3796 N N . ASP A 1 465 ? -19.979 -11.031 14.212 1.00 93.00 465 ASP A N 1
ATOM 3797 C CA . ASP A 1 465 ? -21.329 -11.489 13.869 1.00 93.00 465 ASP A CA 1
ATOM 3798 C C . ASP A 1 465 ? -21.364 -11.929 12.391 1.00 93.00 465 ASP A C 1
ATOM 3800 O O . ASP A 1 465 ? -21.841 -11.211 11.510 1.00 93.00 465 ASP A O 1
ATOM 3804 N N . GLY A 1 466 ? -20.765 -13.091 12.109 1.00 92.56 466 GLY A N 1
ATOM 3805 C CA . GLY A 1 466 ? -20.744 -13.702 10.775 1.00 92.56 466 GLY A CA 1
ATOM 3806 C C . GLY A 1 466 ? -19.512 -13.384 9.920 1.00 92.56 466 GLY A C 1
ATOM 3807 O O . GLY A 1 466 ? -18.445 -13.037 10.429 1.00 92.56 466 GLY A O 1
ATOM 3808 N N . PHE A 1 467 ? -19.668 -13.571 8.606 1.00 96.06 467 PHE A N 1
ATOM 3809 C CA . PHE A 1 467 ? -18.595 -13.497 7.611 1.00 96.06 467 PHE A CA 1
ATOM 3810 C C . PHE A 1 467 ? -18.715 -12.255 6.718 1.00 96.06 467 PHE A C 1
ATOM 3812 O O . PHE A 1 467 ? -19.814 -11.766 6.447 1.00 96.06 467 PHE A O 1
ATOM 3819 N N . LYS A 1 468 ? -17.571 -11.765 6.235 1.00 96.38 468 LYS A N 1
ATOM 3820 C CA . LYS A 1 468 ? -17.452 -10.783 5.153 1.00 96.38 468 LYS A CA 1
ATOM 3821 C C . LYS A 1 468 ? -17.229 -11.505 3.820 1.00 96.38 468 LYS A C 1
ATOM 3823 O O . LYS A 1 468 ? -16.657 -12.594 3.781 1.00 96.38 468 LYS A O 1
ATOM 3828 N N . GLU A 1 469 ? -17.661 -10.863 2.742 1.00 95.69 469 GLU A N 1
ATOM 3829 C CA . GLU A 1 469 ? -17.471 -11.344 1.371 1.00 95.69 469 GLU A CA 1
ATOM 3830 C C . GLU A 1 469 ? -16.264 -10.638 0.734 1.00 95.69 469 GLU A C 1
ATOM 3832 O O . GLU A 1 469 ? -16.102 -9.425 0.923 1.00 95.69 469 GLU A O 1
ATOM 3837 N N . PRO A 1 470 ? -15.400 -11.350 -0.008 1.00 96.75 470 PRO A N 1
ATOM 3838 C CA . PRO A 1 470 ? -14.274 -10.735 -0.701 1.00 96.75 470 PRO A CA 1
ATOM 3839 C C . PRO A 1 470 ? -14.759 -9.804 -1.819 1.00 96.75 470 PRO A C 1
ATOM 3841 O O . PRO A 1 470 ? -15.735 -10.083 -2.514 1.00 96.75 470 PRO A O 1
ATOM 3844 N N . VAL A 1 471 ? -14.030 -8.713 -2.059 1.00 95.88 471 VAL A N 1
ATOM 3845 C CA . VAL A 1 471 ? -14.364 -7.771 -3.147 1.00 95.88 471 VAL A CA 1
ATOM 3846 C C . VAL A 1 471 ? -13.969 -8.276 -4.530 1.00 95.88 471 VAL A C 1
ATOM 3848 O O . VAL A 1 471 ? -14.419 -7.745 -5.544 1.00 95.88 471 VAL A O 1
ATOM 3851 N N . GLY A 1 472 ? -13.133 -9.311 -4.590 1.00 95.19 472 GLY A N 1
ATOM 3852 C CA . GLY A 1 472 ? -12.780 -9.972 -5.835 1.00 95.19 472 GLY A CA 1
ATOM 3853 C C . GLY A 1 472 ? -12.073 -11.295 -5.594 1.00 95.19 472 GLY A C 1
ATOM 3854 O O . GLY A 1 472 ? -11.194 -11.385 -4.737 1.00 95.19 472 GLY A O 1
ATOM 3855 N N . VAL A 1 473 ? -12.436 -12.299 -6.388 1.00 97.00 473 VAL A N 1
ATOM 3856 C CA . VAL A 1 473 ? -11.802 -13.619 -6.411 1.00 97.00 473 VAL A CA 1
ATOM 3857 C C . VAL A 1 473 ? -11.513 -13.965 -7.865 1.00 97.00 473 VAL A C 1
ATOM 3859 O O . VAL A 1 473 ? -12.415 -13.944 -8.701 1.00 97.00 473 VAL A O 1
ATOM 3862 N N . ARG A 1 474 ? -10.242 -14.199 -8.196 1.00 96.31 474 ARG A N 1
ATOM 3863 C CA . ARG A 1 474 ? -9.804 -14.474 -9.573 1.00 96.31 474 ARG A CA 1
ATOM 3864 C C . ARG A 1 474 ? -8.551 -15.336 -9.611 1.00 96.31 474 ARG A C 1
ATOM 3866 O O . ARG A 1 474 ? -7.709 -15.231 -8.720 1.00 96.31 474 ARG A O 1
ATOM 3873 N N . GLY A 1 475 ? -8.389 -16.134 -10.660 1.00 95.19 475 GLY A N 1
ATOM 3874 C CA . GLY A 1 475 ? -7.129 -16.814 -10.938 1.00 95.19 475 GLY A CA 1
ATOM 3875 C C . GLY A 1 475 ? -5.988 -15.830 -11.220 1.00 95.19 475 GLY A C 1
ATOM 3876 O O . GLY A 1 475 ? -6.204 -14.711 -11.691 1.00 95.19 475 GLY A O 1
ATOM 3877 N N . GLY A 1 476 ? -4.756 -16.236 -10.925 1.00 92.06 476 GLY A N 1
ATOM 3878 C CA . GLY A 1 476 ? -3.555 -15.461 -11.228 1.00 92.06 476 GLY A CA 1
ATOM 3879 C C . GLY A 1 476 ? -2.286 -16.283 -11.032 1.00 92.06 476 GLY A C 1
ATOM 3880 O O . GLY A 1 476 ? -2.353 -17.425 -10.604 1.00 92.06 476 GLY A O 1
ATOM 3881 N N . ASP A 1 477 ? -1.123 -15.702 -11.323 1.00 92.56 477 ASP A N 1
ATOM 3882 C CA . ASP A 1 477 ? 0.174 -16.320 -11.021 1.00 92.56 477 ASP A CA 1
ATOM 3883 C C . ASP A 1 477 ? 1.090 -15.298 -10.327 1.00 92.56 477 ASP A C 1
ATOM 3885 O O . ASP A 1 477 ? 1.600 -14.383 -10.994 1.00 92.56 477 ASP A O 1
ATOM 3889 N N . PRO A 1 478 ? 1.329 -15.444 -9.007 1.00 94.44 478 PRO A N 1
ATOM 3890 C CA . PRO A 1 478 ? 2.218 -14.568 -8.255 1.00 94.44 478 PRO A CA 1
ATOM 3891 C C . PRO A 1 478 ? 3.706 -14.784 -8.582 1.00 94.44 478 PRO A C 1
ATOM 3893 O O . PRO A 1 478 ? 4.553 -14.138 -7.972 1.00 94.44 478 PRO A O 1
ATOM 3896 N N . TYR A 1 479 ? 4.053 -15.684 -9.512 1.00 93.38 479 TYR A N 1
ATOM 3897 C CA . TYR A 1 479 ? 5.430 -15.979 -9.917 1.00 93.38 479 TYR A CA 1
ATOM 3898 C C . TYR A 1 479 ? 5.729 -15.803 -11.419 1.00 93.38 479 TYR A C 1
ATOM 3900 O O . TYR A 1 479 ? 6.839 -16.132 -11.866 1.00 93.38 479 TYR A O 1
ATOM 3908 N N . SER A 1 480 ? 4.780 -15.258 -12.178 1.00 93.50 480 SER A N 1
ATOM 3909 C CA . SER A 1 480 ? 4.816 -15.104 -13.640 1.00 93.50 480 SER A CA 1
ATOM 3910 C C . SER A 1 480 ? 5.995 -14.275 -14.176 1.00 93.50 480 SER A C 1
ATOM 3912 O O . SER A 1 480 ? 6.500 -14.548 -15.267 1.00 93.50 480 SER A O 1
ATOM 3914 N N . LEU A 1 481 ? 6.512 -13.305 -13.412 1.00 95.25 481 LEU A N 1
ATOM 3915 C CA . LEU A 1 481 ? 7.572 -12.385 -13.856 1.00 95.25 481 LEU A CA 1
ATOM 3916 C C . LEU A 1 481 ? 8.979 -12.768 -13.376 1.00 95.25 481 LEU A C 1
ATOM 3918 O O . LEU A 1 481 ? 9.969 -12.117 -13.732 1.00 95.25 481 LEU A O 1
ATOM 3922 N N . PHE A 1 482 ? 9.130 -13.851 -12.612 1.00 93.12 482 PHE A N 1
ATOM 3923 C CA . PHE A 1 482 ? 10.439 -14.223 -12.064 1.00 93.12 482 PHE A CA 1
ATOM 3924 C C . PHE A 1 482 ? 11.378 -14.920 -13.050 1.00 93.12 482 PHE A C 1
ATOM 3926 O O . PHE A 1 482 ? 12.547 -15.154 -12.738 1.00 93.12 482 PHE A O 1
ATOM 3933 N N . SER A 1 483 ? 10.911 -15.206 -14.262 1.00 89.88 483 SER A N 1
ATOM 3934 C CA . SER A 1 483 ? 11.742 -15.689 -15.361 1.00 89.88 483 SER A CA 1
ATOM 3935 C C . SER A 1 483 ? 11.410 -14.947 -16.652 1.00 89.88 483 SER A C 1
ATOM 3937 O O . SER A 1 483 ? 10.277 -14.517 -16.857 1.00 89.88 483 SER A O 1
ATOM 3939 N N . GLY A 1 484 ? 12.399 -14.755 -17.522 1.00 91.44 484 GLY A N 1
ATOM 3940 C CA . GLY A 1 484 ? 12.181 -14.016 -18.758 1.00 91.44 484 GLY A CA 1
ATOM 3941 C C . GLY A 1 484 ? 13.426 -13.361 -19.332 1.00 91.44 484 GLY A C 1
ATOM 3942 O O . GLY A 1 484 ? 14.555 -13.635 -18.922 1.00 91.44 484 GLY A O 1
ATOM 3943 N N . GLY A 1 485 ? 13.174 -12.495 -20.305 1.00 95.19 485 GLY A N 1
ATOM 3944 C CA . GLY A 1 485 ? 14.161 -11.777 -21.093 1.00 95.19 485 GLY A CA 1
ATOM 3945 C C . GLY A 1 485 ? 13.454 -10.800 -22.018 1.00 95.19 485 GLY A C 1
ATOM 3946 O O . GLY A 1 485 ? 12.451 -11.175 -22.624 1.00 95.19 485 GLY A O 1
ATOM 3947 N N . ALA A 1 486 ? 13.947 -9.568 -22.095 1.00 97.25 486 ALA A N 1
ATOM 3948 C CA . ALA A 1 486 ? 13.485 -8.552 -23.036 1.00 97.25 486 ALA A CA 1
ATOM 3949 C C . ALA A 1 486 ? 14.565 -7.477 -23.203 1.00 97.25 486 ALA A C 1
ATOM 3951 O O . ALA A 1 486 ? 15.278 -7.173 -22.252 1.00 97.25 486 ALA A O 1
ATOM 3952 N N . ASN A 1 487 ? 14.686 -6.900 -24.396 1.00 96.75 487 ASN A N 1
ATOM 3953 C CA . ASN A 1 487 ? 15.480 -5.702 -24.667 1.00 96.75 487 ASN A CA 1
ATOM 3954 C C . ASN A 1 487 ? 14.667 -4.424 -24.419 1.00 96.75 487 ASN A C 1
ATOM 3956 O O . ASN A 1 487 ? 15.229 -3.421 -23.985 1.00 96.75 487 ASN A O 1
ATOM 3960 N N . TRP A 1 488 ? 13.357 -4.468 -24.661 1.00 97.88 488 TRP A N 1
ATOM 3961 C CA . TRP A 1 488 ? 12.436 -3.352 -24.456 1.00 97.88 488 TRP A CA 1
ATOM 3962 C C . TRP A 1 488 ? 11.195 -3.843 -23.715 1.00 97.88 488 TRP A C 1
ATOM 3964 O O . TRP A 1 488 ? 10.621 -4.872 -24.080 1.00 97.88 488 TRP A O 1
ATOM 3974 N N . VAL A 1 489 ? 10.801 -3.128 -22.661 1.00 98.62 489 VAL A N 1
ATOM 3975 C CA . VAL A 1 489 ? 9.648 -3.489 -21.830 1.00 98.62 489 VAL A CA 1
ATOM 3976 C C . VAL A 1 489 ? 8.658 -2.331 -21.773 1.00 98.62 489 VAL A C 1
ATOM 3978 O O . VAL A 1 489 ? 8.994 -1.261 -21.265 1.00 98.62 489 VAL A O 1
ATOM 3981 N N . ALA A 1 490 ? 7.430 -2.565 -22.231 1.00 98.62 490 ALA A N 1
ATOM 3982 C CA . ALA A 1 490 ? 6.297 -1.702 -21.922 1.00 98.62 490 ALA A CA 1
ATOM 3983 C C . ALA A 1 490 ? 5.668 -2.118 -20.592 1.00 98.62 490 ALA A C 1
ATOM 3985 O O . ALA A 1 490 ? 5.406 -3.302 -20.379 1.00 98.62 490 ALA A O 1
ATOM 3986 N N . ILE A 1 491 ? 5.381 -1.145 -19.730 1.00 98.75 491 ILE A N 1
ATOM 3987 C CA . ILE A 1 491 ? 4.597 -1.330 -18.507 1.00 98.75 491 ILE A CA 1
ATOM 3988 C C . ILE A 1 491 ? 3.280 -0.580 -18.679 1.00 98.75 491 ILE A C 1
ATOM 3990 O O . ILE A 1 491 ? 3.292 0.625 -18.926 1.00 98.75 491 ILE A O 1
ATOM 3994 N N . THR A 1 492 ? 2.148 -1.272 -18.569 1.00 98.69 492 THR A N 1
ATOM 3995 C CA . THR A 1 492 ? 0.832 -0.672 -18.836 1.00 98.69 492 THR A CA 1
ATOM 3996 C C . THR A 1 492 ? -0.267 -1.189 -17.914 1.00 98.69 492 THR A C 1
ATOM 3998 O O . THR A 1 492 ? -0.119 -2.222 -17.274 1.00 98.69 492 THR A O 1
ATOM 4001 N N . HIS A 1 493 ? -1.388 -0.485 -17.819 1.00 98.25 493 HIS A N 1
ATOM 4002 C CA . HIS A 1 493 ? -2.553 -0.977 -17.087 1.00 98.25 493 HIS A CA 1
ATOM 4003 C C . HIS A 1 493 ? -3.334 -2.011 -17.926 1.00 98.25 493 HIS A C 1
ATOM 4005 O O . HIS A 1 493 ? -3.412 -1.845 -19.148 1.00 98.25 493 HIS A O 1
ATOM 4011 N N . PRO A 1 494 ? -3.969 -3.044 -17.326 1.00 97.00 494 PRO A N 1
ATOM 4012 C CA . PRO A 1 494 ? -4.755 -4.037 -18.071 1.00 97.00 494 PRO A CA 1
ATOM 4013 C C . PRO A 1 494 ? -5.802 -3.447 -19.032 1.00 97.00 494 PRO A C 1
ATOM 4015 O O . PRO A 1 494 ? -6.034 -4.005 -20.101 1.00 97.00 494 PRO A O 1
ATOM 4018 N N . SER A 1 495 ? -6.388 -2.288 -18.707 1.00 97.12 495 SER A N 1
ATOM 4019 C CA . SER A 1 495 ? -7.358 -1.599 -19.581 1.00 97.12 495 SER A CA 1
ATOM 4020 C C . SER A 1 495 ? -6.772 -1.077 -20.900 1.00 97.12 495 SER A C 1
ATOM 4022 O O . SER A 1 495 ? -7.529 -0.837 -21.839 1.00 97.12 495 SER A O 1
ATOM 4024 N N . LEU A 1 496 ? -5.451 -0.894 -20.987 1.00 98.12 496 LEU A N 1
ATOM 4025 C CA . LEU A 1 496 ? -4.747 -0.395 -22.175 1.00 98.12 496 LEU A CA 1
ATOM 4026 C C . LEU A 1 496 ? -3.984 -1.501 -22.918 1.00 98.12 496 LEU A C 1
ATOM 4028 O O . LEU A 1 496 ? -3.520 -1.273 -24.034 1.00 98.12 496 LEU A O 1
ATOM 4032 N N . LEU A 1 497 ? -3.881 -2.698 -22.327 1.00 97.81 497 LEU A N 1
ATOM 4033 C CA . LEU A 1 497 ? -3.022 -3.796 -22.780 1.00 97.81 497 LEU A CA 1
ATOM 4034 C C . LEU A 1 497 ? -3.142 -4.080 -24.283 1.00 97.81 497 LEU A C 1
ATOM 4036 O O . LEU A 1 497 ? -2.135 -4.122 -24.986 1.00 97.81 497 LEU A O 1
ATOM 4040 N N . ASN A 1 498 ? -4.372 -4.208 -24.785 1.00 97.12 498 ASN A N 1
ATOM 4041 C CA . ASN A 1 498 ? -4.616 -4.537 -26.190 1.00 97.12 498 ASN A CA 1
ATOM 4042 C C . ASN A 1 498 ? -4.086 -3.467 -27.157 1.00 97.12 498 ASN A C 1
ATOM 4044 O O . ASN A 1 498 ? -3.551 -3.818 -28.202 1.00 97.12 498 ASN A O 1
ATOM 4048 N N . ALA A 1 499 ? -4.194 -2.180 -26.812 1.00 96.81 499 ALA A N 1
ATOM 4049 C CA . ALA A 1 499 ? -3.665 -1.100 -27.648 1.00 96.81 499 ALA A CA 1
ATOM 4050 C C . ALA A 1 499 ? -2.129 -1.056 -27.618 1.00 96.81 499 ALA A C 1
ATOM 4052 O O . ALA A 1 499 ? -1.485 -0.739 -28.614 1.00 96.81 499 ALA A O 1
ATOM 4053 N N . VAL A 1 500 ? -1.522 -1.416 -26.483 1.00 98.06 500 VAL A N 1
ATOM 4054 C CA . VAL A 1 500 ? -0.061 -1.433 -26.325 1.00 98.06 500 VAL A CA 1
ATOM 4055 C C . VAL A 1 500 ? 0.596 -2.555 -27.126 1.00 98.06 500 VAL A C 1
ATOM 4057 O O . VAL A 1 500 ? 1.754 -2.405 -27.521 1.00 98.06 500 VAL A O 1
ATOM 4060 N N . TYR A 1 501 ? -0.117 -3.645 -27.427 1.00 97.50 501 TYR A N 1
ATOM 4061 C CA . TYR A 1 501 ? 0.431 -4.691 -28.290 1.00 97.50 501 TYR A CA 1
ATOM 4062 C C . TYR A 1 501 ? 0.786 -4.187 -29.692 1.00 97.50 501 TYR A C 1
ATOM 4064 O O . TYR A 1 501 ? 1.783 -4.651 -30.234 1.00 97.50 501 TYR A O 1
ATOM 4072 N N . GLU A 1 502 ? 0.096 -3.177 -30.232 1.00 96.00 502 GLU A N 1
ATOM 4073 C CA . GLU A 1 502 ? 0.495 -2.605 -31.526 1.00 96.00 502 GLU A CA 1
ATOM 4074 C C . GLU A 1 502 ? 1.809 -1.827 -31.458 1.00 96.00 502 GLU A C 1
ATOM 4076 O O . GLU A 1 502 ? 2.658 -1.932 -32.346 1.00 96.00 502 GLU A O 1
ATOM 4081 N N . LEU A 1 503 ? 2.042 -1.100 -30.361 1.00 95.94 503 LEU A N 1
ATOM 4082 C CA . LEU A 1 503 ? 3.347 -0.485 -30.118 1.00 95.94 503 LEU A CA 1
ATOM 4083 C C . LEU A 1 503 ? 4.438 -1.552 -29.972 1.00 95.94 503 LEU A C 1
ATOM 4085 O O . LEU A 1 503 ? 5.553 -1.370 -30.464 1.00 95.94 503 LEU A O 1
ATOM 4089 N N . ALA A 1 504 ? 4.128 -2.651 -29.284 1.00 96.44 504 ALA A N 1
ATOM 4090 C CA . ALA A 1 504 ? 5.066 -3.745 -29.089 1.00 96.44 504 ALA A CA 1
ATOM 4091 C C . ALA A 1 504 ? 5.459 -4.390 -30.426 1.00 96.44 504 ALA A C 1
ATOM 4093 O O . ALA A 1 504 ? 6.651 -4.482 -30.709 1.00 96.44 504 ALA A O 1
ATOM 4094 N N . SER A 1 505 ? 4.487 -4.737 -31.274 1.00 96.06 505 SER A N 1
ATOM 4095 C CA . SER A 1 505 ? 4.735 -5.289 -32.611 1.00 96.06 505 SER A CA 1
ATOM 4096 C C . SER A 1 505 ? 5.563 -4.345 -33.480 1.00 96.06 505 SER A C 1
ATOM 4098 O O . SER A 1 505 ? 6.530 -4.773 -34.105 1.00 96.06 505 SER A O 1
ATOM 4100 N N . TRP A 1 506 ? 5.279 -3.039 -33.450 1.00 95.75 506 TRP A N 1
ATOM 4101 C CA . TRP A 1 506 ? 6.108 -2.062 -34.159 1.00 95.75 506 TRP A CA 1
ATOM 4102 C C . TRP A 1 506 ? 7.570 -2.076 -33.679 1.00 95.75 506 TRP A C 1
ATOM 4104 O O . TRP A 1 506 ? 8.498 -2.044 -34.491 1.00 95.75 506 TRP A O 1
ATOM 4114 N N . ARG A 1 507 ? 7.798 -2.166 -32.362 1.00 95.44 507 ARG A N 1
ATOM 4115 C CA . ARG A 1 507 ? 9.140 -2.200 -31.754 1.00 95.44 507 ARG A CA 1
ATOM 4116 C C . ARG A 1 507 ? 9.892 -3.509 -31.979 1.00 95.44 507 ARG A C 1
ATOM 4118 O O . ARG A 1 507 ? 11.119 -3.487 -31.932 1.00 95.44 507 ARG A O 1
ATOM 4125 N N . GLU A 1 508 ? 9.210 -4.620 -32.241 1.00 94.75 508 GLU A N 1
ATOM 4126 C CA . GLU A 1 508 ? 9.866 -5.877 -32.632 1.00 94.75 508 GLU A CA 1
ATOM 4127 C C . GLU A 1 508 ? 10.576 -5.753 -33.989 1.00 94.75 508 GLU A C 1
ATOM 4129 O O . GLU A 1 508 ? 11.594 -6.404 -34.220 1.00 94.75 508 GLU A O 1
ATOM 4134 N N . GLU A 1 509 ? 10.086 -4.869 -34.859 1.00 93.06 509 GLU A N 1
ATOM 4135 C CA . GLU A 1 509 ? 10.626 -4.659 -36.205 1.00 93.06 509 GLU A CA 1
ATOM 4136 C C . GLU A 1 509 ? 11.492 -3.391 -36.330 1.00 93.06 509 GLU A C 1
ATOM 4138 O O . GLU A 1 509 ? 12.409 -3.356 -37.149 1.00 93.06 509 GLU A O 1
ATOM 4143 N N . HIS A 1 510 ? 11.240 -2.366 -35.504 1.00 92.56 510 HIS A N 1
ATOM 4144 C CA . HIS A 1 510 ? 11.809 -1.014 -35.648 1.00 92.56 510 HIS A CA 1
ATOM 4145 C C . HIS A 1 510 ? 12.545 -0.540 -34.385 1.00 92.56 510 HIS A C 1
ATOM 4147 O O . HIS A 1 510 ? 12.393 0.599 -33.932 1.00 92.56 510 HIS A O 1
ATOM 4153 N N . LEU A 1 511 ? 13.328 -1.430 -33.770 1.00 90.12 511 LEU A N 1
ATOM 4154 C CA . LEU A 1 511 ? 14.246 -1.089 -32.680 1.00 90.12 511 LEU A CA 1
ATOM 4155 C C . LEU A 1 511 ? 15.699 -1.259 -33.141 1.00 90.12 511 LEU A C 1
ATOM 4157 O O . LEU A 1 511 ? 16.386 -2.198 -32.744 1.00 90.12 511 LEU A O 1
ATOM 4161 N N . ASP A 1 512 ? 16.159 -0.304 -33.955 1.00 84.75 512 ASP A N 1
ATOM 4162 C CA . ASP A 1 512 ? 17.419 -0.328 -34.725 1.00 84.75 512 ASP A CA 1
ATOM 4163 C C . ASP A 1 512 ? 18.691 -0.632 -33.915 1.00 84.75 512 ASP A C 1
ATOM 4165 O O . ASP A 1 512 ? 19.704 -1.072 -34.461 1.00 84.75 512 ASP A O 1
ATOM 4169 N N . THR A 1 513 ? 18.659 -0.420 -32.599 1.00 87.19 513 THR A N 1
ATOM 4170 C CA . THR A 1 513 ? 19.755 -0.757 -31.680 1.00 87.19 513 THR A CA 1
ATOM 4171 C C . THR A 1 513 ? 20.032 -2.268 -31.615 1.00 87.19 513 THR A C 1
ATOM 4173 O O . THR A 1 513 ? 21.140 -2.671 -31.253 1.00 87.19 513 THR A O 1
ATOM 4176 N N . PHE A 1 514 ? 19.057 -3.119 -31.958 1.00 90.19 514 PHE A N 1
ATOM 4177 C CA . PHE A 1 514 ? 19.166 -4.577 -31.885 1.00 90.19 514 PHE A CA 1
ATOM 4178 C C . PHE A 1 514 ? 18.812 -5.231 -33.220 1.00 90.19 514 PHE A C 1
ATOM 4180 O O . PHE A 1 514 ? 17.829 -4.886 -33.860 1.00 90.19 514 PHE A O 1
ATOM 4187 N N . SER A 1 515 ? 19.573 -6.254 -33.609 1.00 85.94 515 SER A N 1
ATOM 4188 C CA . SER A 1 515 ? 19.294 -7.037 -34.821 1.00 85.94 515 SER A CA 1
ATOM 4189 C C . SER A 1 515 ? 18.094 -7.982 -34.688 1.00 85.94 515 SER A C 1
ATOM 4191 O O . SER A 1 515 ? 17.549 -8.433 -35.692 1.00 85.94 515 SER A O 1
ATOM 4193 N N . SER A 1 516 ? 17.715 -8.346 -33.461 1.00 89.12 516 SER A N 1
ATOM 4194 C CA . SER A 1 516 ? 16.555 -9.192 -33.150 1.00 89.12 516 SER A CA 1
ATOM 4195 C C . SER A 1 516 ? 16.050 -8.835 -31.747 1.00 89.12 516 SER A C 1
ATOM 4197 O O . SER A 1 516 ? 16.405 -9.518 -30.780 1.00 89.12 516 SER A O 1
ATOM 4199 N N . PRO A 1 517 ? 15.337 -7.704 -31.598 1.00 93.44 517 PRO A N 1
ATOM 4200 C CA . PRO A 1 517 ? 14.877 -7.234 -30.299 1.00 93.44 517 PRO A CA 1
ATOM 4201 C C . PRO A 1 517 ? 13.842 -8.195 -29.707 1.00 93.44 517 PRO A C 1
ATOM 4203 O O . PRO A 1 517 ? 12.927 -8.646 -30.388 1.00 93.44 517 PRO A O 1
ATOM 4206 N N . ILE A 1 518 ? 13.967 -8.485 -28.413 1.00 96.56 518 ILE A N 1
ATOM 4207 C CA . ILE A 1 518 ? 12.904 -9.138 -27.645 1.00 96.56 518 ILE A CA 1
ATOM 4208 C C . ILE A 1 518 ? 12.085 -8.042 -26.967 1.00 96.56 518 ILE A C 1
ATOM 4210 O O . ILE A 1 518 ? 12.600 -7.316 -26.112 1.00 96.56 518 ILE A O 1
ATOM 4214 N N . VAL A 1 519 ? 10.819 -7.923 -27.341 1.00 97.56 519 VAL A N 1
ATOM 4215 C CA . VAL A 1 519 ? 9.881 -6.947 -26.783 1.00 97.56 519 VAL A CA 1
ATOM 4216 C C . VAL A 1 519 ? 8.951 -7.656 -25.806 1.00 97.56 519 VAL A C 1
ATOM 4218 O O . VAL A 1 519 ? 8.585 -8.815 -25.998 1.00 97.56 519 VAL A O 1
ATOM 4221 N N . ARG A 1 520 ? 8.592 -6.989 -24.709 1.00 97.94 520 ARG A N 1
ATOM 4222 C CA . ARG A 1 520 ? 7.609 -7.519 -23.762 1.00 97.94 520 ARG A CA 1
ATOM 4223 C C . ARG A 1 520 ? 6.677 -6.423 -23.275 1.00 97.94 520 ARG A C 1
ATOM 4225 O O . ARG A 1 520 ? 7.135 -5.347 -22.904 1.00 97.94 520 ARG A O 1
ATOM 4232 N N . VAL A 1 521 ? 5.386 -6.727 -23.229 1.00 98.44 521 VAL A N 1
ATOM 4233 C CA . VAL A 1 521 ? 4.384 -5.916 -22.533 1.00 98.44 521 VAL A CA 1
ATOM 4234 C C . VAL A 1 521 ? 4.089 -6.594 -21.205 1.00 98.44 521 VAL A C 1
ATOM 4236 O O . VAL A 1 521 ? 3.872 -7.803 -21.172 1.00 98.44 521 VAL A O 1
ATOM 4239 N N . VAL A 1 522 ? 4.146 -5.832 -20.120 1.00 98.44 522 VAL A N 1
ATOM 4240 C CA . VAL A 1 522 ? 3.877 -6.294 -18.758 1.00 98.44 522 VAL A CA 1
ATOM 4241 C C . VAL A 1 522 ? 2.829 -5.380 -18.147 1.00 98.44 522 VAL A C 1
ATOM 4243 O O . VAL A 1 522 ? 2.921 -4.156 -18.262 1.00 98.44 522 VAL A O 1
ATOM 4246 N N . THR A 1 523 ? 1.829 -5.954 -17.490 1.00 98.62 523 THR A N 1
ATOM 4247 C CA . THR A 1 523 ? 0.804 -5.154 -16.825 1.00 98.62 523 THR A CA 1
ATOM 4248 C C . THR A 1 523 ? 1.225 -4.712 -15.422 1.00 98.62 523 THR A C 1
ATOM 4250 O O . THR A 1 523 ? 1.986 -5.395 -14.733 1.00 98.62 523 THR A O 1
ATOM 4253 N N . THR A 1 524 ? 0.697 -3.579 -14.954 1.00 97.88 524 THR A N 1
ATOM 4254 C CA . THR A 1 524 ? 0.841 -3.146 -13.554 1.00 97.88 524 THR A CA 1
ATOM 4255 C C . THR A 1 524 ? 0.299 -4.197 -12.591 1.00 97.88 524 THR A C 1
ATOM 4257 O O . THR A 1 524 ? 0.921 -4.464 -11.568 1.00 97.88 524 THR A O 1
ATOM 4260 N N . GLU A 1 525 ? -0.794 -4.872 -12.954 1.00 96.81 525 GLU A N 1
ATOM 4261 C CA . GLU A 1 525 ? -1.355 -5.962 -12.161 1.00 96.81 525 GLU A CA 1
ATOM 4262 C C . GLU A 1 525 ? -0.385 -7.146 -12.002 1.00 96.81 525 GLU A C 1
ATOM 4264 O O . GLU A 1 525 ? -0.179 -7.614 -10.880 1.00 96.81 525 GLU A O 1
ATOM 4269 N N . GLU A 1 526 ? 0.245 -7.618 -13.085 1.00 97.50 526 GLU A N 1
ATOM 4270 C CA . GLU A 1 526 ? 1.260 -8.679 -13.001 1.00 97.50 526 GLU A CA 1
ATOM 4271 C C . GLU A 1 526 ? 2.424 -8.259 -12.100 1.00 97.50 526 GLU A C 1
ATOM 4273 O O . GLU A 1 526 ? 2.887 -9.047 -11.272 1.00 97.50 526 GLU A O 1
ATOM 4278 N N . ILE A 1 527 ? 2.872 -7.006 -12.208 1.00 98.38 527 ILE A N 1
ATOM 4279 C CA . ILE A 1 527 ? 3.930 -6.465 -11.350 1.00 98.38 527 ILE A CA 1
ATOM 4280 C C . ILE A 1 527 ? 3.507 -6.496 -9.879 1.00 98.38 527 ILE A C 1
ATOM 4282 O O . ILE A 1 527 ? 4.256 -7.013 -9.049 1.00 98.38 527 ILE A O 1
ATOM 4286 N N . TYR A 1 528 ? 2.315 -6.008 -9.535 1.00 97.69 528 TYR A N 1
ATOM 4287 C CA . TYR A 1 528 ? 1.853 -6.015 -8.146 1.00 97.69 528 TYR A CA 1
ATOM 4288 C C . TYR A 1 528 ? 1.744 -7.441 -7.599 1.00 97.69 528 TYR A C 1
ATOM 4290 O O . TYR A 1 528 ? 2.227 -7.730 -6.503 1.00 97.69 528 TYR A O 1
ATOM 4298 N N . ASN A 1 529 ? 1.204 -8.372 -8.390 1.00 96.31 529 ASN A N 1
ATOM 4299 C CA . ASN A 1 529 ? 1.086 -9.780 -8.005 1.00 96.31 529 ASN A CA 1
ATOM 4300 C C . ASN A 1 529 ? 2.444 -10.411 -7.655 1.00 96.31 529 ASN A C 1
ATOM 4302 O O . ASN A 1 529 ? 2.528 -11.177 -6.698 1.00 96.31 529 ASN A O 1
ATOM 4306 N N . ASN A 1 530 ? 3.503 -10.063 -8.391 1.00 95.19 530 ASN A N 1
ATOM 4307 C CA . ASN A 1 530 ? 4.835 -10.645 -8.209 1.00 95.19 530 ASN A CA 1
ATOM 4308 C C . ASN A 1 530 ? 5.701 -9.903 -7.172 1.00 95.19 530 ASN A C 1
ATOM 4310 O O . ASN A 1 530 ? 6.603 -10.506 -6.598 1.00 95.19 530 ASN A O 1
ATOM 4314 N N . PHE A 1 531 ? 5.494 -8.602 -6.936 1.00 95.12 531 PHE A N 1
ATOM 4315 C CA . PHE A 1 531 ? 6.469 -7.782 -6.192 1.00 95.12 531 PHE A CA 1
ATOM 4316 C C . PHE A 1 531 ? 5.920 -7.055 -4.953 1.00 95.12 531 PHE A C 1
ATOM 4318 O O . PHE A 1 531 ? 6.720 -6.532 -4.170 1.00 95.12 531 PHE A O 1
ATOM 4325 N N . SER A 1 532 ? 4.602 -7.070 -4.730 1.00 94.81 532 SER A N 1
ATOM 4326 C CA . SER A 1 532 ? 3.932 -6.467 -3.560 1.00 94.81 532 SER A CA 1
ATOM 4327 C C . SER A 1 532 ? 2.815 -7.339 -2.971 1.00 94.81 532 SER A C 1
ATOM 4329 O O . SER A 1 532 ? 1.972 -6.853 -2.221 1.00 94.81 532 SER A O 1
ATOM 4331 N N . GLY A 1 533 ? 2.757 -8.626 -3.330 1.00 94.88 533 GLY A N 1
ATOM 4332 C CA . GLY A 1 533 ? 1.678 -9.521 -2.892 1.00 94.88 533 GLY A CA 1
ATOM 4333 C C . GLY A 1 533 ? 0.315 -9.171 -3.498 1.00 94.88 533 GLY A C 1
ATOM 4334 O O . GLY A 1 533 ? -0.707 -9.673 -3.044 1.00 94.88 533 GLY A O 1
ATOM 4335 N N . GLY A 1 534 ? 0.282 -8.343 -4.544 1.00 95.88 534 GLY A N 1
ATOM 4336 C CA . GLY A 1 534 ? -0.925 -7.924 -5.250 1.00 95.88 534 GLY A CA 1
ATOM 4337 C C . GLY A 1 534 ? -1.381 -6.498 -4.952 1.00 95.88 534 GLY A C 1
ATOM 4338 O O . GLY A 1 534 ? -2.246 -6.019 -5.685 1.00 95.88 534 GLY A O 1
ATOM 4339 N N . ILE A 1 535 ? -0.814 -5.839 -3.935 1.00 96.06 535 ILE A N 1
ATOM 4340 C CA . ILE A 1 535 ? -1.170 -4.476 -3.508 1.00 96.06 535 ILE A CA 1
ATOM 4341 C C . ILE A 1 535 ? -0.575 -3.452 -4.480 1.00 96.06 535 ILE A C 1
ATOM 4343 O O . ILE A 1 535 ? 0.603 -3.541 -4.831 1.00 96.06 535 ILE A O 1
ATOM 4347 N N . LYS A 1 536 ? -1.360 -2.462 -4.913 1.00 95.56 536 LYS A N 1
ATOM 4348 C CA . LYS A 1 536 ? -0.845 -1.360 -5.736 1.00 95.56 536 LYS A CA 1
ATOM 4349 C C . LYS A 1 536 ? 0.206 -0.576 -4.943 1.00 95.56 536 LYS A C 1
ATOM 4351 O O . LYS A 1 536 ? -0.098 -0.028 -3.893 1.00 95.56 536 LYS A O 1
ATOM 4356 N N . ASP A 1 537 ? 1.437 -0.543 -5.447 1.00 94.31 537 ASP A N 1
ATOM 4357 C CA . ASP A 1 537 ? 2.560 0.172 -4.831 1.00 94.31 537 ASP A CA 1
ATOM 4358 C C . ASP A 1 537 ? 3.579 0.549 -5.928 1.00 94.31 537 ASP A C 1
ATOM 4360 O O . ASP A 1 537 ? 4.040 -0.345 -6.653 1.00 94.31 537 ASP A O 1
ATOM 4364 N N . PRO A 1 538 ? 3.959 1.832 -6.096 1.00 94.50 538 PRO A N 1
ATOM 4365 C CA . PRO A 1 538 ? 4.985 2.241 -7.062 1.00 94.50 538 PRO A CA 1
ATOM 4366 C C . PRO A 1 538 ? 6.316 1.491 -6.872 1.00 94.50 538 PRO A C 1
ATOM 4368 O O . PRO A 1 538 ? 6.999 1.132 -7.837 1.00 94.50 538 PRO A O 1
ATOM 4371 N N . SER A 1 539 ? 6.665 1.149 -5.635 1.00 93.44 539 SER A N 1
ATOM 4372 C CA . SER A 1 539 ? 7.861 0.377 -5.294 1.00 93.44 539 SER A CA 1
ATOM 4373 C C . SER A 1 539 ? 7.857 -1.033 -5.881 1.00 93.44 539 SER A C 1
ATOM 4375 O O . SER A 1 539 ? 8.924 -1.608 -6.097 1.00 93.44 539 SER A O 1
ATOM 4377 N N . ALA A 1 540 ? 6.690 -1.602 -6.195 1.00 95.94 540 ALA A N 1
ATOM 4378 C CA . ALA A 1 540 ? 6.601 -2.879 -6.898 1.00 95.94 540 ALA A CA 1
ATOM 4379 C C . ALA A 1 540 ? 7.144 -2.769 -8.333 1.00 95.94 540 ALA A C 1
ATOM 4381 O O . ALA A 1 540 ? 7.860 -3.661 -8.789 1.00 95.94 540 ALA A O 1
ATOM 4382 N N . ILE A 1 541 ? 6.879 -1.650 -9.022 1.00 97.25 541 ILE A N 1
ATOM 4383 C CA . ILE A 1 541 ? 7.441 -1.358 -10.353 1.00 97.25 541 ILE A CA 1
ATOM 4384 C C . ILE A 1 541 ? 8.955 -1.219 -10.251 1.00 97.25 541 ILE A C 1
ATOM 4386 O O . ILE A 1 541 ? 9.688 -1.823 -11.035 1.00 97.25 541 ILE A O 1
ATOM 4390 N N . LYS A 1 542 ? 9.439 -0.502 -9.231 1.00 95.25 542 LYS A N 1
ATOM 4391 C CA . LYS A 1 542 ? 10.872 -0.392 -8.944 1.00 95.25 542 LYS A CA 1
ATOM 4392 C C . LYS A 1 542 ? 11.516 -1.763 -8.718 1.00 95.25 542 LYS A C 1
ATOM 4394 O O . LYS A 1 542 ? 12.529 -2.077 -9.345 1.00 95.25 542 LYS A O 1
ATOM 4399 N N . ARG A 1 543 ? 10.908 -2.609 -7.879 1.00 94.56 543 ARG A N 1
ATOM 4400 C CA . ARG A 1 543 ? 11.350 -3.992 -7.634 1.00 94.56 543 ARG A CA 1
ATOM 4401 C C . ARG A 1 543 ? 11.351 -4.830 -8.905 1.00 94.56 543 ARG A C 1
ATOM 4403 O O . ARG A 1 543 ? 12.306 -5.570 -9.116 1.00 94.56 543 ARG A O 1
ATOM 4410 N N . PHE A 1 544 ? 10.346 -4.698 -9.768 1.00 96.94 544 PHE A N 1
ATOM 4411 C CA . PHE A 1 544 ? 10.304 -5.383 -11.060 1.00 96.94 544 PHE A CA 1
ATOM 4412 C C . PHE A 1 544 ? 11.446 -4.945 -11.988 1.00 96.94 544 PHE A C 1
ATOM 4414 O O . PHE A 1 544 ? 12.126 -5.794 -12.573 1.00 96.94 544 PHE A O 1
ATOM 4421 N N . VAL A 1 545 ? 11.694 -3.636 -12.097 1.00 96.19 545 VAL A N 1
ATOM 4422 C CA . VAL A 1 545 ? 12.796 -3.081 -12.897 1.00 96.19 545 VAL A CA 1
ATOM 4423 C C . VAL A 1 545 ? 14.134 -3.610 -12.389 1.00 96.19 545 VAL A C 1
ATOM 4425 O O . VAL A 1 545 ? 14.925 -4.127 -13.176 1.00 96.19 545 VAL A O 1
ATOM 4428 N N . ILE A 1 546 ? 14.376 -3.563 -11.078 1.00 91.75 546 ILE A N 1
ATOM 4429 C CA . ILE A 1 546 ? 15.580 -4.137 -10.472 1.00 91.75 546 ILE A CA 1
ATOM 4430 C C . ILE A 1 546 ? 15.630 -5.650 -10.745 1.00 91.75 546 ILE A C 1
ATOM 4432 O O . ILE A 1 546 ? 16.623 -6.160 -11.254 1.00 91.75 546 ILE A O 1
ATOM 4436 N N . TRP A 1 547 ? 14.564 -6.399 -10.479 1.00 93.19 547 TRP A N 1
ATOM 4437 C CA . TRP A 1 547 ? 14.549 -7.848 -10.662 1.00 93.19 547 TRP A CA 1
ATOM 4438 C C . TRP A 1 547 ? 14.930 -8.262 -12.082 1.00 93.19 547 TRP A C 1
ATOM 4440 O O . TRP A 1 547 ? 15.826 -9.090 -12.268 1.00 93.19 547 TRP A O 1
ATOM 4450 N N . SER A 1 548 ? 14.268 -7.684 -13.081 1.00 95.44 548 SER A N 1
ATOM 4451 C CA . SER A 1 548 ? 14.497 -7.999 -14.490 1.00 95.44 548 SER A CA 1
ATOM 4452 C C . SER A 1 548 ? 15.904 -7.590 -14.936 1.00 95.44 548 SER A C 1
ATOM 4454 O O . SER A 1 548 ? 16.563 -8.353 -15.638 1.00 95.44 548 SER A O 1
ATOM 4456 N N . GLN A 1 549 ? 16.455 -6.484 -14.430 1.00 91.50 549 GLN A N 1
ATOM 4457 C CA . GLN A 1 549 ? 17.847 -6.093 -14.690 1.00 91.50 549 GLN A CA 1
ATOM 4458 C C . GLN A 1 549 ? 18.895 -7.084 -14.174 1.00 91.50 549 GLN A C 1
ATOM 4460 O O . GLN A 1 549 ? 19.996 -7.166 -14.726 1.00 91.50 549 GLN A O 1
ATOM 4465 N N . TYR A 1 550 ? 18.589 -7.814 -13.103 1.00 87.12 550 TYR A N 1
ATOM 4466 C CA . TYR A 1 550 ? 19.536 -8.731 -12.464 1.00 87.12 550 TYR A CA 1
ATOM 4467 C C . TYR A 1 550 ? 19.288 -10.205 -12.813 1.00 87.12 550 TYR A C 1
ATOM 4469 O O . TYR A 1 550 ? 20.223 -11.009 -12.749 1.00 87.12 550 TYR A O 1
ATOM 4477 N N . ASN A 1 551 ? 18.062 -10.578 -13.193 1.00 90.50 551 ASN A N 1
ATOM 4478 C CA . ASN A 1 551 ? 17.667 -11.977 -13.382 1.00 90.50 551 ASN A CA 1
ATOM 4479 C C . ASN A 1 551 ? 17.230 -12.339 -14.798 1.00 90.50 551 ASN A C 1
ATOM 4481 O O . ASN A 1 551 ? 17.361 -13.510 -15.167 1.00 90.50 551 ASN A O 1
ATOM 4485 N N . TRP A 1 552 ? 16.711 -11.392 -15.580 1.00 94.31 552 TRP A N 1
ATOM 4486 C CA . TRP A 1 552 ? 16.277 -11.683 -16.942 1.00 94.31 552 TRP A CA 1
ATOM 4487 C C . TRP A 1 552 ? 17.460 -11.744 -17.909 1.00 94.31 552 TRP A C 1
ATOM 4489 O O . TRP A 1 552 ? 18.515 -11.149 -17.683 1.00 94.31 552 TRP A O 1
ATOM 4499 N N . ASN A 1 553 ? 17.290 -12.508 -18.986 1.00 91.88 553 ASN A N 1
ATOM 4500 C CA . ASN A 1 553 ? 18.279 -12.630 -20.049 1.00 91.88 553 ASN A CA 1
ATOM 4501 C C . ASN A 1 553 ? 17.592 -12.676 -21.430 1.00 91.88 553 ASN A C 1
ATOM 4503 O O . ASN A 1 553 ? 16.930 -13.675 -21.717 1.00 91.88 553 ASN A O 1
ATOM 4507 N N . PRO A 1 554 ? 17.765 -11.654 -22.291 1.00 93.00 554 PRO A N 1
ATOM 4508 C CA . PRO A 1 554 ? 18.525 -10.427 -22.040 1.00 93.00 554 PRO A CA 1
ATOM 4509 C C . PRO A 1 554 ? 17.875 -9.559 -20.951 1.00 93.00 554 PRO A C 1
ATOM 4511 O O . PRO A 1 554 ? 16.668 -9.637 -20.721 1.00 93.00 554 PRO A O 1
ATOM 4514 N N . SER A 1 555 ? 18.688 -8.749 -20.271 1.00 93.06 555 SER A N 1
ATOM 4515 C CA . SER A 1 555 ? 18.192 -7.698 -19.380 1.00 93.06 555 SER A CA 1
ATOM 4516 C C . SER A 1 555 ? 17.670 -6.510 -20.205 1.00 93.06 555 SER A C 1
ATOM 4518 O O . SER A 1 555 ? 18.308 -6.171 -21.210 1.00 93.06 555 SER A O 1
ATOM 4520 N N . PRO A 1 556 ? 16.587 -5.832 -19.779 1.00 96.06 556 PRO A N 1
ATOM 4521 C CA . PRO A 1 556 ? 16.044 -4.686 -20.511 1.00 96.06 556 PRO A CA 1
ATOM 4522 C C . PRO A 1 556 ? 17.059 -3.559 -20.735 1.00 96.06 556 PRO A C 1
ATOM 4524 O O . PRO A 1 556 ? 17.905 -3.282 -19.893 1.00 96.06 556 PRO A O 1
ATOM 4527 N N . SER A 1 557 ? 16.986 -2.899 -21.884 1.00 95.31 557 SER A N 1
ATOM 4528 C CA . SER A 1 557 ? 17.743 -1.676 -22.192 1.00 95.31 557 SER A CA 1
ATOM 4529 C C . SER A 1 557 ? 16.853 -0.435 -22.210 1.00 95.31 557 SER A C 1
ATOM 4531 O O . SER A 1 557 ? 17.366 0.676 -22.160 1.00 95.31 557 SER A O 1
ATOM 4533 N N . PHE A 1 558 ? 15.533 -0.628 -22.265 1.00 96.94 558 PHE A N 1
ATOM 4534 C CA . PHE A 1 558 ? 14.532 0.429 -22.305 1.00 96.94 558 PHE A CA 1
ATOM 4535 C C . PHE A 1 558 ? 13.294 0.006 -21.514 1.00 96.94 558 PHE A C 1
ATOM 4537 O O . PHE A 1 558 ? 12.820 -1.125 -21.673 1.00 96.94 558 PHE A O 1
ATOM 4544 N N . TYR A 1 559 ? 12.754 0.932 -20.726 1.00 98.31 559 TYR A N 1
ATOM 4545 C CA . TYR A 1 559 ? 11.410 0.827 -20.164 1.00 98.31 559 TYR A CA 1
ATOM 4546 C C . TYR A 1 559 ? 10.519 1.919 -20.744 1.00 98.31 559 TYR A C 1
ATOM 4548 O O . TYR A 1 559 ? 10.951 3.055 -20.933 1.00 98.31 559 TYR A O 1
ATOM 4556 N N . PHE A 1 560 ? 9.265 1.586 -21.019 1.00 98.19 560 PHE A N 1
ATOM 4557 C CA . PHE A 1 560 ? 8.283 2.549 -21.494 1.00 98.19 560 PHE A CA 1
ATOM 4558 C C . PHE A 1 560 ? 6.978 2.385 -20.724 1.00 98.19 560 PHE A C 1
ATOM 4560 O O . PHE A 1 560 ? 6.362 1.323 -20.742 1.00 98.19 560 PHE A O 1
ATOM 4567 N N . LEU A 1 561 ? 6.569 3.425 -20.010 1.00 98.62 561 LEU A N 1
ATOM 4568 C CA . LEU A 1 561 ? 5.330 3.441 -19.245 1.00 98.62 561 LEU A CA 1
ATOM 4569 C C . LEU A 1 561 ? 4.196 3.877 -20.176 1.00 98.62 561 LEU A C 1
ATOM 4571 O O . LEU A 1 561 ? 4.302 4.911 -20.828 1.00 98.62 561 LEU A O 1
ATOM 4575 N N . VAL A 1 562 ? 3.114 3.109 -20.260 1.00 98.50 562 VAL A N 1
ATOM 4576 C CA . VAL A 1 562 ? 1.930 3.472 -21.051 1.00 98.50 562 VAL A CA 1
ATOM 4577 C C . VAL A 1 562 ? 0.719 3.520 -20.138 1.00 98.50 562 VAL A C 1
ATOM 4579 O O . VAL A 1 562 ? 0.169 2.484 -19.760 1.00 98.50 562 VAL A O 1
ATOM 4582 N N . GLY A 1 563 ? 0.330 4.734 -19.773 1.00 97.69 563 GLY A N 1
ATOM 4583 C CA . GLY A 1 563 ? -0.745 5.005 -18.833 1.00 97.69 563 GLY A CA 1
ATOM 4584 C C . GLY A 1 563 ? -0.578 6.368 -18.171 1.00 97.69 563 GLY A C 1
ATOM 4585 O O . GLY A 1 563 ? 0.545 6.830 -17.934 1.00 97.69 563 GLY A O 1
ATOM 4586 N N . SER A 1 564 ? -1.700 7.010 -17.867 1.00 95.94 564 SER A N 1
ATOM 4587 C CA . SER A 1 564 ? -1.742 8.181 -16.999 1.00 95.94 564 SER A CA 1
ATOM 4588 C C . SER A 1 564 ? -1.221 7.840 -15.600 1.00 95.94 564 SER A C 1
ATOM 4590 O O . SER A 1 564 ? -1.368 6.709 -15.129 1.00 95.94 564 SER A O 1
ATOM 4592 N N . GLY A 1 565 ? -0.580 8.816 -14.964 1.00 94.00 565 GLY A N 1
ATOM 4593 C CA . GLY A 1 565 ? -0.177 8.752 -13.565 1.00 94.00 565 GLY A CA 1
ATOM 4594 C C . GLY A 1 565 ? -0.766 9.936 -12.808 1.00 94.00 565 GLY A C 1
ATOM 4595 O O . GLY A 1 565 ? -0.947 11.010 -13.388 1.00 94.00 565 GLY A O 1
ATOM 4596 N N . SER A 1 566 ? -1.089 9.741 -11.537 1.00 93.19 566 SER A N 1
ATOM 4597 C CA . SER A 1 566 ? -1.646 10.776 -10.670 1.00 93.19 566 SER A CA 1
ATOM 4598 C C . SER A 1 566 ? -1.213 10.553 -9.226 1.00 93.19 566 SER A C 1
ATOM 4600 O O . SER A 1 566 ? -1.043 9.419 -8.789 1.00 93.19 566 SER A O 1
ATOM 4602 N N . PHE A 1 567 ? -1.110 11.643 -8.468 1.00 91.25 567 PHE A N 1
ATOM 4603 C CA . PHE A 1 567 ? -0.967 11.588 -7.016 1.00 91.25 567 PHE A CA 1
ATOM 4604 C C . PHE A 1 567 ? -2.201 10.972 -6.328 1.00 91.25 567 PHE A C 1
ATOM 4606 O O . PHE A 1 567 ? -2.130 10.541 -5.179 1.00 91.25 567 PHE A O 1
ATOM 4613 N N . ASP A 1 568 ? -3.344 10.905 -7.019 1.00 93.44 568 ASP A N 1
ATOM 4614 C CA . ASP A 1 568 ? -4.547 10.236 -6.528 1.00 93.44 568 ASP A CA 1
ATOM 4615 C C . ASP A 1 568 ? -4.498 8.717 -6.765 1.00 93.44 568 ASP A C 1
ATOM 4617 O O . ASP A 1 568 ? -5.286 8.136 -7.516 1.00 93.44 568 ASP A O 1
ATOM 4621 N N . TYR A 1 569 ? -3.545 8.049 -6.114 1.00 92.62 569 TYR A N 1
ATOM 4622 C CA . TYR A 1 569 ? -3.307 6.612 -6.277 1.00 92.62 569 TYR A CA 1
ATOM 4623 C C . TYR A 1 569 ? -4.530 5.747 -5.943 1.00 92.62 569 TYR A C 1
ATOM 4625 O O . TYR A 1 569 ? -4.732 4.701 -6.567 1.00 92.62 569 TYR A O 1
ATOM 4633 N N . ARG A 1 570 ? -5.341 6.183 -4.971 1.00 91.94 570 ARG A N 1
ATOM 4634 C CA . ARG A 1 570 ? -6.529 5.475 -4.467 1.00 91.94 570 ARG A CA 1
ATOM 4635 C C . ARG A 1 570 ? -7.828 5.904 -5.157 1.00 91.94 570 ARG A C 1
ATOM 4637 O O . ARG A 1 570 ? -8.885 5.391 -4.815 1.00 91.94 570 ARG A O 1
ATOM 4644 N N . ASN A 1 571 ? -7.749 6.796 -6.148 1.00 93.31 571 ASN A N 1
ATOM 4645 C CA . ASN A 1 571 ? -8.901 7.351 -6.860 1.00 93.31 571 ASN A CA 1
ATOM 4646 C C . ASN A 1 571 ? -9.939 8.003 -5.921 1.00 93.31 571 ASN A C 1
ATOM 4648 O O . ASN A 1 571 ? -11.147 7.863 -6.125 1.00 93.31 571 ASN A O 1
ATOM 4652 N N . ILE A 1 572 ? -9.469 8.708 -4.889 1.00 92.31 572 ILE A N 1
ATOM 4653 C CA . ILE A 1 572 ? -10.277 9.421 -3.890 1.00 92.31 572 ILE A CA 1
ATOM 4654 C C . ILE A 1 572 ? -11.177 10.467 -4.554 1.00 92.31 572 ILE A C 1
ATOM 4656 O O . ILE A 1 572 ? -12.318 10.651 -4.130 1.00 92.31 572 ILE A O 1
ATOM 4660 N N . PHE A 1 573 ? -10.721 11.108 -5.636 1.00 92.56 573 PHE A N 1
ATOM 4661 C CA . PHE A 1 573 ? -11.524 12.087 -6.376 1.00 92.56 573 PHE A CA 1
ATOM 4662 C C . PHE A 1 573 ? -12.490 11.449 -7.391 1.00 92.56 573 PHE A C 1
ATOM 4664 O O . PHE A 1 573 ? -13.231 12.168 -8.062 1.00 92.56 573 PHE A O 1
ATOM 4671 N N . GLY A 1 574 ? -12.515 10.116 -7.510 1.00 93.06 574 GLY A N 1
ATOM 4672 C CA . GLY A 1 574 ? -13.528 9.383 -8.276 1.00 93.06 574 GLY A CA 1
ATOM 4673 C C . GLY A 1 574 ? -13.445 9.558 -9.796 1.00 93.06 574 GLY A C 1
ATOM 4674 O O . GLY A 1 574 ? -14.475 9.574 -10.472 1.00 93.06 574 GLY A O 1
ATOM 4675 N N . SER A 1 575 ? -12.239 9.682 -10.356 1.00 91.44 575 SER A N 1
ATOM 4676 C CA . SER A 1 575 ? -12.042 9.789 -11.809 1.00 91.44 575 SER A CA 1
ATOM 4677 C C . SER A 1 575 ? -12.489 8.510 -12.536 1.00 91.44 575 SER A C 1
ATOM 4679 O O . SER A 1 575 ? -12.324 7.396 -12.029 1.00 91.44 575 SER A O 1
ATOM 4681 N N . SER A 1 576 ? -13.051 8.660 -13.744 1.00 90.81 576 SER A N 1
ATOM 4682 C CA . SER A 1 576 ? -13.465 7.545 -14.609 1.00 90.81 576 SER A CA 1
ATOM 4683 C C . SER A 1 576 ? -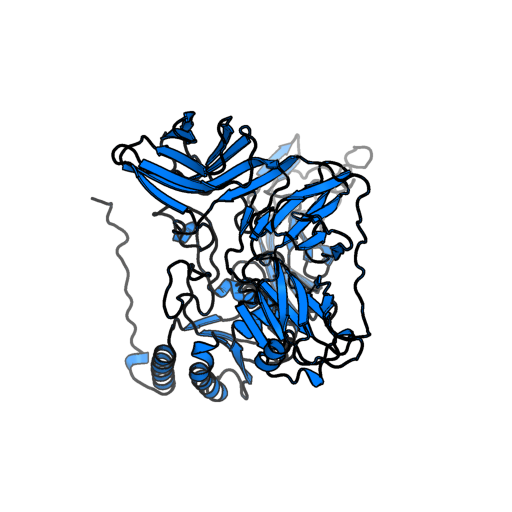13.096 7.814 -16.084 1.00 90.81 576 SER A C 1
ATOM 4685 O O . SER A 1 576 ? -13.676 8.723 -16.683 1.00 90.81 576 SER A O 1
ATOM 4687 N N . PRO A 1 577 ? -12.155 7.055 -16.690 1.00 87.81 577 PRO A N 1
ATOM 4688 C CA . PRO A 1 577 ? -11.322 6.030 -16.049 1.00 87.81 577 PRO A CA 1
ATOM 4689 C C . PRO A 1 577 ? -10.461 6.620 -14.910 1.00 87.81 577 PRO A C 1
ATOM 4691 O O . PRO A 1 577 ? -10.268 7.837 -14.873 1.00 87.81 577 PRO A O 1
ATOM 4694 N N . PRO A 1 578 ? -9.961 5.789 -13.972 1.00 89.44 578 PRO A N 1
ATOM 4695 C CA . PRO A 1 578 ? -9.068 6.255 -12.914 1.00 89.44 578 PRO A CA 1
ATOM 4696 C C . PRO A 1 578 ? -7.886 7.040 -13.488 1.00 89.44 578 PRO A C 1
ATOM 4698 O O . PRO A 1 578 ? -7.311 6.646 -14.503 1.00 89.44 578 PRO A O 1
ATOM 4701 N N . SER A 1 579 ? -7.521 8.139 -12.830 1.00 89.00 579 SER A N 1
ATOM 4702 C CA . SER A 1 579 ? -6.439 9.027 -13.273 1.00 89.00 579 SER A CA 1
ATOM 4703 C C . SER A 1 579 ? -5.057 8.378 -13.140 1.00 89.00 579 SER A C 1
ATOM 4705 O O . SER A 1 579 ? -4.159 8.693 -13.921 1.00 89.00 579 SER A O 1
ATOM 4707 N N . ASP A 1 580 ? -4.893 7.443 -12.201 1.00 94.50 580 ASP A N 1
ATOM 4708 C CA . ASP A 1 580 ? -3.645 6.720 -11.953 1.00 94.50 580 ASP A CA 1
ATOM 4709 C C . ASP A 1 580 ? -3.687 5.268 -12.467 1.00 94.50 580 ASP A C 1
ATOM 4711 O O . ASP A 1 580 ? -4.023 4.331 -11.733 1.00 94.50 580 ASP A O 1
ATOM 4715 N N . LEU A 1 581 ? -3.340 5.080 -13.745 1.00 96.56 581 LEU A N 1
ATOM 4716 C CA . LEU A 1 581 ? -3.268 3.770 -14.405 1.00 96.56 581 LEU A CA 1
ATOM 4717 C C . LEU A 1 581 ? -1.889 3.114 -14.245 1.00 96.56 581 LEU A C 1
ATOM 4719 O O . LEU A 1 581 ? -1.788 1.913 -13.982 1.00 96.56 581 LEU A O 1
ATOM 4723 N N . VAL A 1 582 ? -0.826 3.902 -14.412 1.00 97.31 582 VAL A N 1
ATOM 4724 C CA . VAL A 1 582 ? 0.560 3.502 -14.154 1.00 97.31 582 VAL A CA 1
ATOM 4725 C C . VAL A 1 582 ? 1.162 4.556 -13.226 1.00 97.31 582 VAL A C 1
ATOM 4727 O O . VAL A 1 582 ? 1.392 5.675 -13.691 1.00 97.31 582 VAL A O 1
ATOM 4730 N N . PRO A 1 583 ? 1.445 4.231 -11.953 1.00 94.88 583 PRO A N 1
ATOM 4731 C CA . PRO A 1 583 ? 1.828 5.234 -10.972 1.00 94.88 583 PRO A CA 1
ATOM 4732 C C . PRO A 1 583 ? 3.087 5.992 -11.369 1.00 94.88 583 PRO A C 1
ATOM 4734 O O . PRO A 1 583 ? 4.007 5.440 -11.982 1.00 94.88 583 PRO A O 1
ATOM 4737 N N . VAL A 1 584 ? 3.103 7.272 -11.019 1.00 91.75 584 VAL A N 1
ATOM 4738 C CA . VAL A 1 584 ? 4.319 8.084 -10.916 1.00 91.75 584 VAL A CA 1
ATOM 4739 C C . VAL A 1 584 ? 4.961 7.858 -9.545 1.00 91.75 584 VAL A C 1
ATOM 4741 O O . VAL A 1 584 ? 4.347 7.278 -8.650 1.00 91.75 584 VAL A O 1
ATOM 4744 N N . HIS A 1 585 ? 6.215 8.271 -9.384 1.00 89.88 585 HIS A N 1
ATOM 4745 C CA . HIS A 1 585 ? 6.849 8.328 -8.070 1.00 89.88 585 HIS A CA 1
ATOM 4746 C C . HIS A 1 585 ? 6.819 9.769 -7.556 1.00 89.88 585 HIS A C 1
ATOM 4748 O O . HIS A 1 585 ? 7.523 10.630 -8.090 1.00 89.88 585 HIS A O 1
ATOM 4754 N N . GLU A 1 586 ? 5.994 9.993 -6.535 1.00 89.19 586 GLU A N 1
ATOM 4755 C CA . GLU A 1 586 ? 5.835 11.257 -5.810 1.00 89.19 586 GLU A CA 1
ATOM 4756 C C . GLU A 1 586 ? 6.546 11.192 -4.455 1.00 89.19 586 GLU A C 1
ATOM 4758 O O . GLU A 1 586 ? 6.566 10.148 -3.796 1.00 89.19 586 GLU A O 1
ATOM 4763 N N . THR A 1 587 ? 7.084 12.321 -4.000 1.00 86.56 587 THR A N 1
ATOM 4764 C CA . THR A 1 587 ? 7.635 12.461 -2.643 1.00 86.56 587 THR A CA 1
ATOM 4765 C C . THR A 1 587 ? 7.147 13.745 -1.985 1.00 86.56 587 THR A C 1
ATOM 4767 O O . THR A 1 587 ? 6.551 14.587 -2.643 1.00 86.56 587 THR A O 1
ATOM 4770 N N . GLY A 1 588 ? 7.400 13.895 -0.684 1.00 85.75 588 GLY A N 1
ATOM 4771 C CA . GLY A 1 588 ? 7.085 15.116 0.055 1.00 85.75 588 GLY A CA 1
ATOM 4772 C C . GLY A 1 588 ? 5.662 15.169 0.619 1.00 85.75 588 GLY A C 1
ATOM 4773 O O . GLY A 1 588 ? 4.737 14.500 0.160 1.00 85.75 588 GLY A O 1
ATOM 4774 N N . THR A 1 589 ? 5.503 15.950 1.685 1.00 86.88 589 THR A N 1
ATOM 4775 C CA . THR A 1 589 ? 4.211 16.232 2.336 1.00 86.88 589 THR A CA 1
ATOM 4776 C C . THR A 1 589 ? 4.072 17.720 2.657 1.00 86.88 589 THR A C 1
ATOM 4778 O O . THR A 1 589 ? 3.414 18.079 3.633 1.00 86.88 589 THR A O 1
ATOM 4781 N N . LEU A 1 590 ? 4.770 18.582 1.914 1.00 86.06 590 LEU A N 1
ATOM 4782 C CA . LEU A 1 590 ? 4.762 20.023 2.128 1.00 86.06 590 LEU A CA 1
ATOM 4783 C C . LEU A 1 590 ? 3.390 20.593 1.762 1.00 86.06 590 LEU A C 1
ATOM 4785 O O . LEU A 1 590 ? 2.888 20.325 0.672 1.00 86.06 590 LEU A O 1
ATOM 4789 N N . ILE A 1 591 ? 2.805 21.381 2.662 1.00 84.25 591 ILE A N 1
ATOM 4790 C CA . ILE A 1 591 ? 1.565 22.124 2.422 1.00 84.25 591 ILE A CA 1
ATOM 4791 C C . ILE A 1 591 ? 1.950 23.584 2.155 1.00 84.25 591 ILE A C 1
ATOM 4793 O O . ILE A 1 591 ? 1.971 24.400 3.071 1.00 84.25 591 ILE A O 1
ATOM 4797 N N . SER A 1 592 ? 2.303 23.881 0.903 1.00 78.19 592 SER A N 1
ATOM 4798 C CA . SER A 1 592 ? 2.667 25.220 0.420 1.00 78.19 592 SER A CA 1
ATOM 4799 C C . SER A 1 592 ? 2.236 25.366 -1.026 1.00 78.19 592 SER A C 1
ATOM 4801 O O . SER A 1 592 ? 2.604 24.530 -1.842 1.00 78.19 592 SER A O 1
ATOM 4803 N N . GLU A 1 593 ? 1.515 26.430 -1.372 1.00 67.69 593 GLU A N 1
ATOM 4804 C CA . GLU A 1 593 ? 1.135 26.690 -2.768 1.00 67.69 593 GLU A CA 1
ATOM 4805 C C . GLU A 1 593 ? 2.327 27.135 -3.634 1.00 67.69 593 GLU A C 1
ATOM 4807 O O . GLU A 1 593 ? 2.320 26.929 -4.845 1.00 67.69 593 GLU A O 1
ATOM 4812 N N . ASN A 1 594 ? 3.371 27.711 -3.026 1.00 71.81 594 ASN A N 1
ATOM 4813 C CA . ASN A 1 594 ? 4.494 28.312 -3.757 1.00 71.81 594 ASN A CA 1
ATOM 4814 C C . ASN A 1 594 ? 5.650 27.335 -4.025 1.00 71.81 594 ASN A C 1
ATOM 4816 O O . ASN A 1 594 ? 6.433 27.556 -4.944 1.00 71.81 594 ASN A O 1
ATOM 4820 N N . ASP A 1 595 ? 5.750 26.254 -3.247 1.00 75.06 595 ASP A N 1
ATOM 4821 C CA . ASP A 1 595 ? 6.910 25.351 -3.234 1.00 75.06 595 ASP A CA 1
ATOM 4822 C C . ASP A 1 595 ? 6.541 23.894 -3.558 1.00 75.06 595 ASP A C 1
ATOM 4824 O O . ASP A 1 595 ? 7.255 22.965 -3.187 1.00 75.06 595 ASP A O 1
ATOM 4828 N N . LEU A 1 596 ? 5.428 23.653 -4.262 1.00 71.31 596 LEU A N 1
ATOM 4829 C CA . LEU A 1 596 ? 4.982 22.285 -4.563 1.00 71.31 596 LEU A CA 1
ATOM 4830 C C . LEU A 1 596 ? 6.018 21.496 -5.373 1.00 71.31 596 LEU A C 1
ATOM 4832 O O . LEU A 1 596 ? 6.338 20.370 -5.016 1.00 71.31 596 LEU A O 1
ATOM 4836 N N . LEU A 1 597 ? 6.593 22.079 -6.429 1.00 74.19 597 LEU A N 1
ATOM 4837 C CA . LEU A 1 597 ? 7.543 21.360 -7.293 1.00 74.19 597 LEU A CA 1
ATOM 4838 C C . LEU A 1 597 ? 8.893 21.084 -6.613 1.00 74.19 597 LEU A C 1
ATOM 4840 O O . LEU A 1 597 ? 9.553 20.097 -6.934 1.00 74.19 597 LEU A O 1
ATOM 4844 N N . SER A 1 598 ? 9.321 21.961 -5.703 1.00 81.06 598 SER A N 1
ATOM 4845 C CA . SER A 1 598 ? 10.578 21.825 -4.961 1.00 81.06 598 SER A CA 1
ATOM 4846 C C . SER A 1 598 ? 10.416 20.942 -3.719 1.00 81.06 598 SER A C 1
ATOM 4848 O O . SER A 1 598 ? 11.314 20.164 -3.400 1.00 81.06 598 SER A O 1
ATOM 4850 N N . GLY A 1 599 ? 9.279 21.049 -3.029 1.00 81.62 599 GLY A N 1
ATOM 4851 C CA . GLY A 1 599 ? 8.968 20.325 -1.800 1.00 81.62 599 GLY A CA 1
ATOM 4852 C C . GLY A 1 599 ? 8.344 18.949 -2.016 1.00 81.62 599 GLY A C 1
ATOM 4853 O O . GLY A 1 599 ? 8.583 18.056 -1.201 1.00 81.62 599 GLY A O 1
ATOM 4854 N N . ASN A 1 600 ? 7.589 18.767 -3.104 1.00 88.88 600 ASN A N 1
ATOM 4855 C CA . ASN A 1 600 ? 6.853 17.545 -3.426 1.00 88.88 600 ASN A CA 1
ATOM 4856 C C . ASN A 1 600 ? 7.093 17.087 -4.887 1.00 88.88 600 ASN A C 1
ATOM 4858 O O . ASN A 1 600 ? 6.188 17.155 -5.719 1.00 88.88 600 ASN A O 1
ATOM 4862 N N . PRO A 1 601 ? 8.321 16.679 -5.258 1.00 88.12 601 PRO A N 1
ATOM 4863 C CA . PRO A 1 601 ? 8.646 16.386 -6.650 1.00 88.12 601 PRO A CA 1
ATOM 4864 C C . PRO A 1 601 ? 8.068 15.047 -7.145 1.00 88.12 601 PRO A C 1
ATOM 4866 O O . PRO A 1 601 ? 8.083 14.048 -6.416 1.00 88.12 601 PRO A O 1
ATOM 4869 N N . CYS A 1 602 ? 7.702 15.028 -8.435 1.00 88.75 602 CYS A N 1
ATOM 4870 C CA . CYS A 1 602 ? 7.282 13.853 -9.207 1.00 88.75 602 CYS A CA 1
ATOM 4871 C C . CYS A 1 602 ? 8.346 13.462 -10.248 1.00 88.75 602 CYS A C 1
ATOM 4873 O O . CYS A 1 602 ? 8.873 14.324 -10.960 1.00 88.75 602 CYS A O 1
ATOM 4875 N N . TRP A 1 603 ? 8.713 12.177 -10.354 1.00 88.50 603 TRP A N 1
ATOM 4876 C CA . TRP A 1 603 ? 9.811 11.777 -11.251 1.00 88.50 603 TRP A CA 1
ATOM 4877 C C . TRP A 1 603 ? 9.865 10.266 -11.578 1.00 88.50 603 TRP A C 1
ATOM 4879 O O . TRP A 1 603 ? 10.188 9.434 -10.736 1.00 88.50 603 TRP A O 1
ATOM 4889 N N . ASP A 1 604 ? 9.667 9.903 -12.857 1.00 93.81 604 ASP A N 1
ATOM 4890 C CA . ASP A 1 604 ? 9.677 8.500 -13.338 1.00 93.81 604 ASP A CA 1
ATOM 4891 C C . ASP A 1 604 ? 11.064 7.836 -13.390 1.00 93.81 604 ASP A C 1
ATOM 4893 O O . ASP A 1 604 ? 11.197 6.627 -13.207 1.00 93.81 604 ASP A O 1
ATOM 4897 N N . GLY A 1 605 ? 12.129 8.596 -13.643 1.00 93.56 605 GLY A N 1
ATOM 4898 C CA . GLY A 1 605 ? 13.493 8.056 -13.654 1.00 93.56 605 GLY A CA 1
ATOM 4899 C C . GLY A 1 605 ? 13.919 7.438 -12.314 1.00 93.56 605 GLY A C 1
ATOM 4900 O O . GLY A 1 605 ? 14.875 6.663 -12.307 1.00 93.56 605 GLY A O 1
ATOM 4901 N N . TRP A 1 606 ? 13.177 7.686 -11.224 1.00 92.50 606 TRP A N 1
ATOM 4902 C CA . TRP A 1 606 ? 13.330 6.971 -9.964 1.00 92.50 606 TRP A CA 1
ATOM 4903 C C . TRP A 1 606 ? 13.156 5.468 -10.162 1.00 92.50 606 TRP A C 1
ATOM 4905 O O . TRP A 1 606 ? 13.931 4.704 -9.600 1.00 92.50 606 TRP A O 1
ATOM 4915 N N . PHE A 1 607 ? 12.242 5.006 -11.028 1.00 95.25 607 PHE A N 1
ATOM 4916 C CA . PHE A 1 607 ? 12.067 3.576 -11.321 1.00 95.25 607 PHE A CA 1
ATOM 4917 C C . PHE A 1 607 ? 13.335 2.939 -11.907 1.00 95.25 607 PHE A C 1
ATOM 4919 O O . PHE A 1 607 ? 13.639 1.775 -11.642 1.00 95.25 607 PHE A O 1
ATOM 4926 N N . THR A 1 608 ? 14.144 3.712 -12.625 1.00 94.25 608 THR A N 1
ATOM 4927 C CA . THR A 1 608 ? 15.370 3.256 -13.297 1.00 94.25 608 THR A CA 1
ATOM 4928 C C . THR A 1 608 ? 16.671 3.682 -12.622 1.00 94.25 608 THR A C 1
ATOM 4930 O O . THR A 1 608 ? 17.728 3.334 -13.130 1.00 94.25 608 THR A O 1
ATOM 4933 N N . ASP A 1 609 ? 16.624 4.379 -11.486 1.00 89.00 609 ASP A N 1
ATOM 4934 C CA . ASP A 1 609 ? 17.804 4.669 -10.652 1.00 89.00 609 ASP A CA 1
ATOM 4935 C C . ASP A 1 609 ? 18.211 3.442 -9.819 1.00 89.00 609 ASP A C 1
ATOM 4937 O O . ASP A 1 609 ? 17.691 3.192 -8.734 1.00 89.00 609 ASP A O 1
ATOM 4941 N N . LEU A 1 610 ? 19.075 2.593 -10.347 1.00 83.19 610 LEU A N 1
ATOM 4942 C CA . LEU A 1 610 ? 19.562 1.388 -9.677 1.00 83.19 610 LEU A CA 1
ATOM 4943 C C . LEU A 1 610 ? 20.705 1.673 -8.694 1.00 83.19 610 LEU A C 1
ATOM 4945 O O . LEU A 1 610 ? 21.113 0.754 -7.979 1.00 83.19 610 LEU A O 1
ATOM 4949 N N . SER A 1 611 ? 21.240 2.894 -8.683 1.00 71.69 611 SER A N 1
ATOM 4950 C CA . SER A 1 611 ? 22.405 3.286 -7.888 1.00 71.69 611 SER A CA 1
ATOM 4951 C C . SER A 1 611 ? 22.041 4.063 -6.615 1.00 71.69 611 SER A C 1
ATOM 4953 O O . SER A 1 611 ? 22.798 4.044 -5.641 1.00 71.69 611 SER A O 1
ATOM 4955 N N . GLY A 1 612 ? 20.864 4.693 -6.593 1.00 75.00 612 GLY A N 1
ATOM 4956 C CA . GLY A 1 612 ? 20.395 5.582 -5.533 1.00 75.00 612 GLY A CA 1
ATOM 4957 C C . GLY A 1 612 ? 21.012 6.984 -5.583 1.00 75.00 612 GLY A C 1
ATOM 4958 O O . GLY A 1 612 ? 20.941 7.701 -4.585 1.00 75.00 612 GLY A O 1
ATOM 4959 N N . ASP A 1 613 ? 21.648 7.374 -6.692 1.00 74.06 613 ASP A N 1
ATOM 4960 C CA . ASP A 1 613 ? 22.294 8.685 -6.877 1.00 74.06 613 ASP A CA 1
ATOM 4961 C C . ASP A 1 613 ? 21.346 9.768 -7.420 1.00 74.06 613 ASP A C 1
ATOM 4963 O O . ASP A 1 613 ? 21.755 10.891 -7.727 1.00 74.06 613 ASP A O 1
ATOM 4967 N N . SER A 1 614 ? 20.065 9.428 -7.499 1.00 81.88 614 SER A N 1
ATOM 4968 C CA . SER A 1 614 ? 18.994 10.230 -8.056 1.00 81.88 614 SER A CA 1
ATOM 4969 C C . SER A 1 614 ? 19.062 10.465 -9.567 1.00 81.88 614 SER A C 1
ATOM 4971 O O . SER A 1 614 ? 18.559 11.471 -10.074 1.00 81.88 614 SER A O 1
ATOM 4973 N N . ARG A 1 615 ? 19.679 9.544 -10.314 1.00 82.50 615 ARG A N 1
ATOM 4974 C CA . ARG A 1 615 ? 19.752 9.585 -11.779 1.00 82.50 615 ARG A CA 1
ATOM 4975 C C . ARG A 1 615 ? 19.265 8.274 -12.374 1.00 82.50 615 ARG A C 1
ATOM 4977 O O . ARG A 1 615 ? 19.513 7.192 -11.863 1.00 82.50 615 ARG A O 1
ATOM 4984 N N . ALA A 1 616 ? 18.562 8.365 -13.499 1.00 88.19 616 ALA A N 1
ATOM 4985 C CA . ALA A 1 616 ? 18.138 7.174 -14.221 1.00 88.19 616 ALA A CA 1
ATOM 4986 C C . ALA A 1 616 ? 19.353 6.460 -14.844 1.00 88.19 616 ALA A C 1
ATOM 4988 O O . ALA A 1 616 ? 20.042 7.041 -15.682 1.00 88.19 616 ALA A O 1
ATOM 4989 N N . ASP A 1 617 ? 19.574 5.190 -14.493 1.00 87.19 617 ASP A N 1
ATOM 4990 C CA . ASP A 1 617 ? 20.623 4.352 -15.096 1.00 87.19 617 ASP A CA 1
ATOM 4991 C C . ASP A 1 617 ? 20.194 3.745 -16.439 1.00 87.19 617 ASP A C 1
ATOM 4993 O O . ASP A 1 617 ? 21.021 3.297 -17.236 1.00 87.19 617 ASP A O 1
ATOM 4997 N N . ILE A 1 618 ? 18.883 3.684 -16.680 1.00 93.12 618 ILE A N 1
ATOM 4998 C CA . ILE A 1 618 ? 18.276 3.073 -17.863 1.00 93.12 618 ILE A CA 1
ATOM 4999 C C . ILE A 1 618 ? 17.299 4.079 -18.467 1.00 93.12 618 ILE A C 1
ATOM 5001 O O . ILE A 1 618 ? 16.509 4.660 -17.721 1.00 93.12 618 ILE A O 1
ATOM 5005 N N . PRO A 1 619 ? 17.297 4.274 -19.799 1.00 95.88 619 PRO A N 1
ATOM 5006 C CA . PRO A 1 619 ? 16.299 5.105 -20.451 1.00 95.88 619 PRO A CA 1
ATOM 5007 C C . PRO A 1 619 ? 14.873 4.649 -20.122 1.00 95.88 619 PRO A C 1
ATOM 5009 O O . PRO A 1 619 ? 14.495 3.496 -20.366 1.00 95.88 619 PRO A O 1
ATOM 5012 N N . ILE A 1 620 ? 14.085 5.586 -19.601 1.00 96.81 620 ILE A N 1
ATOM 5013 C CA . ILE A 1 620 ? 12.655 5.434 -19.361 1.00 96.81 620 ILE A CA 1
ATOM 5014 C C . ILE A 1 620 ? 11.900 6.577 -20.034 1.00 96.81 620 ILE A C 1
ATOM 5016 O O . ILE A 1 620 ? 12.362 7.717 -20.053 1.00 96.81 620 ILE A O 1
ATOM 5020 N N . GLY A 1 621 ? 10.745 6.263 -20.609 1.00 96.06 621 GLY A N 1
ATOM 5021 C CA . GLY A 1 621 ? 9.803 7.248 -21.130 1.00 96.06 621 GLY A CA 1
ATOM 5022 C C . GLY A 1 621 ? 8.378 6.889 -20.740 1.00 96.06 621 GLY A C 1
ATOM 5023 O O . GLY A 1 621 ? 8.115 5.753 -20.345 1.00 96.06 621 GLY A O 1
ATOM 5024 N N . ARG A 1 622 ? 7.460 7.848 -20.875 1.00 97.25 622 ARG A N 1
ATOM 5025 C CA . ARG A 1 622 ? 6.037 7.651 -20.602 1.00 97.25 622 ARG A CA 1
ATOM 5026 C C . ARG A 1 622 ? 5.172 8.171 -21.745 1.00 97.25 622 ARG A C 1
ATOM 5028 O O . ARG A 1 622 ? 5.384 9.275 -22.240 1.00 97.25 622 ARG A O 1
ATOM 5035 N N . LEU A 1 623 ? 4.162 7.389 -22.107 1.00 97.50 623 LEU A N 1
ATOM 5036 C CA . LEU A 1 623 ? 2.965 7.836 -22.803 1.00 97.50 623 LEU A CA 1
ATOM 5037 C C . LEU A 1 623 ? 1.842 8.017 -21.778 1.00 97.50 623 LEU A C 1
ATOM 5039 O O . LEU A 1 623 ? 1.299 7.040 -21.260 1.00 97.50 623 LEU A O 1
ATOM 5043 N N . THR A 1 624 ? 1.494 9.269 -21.497 1.00 96.00 624 THR A N 1
ATOM 5044 C CA . THR A 1 624 ? 0.366 9.619 -20.627 1.00 96.00 624 THR A CA 1
ATOM 5045 C C . THR A 1 624 ? -0.931 9.483 -21.419 1.00 96.00 624 THR A C 1
ATOM 5047 O O . THR A 1 624 ? -1.263 10.357 -22.215 1.00 96.00 624 THR A O 1
ATOM 5050 N N . ALA A 1 625 ? -1.635 8.371 -21.221 1.00 95.75 625 ALA A N 1
ATOM 5051 C CA . ALA A 1 625 ? -2.910 8.073 -21.865 1.00 95.75 625 ALA A CA 1
ATOM 5052 C C . ALA A 1 625 ? -3.833 7.344 -20.883 1.00 95.75 625 ALA A C 1
ATOM 5054 O O . ALA A 1 625 ? -3.383 6.473 -20.138 1.00 95.75 625 ALA A O 1
ATOM 5055 N N . SER A 1 626 ? -5.115 7.684 -20.896 1.00 95.38 626 SER A N 1
ATOM 5056 C CA . SER A 1 626 ? -6.140 7.105 -20.019 1.00 95.38 626 SER A CA 1
ATOM 5057 C C . SER A 1 626 ? -7.055 6.129 -20.761 1.00 95.38 626 SER A C 1
ATOM 5059 O O . SER A 1 626 ? -7.758 5.333 -20.138 1.00 95.38 626 SER A O 1
ATOM 5061 N N . THR A 1 627 ? -7.051 6.164 -22.098 1.00 96.25 627 THR A N 1
ATOM 5062 C CA . THR A 1 627 ? -7.921 5.333 -22.938 1.00 96.25 627 THR A CA 1
ATOM 5063 C C . THR A 1 627 ? -7.150 4.614 -24.050 1.00 96.25 627 THR A C 1
ATOM 5065 O O . THR A 1 627 ? -6.119 5.110 -24.510 1.00 96.25 627 THR A O 1
ATOM 5068 N N . PRO A 1 628 ? -7.648 3.460 -24.542 1.00 97.31 628 PRO A N 1
ATOM 5069 C CA . PRO A 1 628 ? -7.041 2.775 -25.685 1.00 97.31 628 PRO A CA 1
ATOM 5070 C C . PRO A 1 628 ? -6.930 3.660 -26.935 1.00 97.31 628 PRO A C 1
ATOM 5072 O O . PRO A 1 628 ? -5.945 3.569 -27.661 1.00 97.31 628 PRO A O 1
ATOM 5075 N N . SER A 1 629 ? -7.907 4.542 -27.173 1.00 97.31 629 SER A N 1
ATOM 5076 C CA . SER A 1 629 ? -7.908 5.445 -28.330 1.00 97.31 629 SER A CA 1
ATOM 5077 C C . SER A 1 629 ? -6.758 6.452 -28.284 1.00 97.31 629 SER A C 1
ATOM 5079 O O . SER A 1 629 ? -6.060 6.612 -29.279 1.00 97.31 629 SER A O 1
ATOM 5081 N N . GLU A 1 630 ? -6.498 7.067 -27.126 1.00 97.38 630 GLU A N 1
ATOM 5082 C CA . GLU A 1 630 ? -5.361 7.985 -26.942 1.00 97.38 630 GLU A CA 1
ATOM 5083 C C . GLU A 1 630 ? -4.016 7.290 -27.198 1.00 97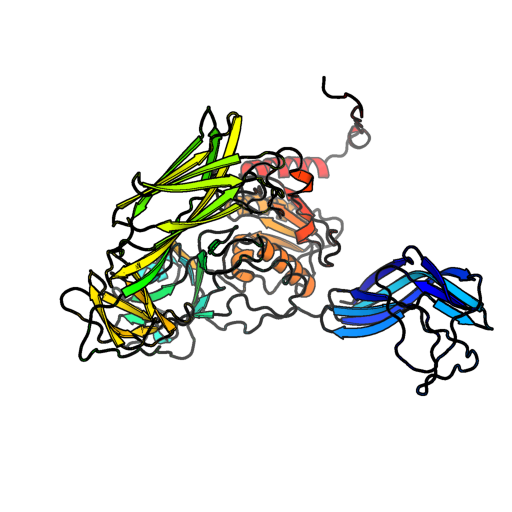.38 630 GLU A C 1
ATOM 5085 O O . GLU A 1 630 ? -3.108 7.875 -27.794 1.00 97.38 630 GLU A O 1
ATOM 5090 N N . VAL A 1 631 ? -3.897 6.021 -26.786 1.00 98.06 631 VAL A N 1
ATOM 5091 C CA . VAL A 1 631 ? -2.711 5.203 -27.071 1.00 98.06 631 VAL A CA 1
ATOM 5092 C C . VAL A 1 631 ? -2.541 5.017 -28.579 1.00 98.06 631 VAL A C 1
ATOM 5094 O O . VAL A 1 631 ? -1.460 5.279 -29.108 1.00 98.06 631 VAL A O 1
ATOM 5097 N N . MET A 1 632 ? -3.606 4.631 -29.286 1.00 98.12 632 MET A N 1
ATOM 5098 C CA . MET A 1 632 ? -3.568 4.413 -30.736 1.00 98.12 632 MET A CA 1
ATOM 5099 C C . MET A 1 632 ? -3.253 5.694 -31.520 1.00 98.12 632 MET A C 1
ATOM 5101 O O . MET A 1 632 ? -2.430 5.656 -32.433 1.00 98.12 632 MET A O 1
ATOM 5105 N N . GLU A 1 633 ? -3.826 6.839 -31.140 1.00 97.75 633 GLU A N 1
ATOM 5106 C CA . GLU A 1 633 ? -3.530 8.138 -31.763 1.00 97.75 633 GLU A CA 1
ATOM 5107 C C . GLU A 1 633 ? -2.055 8.533 -31.607 1.00 97.75 633 GLU A C 1
ATOM 5109 O O . GLU A 1 633 ? -1.443 9.120 -32.507 1.00 97.75 633 GLU A O 1
ATOM 5114 N N . TRP A 1 634 ? -1.449 8.225 -30.459 1.00 97.75 634 TRP A N 1
ATOM 5115 C CA . TRP A 1 634 ? -0.022 8.453 -30.262 1.00 97.75 634 TRP A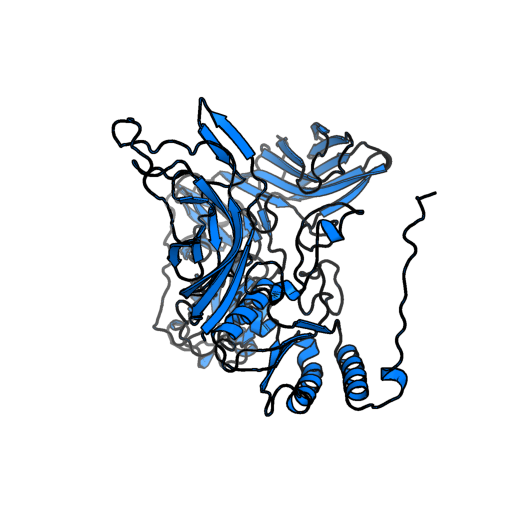 CA 1
ATOM 5116 C C . TRP A 1 634 ? 0.837 7.493 -31.089 1.00 97.75 634 TRP A C 1
ATOM 5118 O O . TRP A 1 634 ? 1.802 7.942 -31.713 1.00 97.75 634 TRP A O 1
ATOM 5128 N N . ILE A 1 635 ? 0.475 6.207 -31.144 1.00 97.00 635 ILE A N 1
ATOM 5129 C CA . ILE A 1 635 ? 1.175 5.196 -31.953 1.00 97.00 635 ILE A CA 1
ATOM 5130 C C . ILE A 1 635 ? 1.149 5.584 -33.434 1.00 97.00 635 ILE A C 1
ATOM 5132 O O . ILE A 1 635 ? 2.184 5.533 -34.093 1.00 97.00 635 ILE A O 1
ATOM 5136 N N . GLU A 1 636 ? 0.012 6.047 -33.954 1.00 97.25 636 GLU A N 1
ATOM 5137 C CA . GLU A 1 636 ? -0.089 6.504 -35.342 1.00 97.25 636 GLU A CA 1
ATOM 5138 C C . GLU A 1 636 ? 0.889 7.656 -35.629 1.00 97.25 636 GLU A C 1
ATOM 5140 O O . GLU A 1 636 ? 1.619 7.628 -36.624 1.00 97.25 636 GLU A O 1
ATOM 5145 N N . LYS A 1 637 ? 0.972 8.651 -34.734 1.00 96.56 637 LYS A N 1
ATOM 5146 C CA . LYS A 1 637 ? 1.950 9.748 -34.855 1.00 96.56 637 LYS A CA 1
ATOM 5147 C C . LYS A 1 637 ? 3.388 9.240 -34.816 1.00 96.56 637 LYS A C 1
ATOM 5149 O O . LYS A 1 637 ? 4.207 9.719 -35.598 1.00 96.56 637 LYS A O 1
ATOM 5154 N N . LEU A 1 638 ? 3.694 8.294 -33.929 1.00 95.50 638 LEU A N 1
ATOM 5155 C CA . LEU A 1 638 ? 5.020 7.692 -33.804 1.00 95.50 638 LEU A CA 1
ATOM 5156 C C . LEU A 1 638 ? 5.431 6.977 -35.097 1.00 95.50 638 LEU A C 1
ATOM 5158 O O . LEU A 1 638 ? 6.491 7.274 -35.644 1.00 95.50 638 LEU A O 1
ATOM 5162 N N . ILE A 1 639 ? 4.585 6.076 -35.599 1.00 95.19 639 ILE A N 1
ATOM 5163 C CA . ILE A 1 639 ? 4.848 5.297 -36.815 1.00 95.19 639 ILE A CA 1
ATOM 5164 C C . ILE A 1 639 ? 5.033 6.241 -38.005 1.00 95.19 639 ILE A C 1
ATOM 5166 O O . ILE A 1 639 ? 6.015 6.139 -38.743 1.00 95.19 639 ILE A O 1
ATOM 5170 N N . ASN A 1 640 ? 4.141 7.225 -38.152 1.00 94.62 640 ASN A N 1
ATOM 5171 C CA . ASN A 1 640 ? 4.256 8.234 -39.199 1.00 94.62 640 ASN A CA 1
ATOM 5172 C C . ASN A 1 640 ? 5.558 9.033 -39.075 1.00 94.62 640 ASN A C 1
ATOM 5174 O O . ASN A 1 640 ? 6.216 9.285 -40.085 1.00 94.62 640 ASN A O 1
ATOM 5178 N N . TYR A 1 641 ? 5.955 9.421 -37.860 1.00 93.19 641 TYR A N 1
ATOM 5179 C CA . TYR A 1 641 ? 7.201 10.142 -37.615 1.00 93.19 641 TYR A CA 1
ATOM 5180 C C . TYR A 1 641 ? 8.425 9.309 -38.008 1.00 93.19 641 TYR A C 1
ATOM 5182 O O . TYR A 1 641 ? 9.293 9.821 -38.716 1.00 93.19 641 TYR A O 1
ATOM 5190 N N . GLU A 1 642 ? 8.490 8.044 -37.587 1.00 92.44 642 GLU A N 1
ATOM 5191 C CA . GLU A 1 642 ? 9.632 7.152 -37.821 1.00 92.44 642 GLU A CA 1
ATOM 5192 C C . GLU A 1 642 ? 9.789 6.783 -39.304 1.00 92.44 642 GLU A C 1
ATOM 5194 O O . GLU A 1 642 ? 10.912 6.794 -39.810 1.00 92.44 642 GLU A O 1
ATOM 5199 N N . LEU A 1 643 ? 8.682 6.590 -40.031 1.00 92.00 643 LEU A N 1
ATOM 5200 C CA . LEU A 1 643 ? 8.686 6.320 -41.475 1.00 92.00 643 LEU A CA 1
ATOM 5201 C C . LEU A 1 643 ? 8.935 7.564 -42.348 1.00 92.00 643 LEU A C 1
ATOM 5203 O O . LEU A 1 643 ? 9.402 7.447 -43.483 1.00 92.00 643 LEU A O 1
ATOM 5207 N N . SER A 1 644 ? 8.610 8.765 -41.861 1.00 90.38 644 SER A N 1
ATOM 5208 C CA . SER A 1 644 ? 8.639 9.984 -42.680 1.00 90.38 644 SER A CA 1
ATOM 5209 C C . SER A 1 644 ? 10.025 10.612 -42.795 1.00 90.38 644 SER A C 1
ATOM 5211 O O . SER A 1 644 ? 10.641 10.984 -41.800 1.00 90.38 644 SER A O 1
ATOM 5213 N N . MET A 1 645 ? 10.458 10.897 -44.024 1.00 85.75 645 MET A N 1
ATOM 5214 C CA . MET A 1 645 ? 11.641 11.717 -44.317 1.00 85.75 645 MET A CA 1
ATOM 5215 C C . MET A 1 645 ? 11.194 13.052 -44.925 1.00 85.75 645 MET A C 1
ATOM 5217 O O . MET A 1 645 ? 10.591 13.070 -45.996 1.00 85.75 645 MET A O 1
ATOM 5221 N N . GLY A 1 646 ? 11.464 14.181 -44.258 1.00 89.75 646 GLY A N 1
ATOM 5222 C CA . GLY A 1 646 ? 11.020 15.494 -44.739 1.00 89.75 646 GLY A CA 1
ATOM 5223 C C . GLY A 1 646 ? 11.863 16.679 -44.246 1.00 89.75 646 GLY A C 1
ATOM 5224 O O . GLY A 1 646 ? 12.558 16.551 -43.236 1.00 89.75 646 GLY A O 1
ATOM 5225 N N . PRO A 1 647 ? 11.796 17.848 -44.923 1.00 91.81 647 PRO A N 1
ATOM 5226 C CA . PRO A 1 647 ? 12.601 19.029 -44.581 1.00 91.81 647 PRO A CA 1
ATOM 5227 C C . PRO A 1 647 ? 12.386 19.567 -43.160 1.00 91.81 647 PRO A C 1
ATOM 5229 O O . PRO A 1 647 ? 13.284 20.188 -42.596 1.00 91.81 647 PRO A O 1
ATOM 5232 N N . TRP A 1 648 ? 11.218 19.309 -42.562 1.00 90.56 648 TRP A N 1
ATOM 5233 C CA . TRP A 1 648 ? 10.885 19.732 -41.200 1.00 90.56 648 TRP A CA 1
ATOM 5234 C C . TRP A 1 648 ? 11.857 19.171 -40.147 1.00 90.56 648 TRP A C 1
ATOM 5236 O O . TRP A 1 648 ? 12.090 19.842 -39.149 1.00 90.56 648 TRP A O 1
ATOM 5246 N N . ARG A 1 649 ? 12.508 18.017 -40.392 1.00 90.31 649 ARG A N 1
ATOM 5247 C CA . ARG A 1 649 ? 13.539 17.446 -39.496 1.00 90.31 649 ARG A CA 1
ATOM 5248 C C . ARG A 1 649 ? 14.776 18.345 -39.341 1.00 90.31 649 ARG A C 1
ATOM 5250 O O . ARG A 1 649 ? 15.544 18.160 -38.405 1.00 90.31 649 ARG A O 1
ATOM 5257 N N . PHE A 1 650 ? 14.969 19.311 -40.245 1.00 92.69 650 PHE A N 1
ATOM 5258 C CA . PHE A 1 650 ? 16.053 20.299 -40.198 1.00 92.69 650 PHE A CA 1
ATOM 5259 C C . PHE A 1 650 ? 15.604 21.666 -39.660 1.00 92.69 650 PHE A C 1
ATOM 5261 O O . PHE A 1 650 ? 16.361 22.631 -39.731 1.00 92.69 650 PHE A O 1
ATOM 5268 N N . THR A 1 651 ? 14.370 21.776 -39.161 1.00 93.94 651 THR A N 1
ATOM 5269 C CA . THR A 1 651 ? 13.814 23.019 -38.613 1.00 93.94 651 THR A CA 1
ATOM 5270 C C . THR A 1 651 ? 13.642 22.880 -37.105 1.00 93.94 651 THR A C 1
ATOM 5272 O O . THR A 1 651 ? 13.031 21.922 -36.644 1.00 93.94 651 THR A O 1
ATOM 5275 N N . ALA A 1 652 ? 14.149 23.845 -36.336 1.00 94.00 652 ALA A N 1
ATOM 5276 C CA . ALA A 1 652 ? 13.958 23.916 -34.889 1.00 94.00 652 ALA A CA 1
ATOM 5277 C C . ALA A 1 652 ? 13.323 25.256 -34.503 1.00 94.00 652 ALA A C 1
ATOM 5279 O O . ALA A 1 652 ? 13.640 26.290 -35.093 1.00 94.00 652 ALA A O 1
ATOM 5280 N N . VAL A 1 653 ? 12.444 25.229 -33.502 1.00 94.19 653 VAL A N 1
ATOM 5281 C CA . VAL A 1 653 ? 11.906 26.425 -32.844 1.00 94.19 653 VAL A CA 1
ATOM 5282 C C . VAL A 1 653 ? 12.529 26.492 -31.455 1.00 94.19 653 VAL A C 1
ATOM 5284 O O . VAL A 1 653 ? 12.439 25.530 -30.698 1.00 94.19 653 VAL A O 1
ATOM 5287 N N . ILE A 1 654 ? 13.181 27.610 -31.141 1.00 93.50 654 ILE A N 1
ATOM 5288 C CA . ILE A 1 654 ? 13.805 27.864 -29.839 1.00 93.50 654 ILE A CA 1
ATOM 5289 C C . ILE A 1 654 ? 13.099 29.078 -29.241 1.00 93.50 654 ILE A C 1
ATOM 5291 O O . ILE A 1 654 ? 13.084 30.143 -29.858 1.00 93.50 654 ILE A O 1
ATOM 5295 N N . LEU A 1 655 ? 12.496 28.897 -28.069 1.00 90.75 655 LEU A N 1
ATOM 5296 C CA . LEU A 1 655 ? 11.791 29.931 -27.313 1.00 90.75 655 LEU A CA 1
ATOM 5297 C C . LEU A 1 655 ? 12.548 30.158 -26.000 1.00 90.75 655 LEU A C 1
ATOM 5299 O O . LEU A 1 655 ? 12.994 29.191 -25.385 1.00 90.75 655 LEU A O 1
ATOM 5303 N N . ALA A 1 656 ? 12.703 31.414 -25.593 1.00 89.00 656 ALA A N 1
ATOM 5304 C CA . ALA A 1 656 ? 13.290 31.801 -24.315 1.00 89.00 656 ALA A CA 1
ATOM 5305 C C . ALA A 1 656 ? 12.351 32.809 -23.646 1.00 89.00 656 ALA A C 1
ATOM 5307 O O . ALA A 1 656 ? 11.911 33.747 -24.312 1.00 89.00 656 ALA A O 1
ATOM 5308 N N . ASP A 1 657 ? 12.032 32.564 -22.377 1.00 82.38 657 ASP A N 1
ATOM 5309 C CA . ASP A 1 657 ? 11.187 33.437 -21.558 1.00 82.38 657 ASP A CA 1
ATOM 5310 C C . ASP A 1 657 ? 11.972 34.671 -21.081 1.00 82.38 657 ASP A C 1
ATOM 5312 O O . ASP A 1 657 ? 13.211 34.660 -21.116 1.00 82.38 657 ASP A O 1
ATOM 5316 N N . ASP A 1 658 ? 11.292 35.734 -20.650 1.00 80.00 658 ASP A N 1
ATOM 5317 C CA . ASP A 1 658 ? 11.954 36.882 -20.030 1.00 80.00 658 ASP A CA 1
ATOM 5318 C C . ASP A 1 658 ? 12.135 36.689 -18.514 1.00 80.00 658 ASP A C 1
ATOM 5320 O O . ASP A 1 658 ? 11.230 36.366 -17.761 1.00 80.00 658 ASP A O 1
ATOM 5324 N N . GLU A 1 659 ? 13.365 36.880 -18.035 1.00 64.69 659 GLU A N 1
ATOM 5325 C CA . GLU A 1 659 ? 13.753 36.612 -16.641 1.00 64.69 659 GLU A CA 1
ATOM 5326 C C . GLU A 1 659 ? 13.214 37.671 -15.643 1.00 64.69 659 GLU A C 1
ATOM 5328 O O . GLU A 1 659 ? 13.507 37.601 -14.450 1.00 64.69 659 GLU A O 1
ATOM 5333 N N . SER A 1 660 ? 12.468 38.696 -16.093 1.00 62.38 660 SER A N 1
ATOM 5334 C CA . SER A 1 660 ? 12.171 39.885 -15.278 1.00 62.38 660 SER A CA 1
ATOM 5335 C C . SER A 1 660 ? 10.793 40.536 -15.494 1.00 62.38 660 SER A C 1
ATOM 5337 O O . SER A 1 660 ? 10.666 41.459 -16.295 1.00 62.38 660 SER A O 1
ATOM 5339 N N . GLU A 1 661 ? 9.834 40.231 -14.619 1.00 46.88 661 GLU A N 1
ATOM 5340 C CA . GLU A 1 661 ? 8.907 41.235 -14.072 1.00 46.88 661 GLU A CA 1
ATOM 5341 C C . GLU A 1 661 ? 8.792 41.040 -12.544 1.00 46.88 661 GLU A C 1
ATOM 5343 O O . GLU A 1 661 ? 8.449 39.948 -12.089 1.00 46.88 661 GLU A O 1
ATOM 5348 N N . PRO A 1 662 ? 9.098 42.052 -11.704 1.00 47.25 662 PRO A N 1
ATOM 5349 C CA . PRO A 1 662 ? 8.706 42.012 -10.299 1.00 47.25 662 PRO A CA 1
ATOM 5350 C C . PRO A 1 662 ? 7.172 42.123 -10.205 1.00 47.25 662 PRO A C 1
ATOM 5352 O O . PRO A 1 662 ? 6.593 42.917 -10.948 1.00 47.25 662 PRO A O 1
ATOM 5355 N N . PRO A 1 663 ? 6.507 41.378 -9.302 1.00 54.12 663 PRO A N 1
ATOM 5356 C CA . PRO A 1 663 ? 5.054 41.430 -9.168 1.00 54.12 663 PRO A CA 1
ATOM 5357 C C . PRO A 1 663 ? 4.606 42.862 -8.843 1.00 54.12 663 PRO A C 1
ATOM 5359 O O . PRO A 1 663 ? 5.123 43.479 -7.907 1.00 54.12 663 PRO A O 1
ATOM 5362 N N . SER A 1 664 ? 3.689 43.389 -9.658 1.00 43.03 664 SER A N 1
ATOM 5363 C CA . SER A 1 664 ? 3.083 44.721 -9.520 1.00 43.03 664 SER A CA 1
ATOM 5364 C C . SER A 1 664 ? 2.052 44.789 -8.407 1.00 43.03 664 SER A C 1
ATOM 5366 O O . SER A 1 664 ? 1.229 43.844 -8.353 1.00 43.03 664 SER A O 1
#

pLDDT: mean 89.53, std 9.84, range [43.03, 98.75]

Sequence (664 aa):
MILLFSLLWELPPLRVDTVKNYVLYRFEGCGYPGRPGVPVLPFQDLHLKPGGKVERIKWEVLEEEYLPGIPPPCVSPDGSTVPYGNYSPPPCSVLGNSHGYLDLRIFPFVLEDGKIKVRKKIKIDFEVRKERIRIKGKRKGGEWIKIGVLEKGVYRLDYEDIEKAGYNPEEVNPKSIRIFSGGARAINMSEVLYDTIFDFLPYTIPYYFHGDTDKIWEEGEYLYFYAEDLEGWGKNEITSSISLYKNPYADTNFYWLTWGHDDIEYPRIYSKPSNPRDFLFPDTVHFEQDSTCPSFSGLRFIWDNIMASPVAVFERKFKLVSPEPEGEIFISLHLETGSQYVLSFYLNDEKLGEDTVSSSVETVPLQFLLPCTNLREENTLRVELHNEGKILYFDYFEVYYTKHGKIEKEGFFRASAGGDVKIEGNGSLVFDVTDPFHALELSGVEYEHGVCFKMKEGRKYYVADGFKEPVGVRGGDPYSLFSGGANWVAITHPSLLNAVYELASWREEHLDTFSSPIVRVVTTEEIYNNFSGGIKDPSAIKRFVIWSQYNWNPSPSFYFLVGSGSFDYRNIFGSSPPSDLVPVHETGTLISENDLLSGNPCWDGWFTDLSGDSRADIPIGRLTASTPSEVMEWIEKLINYELSMGPWRFTAVILADDESEPPS

Secondary structure (DSSP, 8-state):
-EEEEEEEEEPPPPEEEEETTEEEEE-TTEE---STTSB---EEEEEE--SSEEEEEEEEEEEEEEEPSPPPPEE-TTSPEEP---B---SEEEEEEETTEEEEEE--EEEETTEEEEEEEEEEEEEEEPPPPEETT----SSEEEEEESSSEEEEEEHHHHHHTTS-GGG--GGG-EEEE--SSPP-HHHHTT-SEE-SS-EEE--EEES-SSSS--TT-EEEEEE--SEEES--TTT---SEEE-SS-S-EEEEEE--SPP--PPPEE---SS-B--EEEEEEEE----B-TTSSSS--BSEEEE-SS-EEEEEEEE-SSEEEEEEEEEEEE--BT-EEEEEEEETTEEEEEEEEEBS-TTS-EEEEEEES---SEEEEEEEE--TTPEEEEEEEEEEEEEESB-SSEEEEE-SS-EEEEEESS--EEEE-SSGGG-EEEES-EETTEEEEEE-TT-EEEEESS-BPPSEEEEE-TTTTSS---SEEEEE-GGGHHHHHHHHHHHHHS-TT-SS--EEEEEHHHHHHHHSTT---HHHHHHHHHHHHHHSSSPPSEEEEES---S-TT-TT--SS-S-SS---B------SSSHHHHS-B-GGGGG-SSSSSS-SS-EEEE--SSHHHHHHHHHHHHHHHH---GGGG--------S-----

Foldseek 3Di:
DKDKDKDKDFFADWDWDDDDFWIDIDHPQWDFDPAAQDFRHTKHKDKFFPQAFFPDKDKDQPDKDWDDGFTGFGAHPVRDGDDDDWFDDDQKDWPDTDGRITIMMGDQWTADPRIIMGRRIMMMMTTGDFDAAEEPCPDDFDFKKKFKDQAWDKAKDFQVLCVQQVHHQQPAFPQQKWKWFQDLAFDDLVCLLRRSYYYSGPFIFAKDKDDDDDRGRDHPIMMMGTDHWNKDADDRPFLGDDRIDHHLQARITIMMMGGDHPGDDDDAAAFAAPDADKDKFWDKDKDFDFADALLQQSNDGARDKFAPPQKTKDKDKDFDAAFQQKWKKKWWWFWDADDWKKKWKDKQNHTQDIDIDGDHAQSGIDMDITIGRGDDRMMMIMMMIRHHRTMIGGHIMMITTMHIQEDAFKDKGAAQAWDKHWHFYQFDWKWFCQPVSYIHTHPNQDDPGYGIGIDHHGIMMMTGNDHDYTPHMHTDDLCVLLEAAFQEEEEWAPQQQVLVVVVQVVCQPPVVVDPGGGYYYDYQQNLCSHQNVRGRHLSSLLSSLSNQQSRYVVRYQEYEYEEAEGSPSHCSVVDVVRRHTDYWNWGASGSDPVCSCPRINTDRLSSQCSRPPPGHPHYYYYDYDHHNVSSNVVVVVVVCVSPDDDPCVVDDDDDDDDPDDDDD